Protein 6TE6 (pdb70)

Radius of gyration: 27.74 Å; Cα contacts (8 Å, |Δi|>4): 1024; chains: 2; bounding box: 77×82×45 Å

Solvent-accessible surface area: 30162 Å² total; per-residue (Å²): 102,80,4,118,0,86,2,4,86,60,37,148,44,10,69,5,84,60,115,22,58,108,47,76,72,14,47,20,0,3,32,12,0,6,30,0,0,50,7,7,5,46,70,32,88,60,0,105,149,53,7,45,68,133,4,25,32,96,39,75,29,162,33,62,72,29,0,89,90,1,4,73,28,0,20,164,4,0,52,58,5,49,109,106,111,156,64,133,118,90,82,14,49,63,5,4,8,47,16,0,6,76,2,0,17,24,49,5,6,110,74,41,137,44,23,114,43,148,82,51,89,4,18,50,27,19,33,94,11,10,2,47,20,7,23,70,4,22,98,75,7,151,15,72,87,112,16,46,0,4,4,1,32,10,17,1,0,12,17,0,0,2,0,0,0,47,11,76,4,120,35,0,52,0,0,23,130,51,78,74,18,10,74,36,8,99,41,0,36,150,28,0,84,92,3,1,132,7,12,18,41,48,44,11,120,7,50,28,50,146,23,50,26,41,39,127,110,2,65,119,65,0,10,66,7,33,0,0,32,1,65,2,89,72,62,36,120,111,48,23,103,40,0,61,77,6,0,42,82,2,125,103,42,4,48,0,3,5,31,56,20,4,6,76,74,132,49,70,45,47,76,197,26,66,115,67,18,2,5,17,5,125,24,73,74,34,33,16,41,117,153,37,42,22,51,9,22,22,15,11,23,0,40,2,28,73,70,28,51,100,77,29,87,40,67,106,156,114,165,168,102,52,2,116,0,83,2,2,66,59,38,148,45,10,71,6,78,44,108,22,57,111,53,74,71,22,46,38,0,4,39,12,0,5,27,0,0,48,7,6,4,50,59,10,98,56,0,94,156,45,7,92,65,110,0,22,48,83,33,74,32,138,29,38,126,15,0,86,83,1,4,57,42,0,20,151,4,0,60,61,2,53,109,87,87,159,73,130,94,122,75,57,14,51,61,4,3,8,48,17,0,6,76,2,0,18,23,51,5,5,107,80,43,96,44,22,84,49,144,46,61,87,4,17,46,27,18,31,93,10,10,2,47,21,7,22,36,4,27,96,83,3,150,22,74,89,129,16,56,0,4,4,1,33,11,17,1,0,12,17,0,0,1,0,0,1,45,12,75,3,78,35,0,52,0,0,23,103,52,102,75,17,9,74,33,8,100,42,0,35,149,28,0,93,99,3,1,106,6,5,9,28,111,42,10,119,6,50,28,51,107,23,65,27,41,38,129,111,2,64,122,63,0,16,88,6,31,0,0,32,1,66,8,70,99,69,35,119,112,48,34,103,40,0,62,80,6,0,44,86,2,83,97,42,5,46,0,3,5,31,42,27,5,6,76,82,131,49,71,45,70,85,100,25,59,114,69,15,3,5,18,5,128,18,75,84,36,33,3,37,65,72,119,58,110,32,44,23,50,11,23,23,15,10,24,0,19,3,21,76,67,48,53,110,101,32,111,62,73,117,89,162

Secondary structure (DSSP, 8-state):
-EEEE--TTS-PPEEEESSPPEEETTEEHHHHHHHHHHHHHHH-HHHHHHS-GGGGTS--TT-HHHHHHHHHHHHHHHHHHHHHHH---BPPPHHHHHHHHHHHHHHH-S-GGGG---SSS-GGGIIIIIHHHHHHHHHHH---TT-EEEEET-TTSHHHHHHHHH---SEEEEEE-SHHHHHHHHHHHHHHHHHHHHHTB----EEEEE--TTSHHHHHHHHT-SEEEE--TT--HHHHHHHHHHHTTSPTT-EEEESS-SS-TT----TT-TTSGGGSEEEEEE-TT----S----EEEEEE-THHHHHHHHHHH--/--EEEE--TTSPPPEEEESSPPEEETTEEHHHHHHHHHHHHHHH-HHHHHHS-GGGGTS--TT-HHHHHHHHHHHHHHHHHHHHHHHH---SPPPHHHHHHHHHHHHHHH-S-GGGG---SSSSGGGIIIIIHHHHHHHHHHS---TT-EEEEET-TTSHHHHHHHHH---SEEEEEE-SHHHHHHHHHHHHHHHHHHHHHT-----EEEEE--TTSHHHHHHHHT-SEEEE--TT--HHHHHHHHHHHTTSPTT-EEEESS-SS-TT----TTSTTSGGGSEEEEEE-TTSSS----S----EEEEEE-THHHHHHHHHHH-

CATH classification: 1.10.260.60 (+1 more: 3.40.50.150)

Sequence (642 aa):
LELRLKSPVGAEPAVYPWPLPVYDKHHDAAHEIIETIRWVCEEIPDLKLAMENYVLIDYDTKSFESMQRLCDKYNRAIDSIHQLWKGTNTRPSTGLLRHILQQVYNHSVTDPEKLNNYEPFSPEVYGETSFDLVAQMIDEIKMTDDDLFVDLGSGVGQVVLQVAAATNCKHHYGVEKADIPAKYAETMDREFRKWMKWYGKKHAEYTLERGDFLSEEWRERIANTSVIFVNNFAFGPEVDHQLKERFANMKEGGRIVSSKPFAPLNFRINSRNLSDIGTIMRVVELSPLKSWTGKPVSYYLHTIDRTILENYFSSLKNPKLELRLKSPVGAEPAVYPWPLPVYDKHHDAAHEIIETIRWVCEEIPDLKLAMENYVLIDYDTKSFESMQRLCDKYNRAIDSIHQLWKGTLNTRPSTGLLRHILQQVYNHSVTDPEKLNNYEPFSPEVYGETSFDLVAQMIDEIKMTDDDLFVDLGSGVGQVVLQVAAATNCKHHYGVEKADIPAKYAETMDREFRKWMKWYGKKHAEYTLERGDFLSEEWRERIANTSVIFVNNFAFGPEVDHQLKERFANMKEGGRIVSSKPFAPLNFRINSRNLSDIGTIMRVVELSPLKGSVSWTGKPVSYYLHTIDRTILENYFSSLKN

Nearest PDB structures (foldseek):
  5mvs-assembly1_A  TM=1.002E+00  e=2.838E-62  Homo sapiens
  5mw3-assembly1_A  TM=1.002E+00  e=2.529E-62  Homo sapiens
  6ten-assembly1_A  TM=1.000E+00  e=1.716E-60  Homo sapiens
  5mvs-assembly1_B  TM=1.001E+00  e=1.373E-59  Homo sapiens
  4er5-assembly1_A  TM=9.441E-01  e=3.851E-53  Homo sapiens

GO terms:
  GO:0005634 nucleus (C, IDA)
  GO:0045944 positive regulation of transcription by RNA polymerase II (P, IDA)
  GO:0031151 histone H3K79 methyltransferase activity (F, IDA)
  GO:0032991 protein-containing complex (C, IDA)
  GO:0031151 histone H3K79 methyltransferase activity (F, IMP)
  GO:0005654 nucleoplasm (C, TAS)
  GO:0140938 histone H3 methyltransferase activity (F, TAS)
  GO:0005515 protein binding (F, IPI)
  GO:0032200 telomere organization (P, TAS)
  GO:0005654 nucleoplasm (C, IDA)
  GO:0003676 nucleic acid binding (F, EXP)
  GO:0042054 histone methyltransferase activity (F, IDA)
  GO:0046425 regulation of receptor signaling pathway via JAK-STAT (P, IDA)
  GO:0045944 positive regulation of transcription by RNA polymerase II (P, IMP)
  GO:2000677 regulation of transcription regulatory region DNA binding (P, IMP)
  GO:0003677 DNA binding (F, IDA)
  GO:0140956 histone H3K79 trimethyltransferase activity (F, IDA)
  GO:0003713 transcription coactivator activity (F, IMP)
  GO:0061629 RNA polymerase II-specific DNA-binding transcription factor binding (F, IPI)

Foldseek 3Di:
DWAWAAFLVRADIDIADPVWAAQDPPGTVLVLVLVVLVVLCVVDVQLVVQQPVCLSVDADNPDPVSSNVSRVSSRVSSVVVVVVVVVPAAFDDLVVLLSLLVVLCVVQCVPVVVLVDPDPCASVCCSACVSVVLVVVCVVPVDACCAEEEEQACQLPSSQLSNQSPYNHVEYEYEHADDVSLVSNVSSVVSSVSVSVSNNYDGYHYYYHYDHCLDPVNLVVLQDHQEYEYACVPPDPVVLVSVLVSNVSHDAFRKYKYQDDSADQPDDDDPPCLVGSVQFKHKDKDFPVCVDPHDRGIMMMIGGHNVSNVVVVVVVVVD/DQWAWAAFLVRADIDIAGPVWAAQDPPGTVLVLVLVVLVVLCVPPVQLVVQAPCVLNVVADNPDSVSSNVSRVSSRVSSVVVVVVVVVPALEQDDLVVLLSLLVVLCSVQCVPVVVLVDPDPCASVCCSACVSVVLVVVPVVPDAACCAEEEEQACQLNSSQLSNQSRYNHVEYEYEHADDVSLVSNVSSVVSSVSVCVSNNYDGYHYYYHYDHCLDPVNLVVLQDGQEYEYACVPPDPVVLVSVLVSNVSHDAFRKYKYQDDSDDQPDDDDPVCLVGSVQFKHKDKAWQVDDPHPDPHDRGIMMMIGGHNVSVVVVVVVVVD

InterPro domains:
  IPR021169 Histone H3-K79 methyltransferase, metazoa [PIRSF037123] (1-1536)
  IPR025789 Histone-lysine N-methyltransferase DOT1 domain [PF08123] (115-317)
  IPR025789 Histone-lysine N-methyltransferase DOT1 domain [PS51569] (16-330)
  IPR029063 S-adenosyl-L-methionine-dependent methyltransferase superfamily [G3DSA:3.40.50.150] (125-344)
  IPR029063 S-adenosyl-L-methionine-dependent methyltransferase superfamily [SSF53335] (6-329)
  IPR030445 Histone H3-K79 methyltransferase [PTHR21451] (4-590)

Organism: Homo sapiens (NCBI:txid9606)

B-factor: mean 51.79, std 20.57, range [23.04, 224.08]

Structure (mmCIF, N/CA/C/O backbone):
data_6TE6
#
_entry.id   6TE6
#
_cell.length_a   158.540
_cell.length_b   158.540
_cell.length_c   74.230
_cell.angle_alpha   90.000
_cell.angle_beta   90.000
_cell.angle_gamma   120.000
#
_symmetry.space_group_name_H-M   'P 63'
#
loop_
_entity.id
_entity.type
_entity.pdbx_description
1 polymer 'Histone-lysine N-methyltransferase, H3 lysine-79 specific'
2 non-polymer ~{N}1-[(~{S})-(3-chlorophenyl)-pyridin-2-yl-methyl]-4-methylsulfonyl-~{N}2-pyrimidin-2-yl-benzene-1,2-diamine
3 water water
#
loop_
_atom_site.group_PDB
_atom_site.id
_atom_site.type_symbol
_atom_site.label_atom_id
_atom_site.label_alt_id
_atom_site.label_comp_id
_atom_site.label_asym_id
_atom_site.label_entity_id
_atom_site.label_seq_id
_atom_site.pdbx_PDB_ins_code
_atom_site.Cartn_x
_atom_site.Cartn_y
_atom_site.Cartn_z
_atom_site.occupancy
_atom_site.B_iso_or_equiv
_atom_site.auth_seq_id
_atom_site.auth_comp_id
_atom_site.auth_asym_id
_atom_site.auth_atom_id
_atom_site.pdbx_PDB_model_num
ATOM 1 N N . LEU A 1 6 ? 70.239 -20.899 26.605 1.00 92.18 5 LEU A N 1
ATOM 2 C CA . LEU A 1 6 ? 69.511 -21.856 25.768 1.00 89.29 5 LEU A CA 1
ATOM 3 C C . LEU A 1 6 ? 68.506 -21.159 24.832 1.00 87.83 5 LEU A C 1
ATOM 4 O O . LEU A 1 6 ? 67.504 -20.596 25.291 1.00 86.79 5 LEU A O 1
ATOM 6 N N . GLU A 1 7 ? 68.803 -21.172 23.517 1.00 80.63 6 GLU A N 1
ATOM 7 C 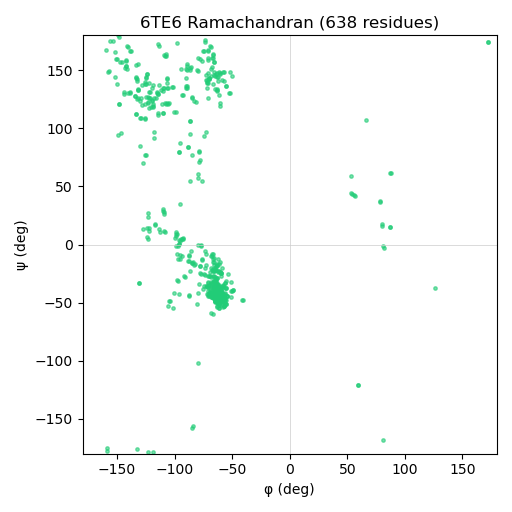CA . GLU A 1 7 ? 67.984 -20.525 22.489 1.00 77.00 6 GLU A CA 1
ATOM 8 C C . GLU A 1 7 ? 68.087 -21.195 21.108 1.00 78.30 6 GLU A C 1
ATOM 9 O O . GLU A 1 7 ? 68.982 -22.014 20.882 1.00 78.71 6 GLU A O 1
ATOM 15 N N . LEU A 1 8 ? 67.149 -20.841 20.198 1.00 72.50 7 LEU A N 1
ATOM 16 C CA . LEU A 1 8 ? 67.064 -21.338 18.819 1.00 70.12 7 LEU A CA 1
ATOM 17 C C . LEU A 1 8 ? 67.060 -20.159 17.843 1.00 71.81 7 LEU A C 1
ATOM 18 O O . LEU A 1 8 ? 66.405 -19.148 18.104 1.00 71.24 7 LEU A O 1
ATOM 23 N N . ARG A 1 9 ? 67.791 -20.276 16.722 1.00 67.34 8 ARG A N 1
ATOM 24 C CA . ARG A 1 9 ? 67.863 -19.186 15.745 1.00 65.83 8 ARG A CA 1
ATOM 25 C C . ARG A 1 9 ? 67.539 -19.634 14.327 1.00 66.69 8 ARG A C 1
ATOM 26 O O . ARG A 1 9 ? 67.994 -20.695 13.895 1.00 67.10 8 ARG A O 1
ATOM 34 N N . LEU A 1 10 ? 66.752 -18.814 13.607 1.00 60.29 9 LEU A N 1
ATOM 35 C CA . LEU A 1 10 ? 66.402 -19.021 12.203 1.00 57.32 9 LEU A CA 1
ATOM 36 C C . LEU A 1 10 ? 66.932 -17.835 11.402 1.00 60.03 9 LEU A C 1
ATOM 37 O O . LEU A 1 10 ? 66.525 -16.692 11.639 1.00 58.56 9 LEU A O 1
ATOM 42 N N . LYS A 1 11 ? 67.837 -18.106 10.454 1.00 56.36 10 LYS A N 1
ATOM 43 C CA . LYS A 1 11 ? 68.380 -17.064 9.585 1.00 55.04 10 LYS A CA 1
ATOM 44 C C . LYS A 1 11 ? 67.317 -16.620 8.591 1.00 55.91 10 LYS A C 1
ATOM 45 O O . LYS A 1 11 ? 66.530 -17.434 8.090 1.00 53.76 10 LYS A O 1
ATOM 51 N N . SER A 1 12 ? 67.293 -15.326 8.317 1.00 52.24 11 SER A N 1
ATOM 52 C CA . SER A 1 12 ? 66.343 -14.765 7.370 1.00 51.29 11 SER A CA 1
ATOM 53 C C . SER A 1 12 ? 66.742 -15.168 5.935 1.00 56.34 11 SER A C 1
ATOM 54 O O . SER A 1 12 ? 67.924 -15.070 5.599 1.00 55.88 11 SER A O 1
ATOM 57 N N . PRO A 1 13 ? 65.771 -15.522 5.056 1.00 52.66 12 PRO A N 1
ATOM 58 C CA . PRO A 1 13 ? 66.118 -15.819 3.653 1.00 52.76 12 PRO A CA 1
ATOM 59 C C . PRO A 1 13 ? 66.630 -14.610 2.852 1.00 58.10 12 PRO A C 1
ATOM 60 O O . PRO A 1 13 ? 67.194 -14.795 1.772 1.00 59.29 12 PRO A O 1
ATOM 64 N N . VAL A 1 14 ? 66.435 -13.383 3.369 1.00 54.92 13 VAL A N 1
ATOM 65 C CA . VAL A 1 14 ? 66.895 -12.158 2.696 1.00 55.54 13 VAL A CA 1
ATOM 66 C C . VAL A 1 14 ? 68.030 -11.445 3.459 1.00 61.10 13 VAL A C 1
ATOM 67 O O . VAL A 1 14 ? 68.392 -10.321 3.110 1.00 61.31 13 VAL A O 1
ATOM 71 N N . GLY A 1 15 ? 68.589 -12.094 4.468 1.00 59.63 14 GLY A N 1
ATOM 72 C CA . GLY A 1 15 ? 69.710 -11.515 5.213 1.00 62.74 14 GLY A CA 1
ATOM 73 C C . GLY A 1 15 ? 69.330 -10.491 6.266 1.00 67.45 14 GLY A C 1
ATOM 74 O O . GLY A 1 15 ? 70.189 -9.741 6.723 1.00 69.06 14 GLY A O 1
ATOM 75 N N . ALA A 1 16 ? 68.047 -10.453 6.689 1.00 61.70 15 ALA A N 1
ATOM 76 C CA . ALA A 1 16 ? 67.622 -9.586 7.792 1.00 60.85 15 ALA A CA 1
ATOM 77 C C . ALA A 1 16 ? 68.169 -10.236 9.094 1.00 67.08 15 ALA A C 1
ATOM 78 O O . ALA A 1 16 ? 68.780 -11.322 9.034 1.00 66.32 15 ALA A O 1
ATOM 80 N N . GLU A 1 17 ? 67.980 -9.571 10.258 1.00 65.35 16 GLU A N 1
ATOM 81 C CA . GLU A 1 17 ? 68.410 -10.097 11.561 1.00 67.29 16 GLU A CA 1
ATOM 82 C C . GLU A 1 17 ? 67.760 -11.472 11.814 1.00 70.69 16 GLU A C 1
ATOM 83 O O . GLU A 1 17 ? 66.609 -11.649 11.436 1.00 68.81 16 GLU A O 1
ATOM 89 N N . PRO A 1 18 ? 68.455 -12.468 12.395 1.00 68.91 17 PRO A N 1
ATOM 90 C CA . PRO A 1 18 ? 67.798 -13.774 12.593 1.00 66.92 17 PRO A CA 1
ATOM 91 C C . PRO A 1 18 ? 66.633 -13.735 13.579 1.00 68.05 17 PRO A C 1
ATOM 92 O O . PRO A 1 18 ? 66.540 -12.824 14.406 1.00 67.92 17 PRO A O 1
ATOM 96 N N . ALA A 1 19 ? 65.722 -14.706 13.460 1.00 61.41 18 ALA A N 1
ATOM 97 C CA . ALA A 1 19 ? 64.603 -14.841 14.389 1.00 60.03 18 ALA A CA 1
ATOM 98 C C . ALA A 1 19 ? 65.162 -15.642 15.557 1.00 66.75 18 ALA A C 1
ATOM 99 O O . ALA A 1 19 ? 65.779 -16.685 15.340 1.00 67.66 18 ALA A O 1
ATOM 101 N N . VAL A 1 20 ? 65.029 -15.123 16.781 1.00 64.84 19 VAL A N 1
ATOM 102 C CA . VAL A 1 20 ? 65.605 -15.768 17.973 1.00 66.07 19 VAL A CA 1
ATOM 103 C C . VAL A 1 20 ? 64.494 -16.206 18.928 1.00 69.50 19 VAL A C 1
ATOM 104 O O . VAL A 1 20 ? 63.642 -15.396 19.283 1.00 69.50 19 VAL A O 1
ATOM 108 N N . TYR A 1 21 ? 64.484 -17.482 19.307 1.00 66.01 20 TYR A N 1
ATOM 109 C CA . TYR A 1 21 ? 63.476 -18.032 20.213 1.00 66.09 20 TYR A CA 1
ATOM 110 C C . TYR A 1 21 ? 64.147 -18.554 21.480 1.00 76.59 20 TYR A C 1
ATOM 111 O O . TYR A 1 21 ? 65.144 -19.269 21.369 1.00 77.91 20 TYR A O 1
ATOM 120 N N . PRO A 1 22 ? 63.593 -18.307 22.685 1.00 75.52 21 PRO A N 1
ATOM 121 C CA . PRO A 1 22 ? 64.211 -18.890 23.886 1.00 78.29 21 PRO A CA 1
ATOM 122 C C . PRO A 1 22 ? 63.712 -20.313 24.141 1.00 82.82 21 PRO A C 1
ATOM 123 O O . PRO A 1 22 ? 62.594 -20.669 23.741 1.00 80.24 21 PRO A O 1
ATOM 127 N N . TRP A 1 23 ? 64.548 -21.128 24.791 1.00 81.60 22 TRP A N 1
ATOM 128 C CA . TRP A 1 23 ? 64.196 -22.483 25.197 1.00 82.32 22 TRP A CA 1
ATOM 129 C C . TRP A 1 23 ? 64.075 -22.489 26.737 1.00 88.57 22 TRP A C 1
ATOM 130 O O . TRP A 1 23 ? 64.952 -21.932 27.404 1.00 89.30 22 TRP A O 1
ATOM 141 N N . PRO A 1 24 ? 63.001 -23.063 27.336 1.00 85.49 23 PRO A N 1
ATOM 142 C CA . PRO A 1 24 ? 61.860 -23.771 26.709 1.00 82.79 23 PRO A CA 1
ATOM 143 C C . PRO A 1 24 ? 61.045 -22.875 25.783 1.00 82.60 23 PRO A C 1
ATOM 144 O O . PRO A 1 24 ? 60.888 -21.684 26.076 1.00 82.71 23 PRO A O 1
ATOM 148 N N . LEU A 1 25 ? 60.584 -23.428 24.635 1.00 74.87 24 LEU A N 1
ATOM 149 C CA . LEU A 1 25 ? 59.794 -22.674 23.650 1.00 71.10 24 LEU A CA 1
ATOM 150 C C . LEU A 1 25 ? 58.421 -22.267 24.191 1.00 74.58 24 LEU A C 1
ATOM 151 O O . LEU A 1 25 ? 57.757 -23.092 24.822 1.00 74.17 24 LEU A O 1
ATOM 156 N N . PRO A 1 26 ? 57.962 -21.019 23.923 1.00 71.64 25 PRO A N 1
ATOM 157 C CA . PRO A 1 26 ? 56.615 -20.611 24.378 1.00 70.73 25 PRO A CA 1
ATOM 158 C C . PRO A 1 26 ? 55.482 -21.493 23.842 1.00 72.79 25 PRO A C 1
ATOM 159 O O . PRO A 1 26 ? 55.567 -22.034 22.735 1.00 70.28 25 PRO A O 1
ATOM 163 N N . VAL A 1 27 ? 54.422 -21.633 24.645 1.00 70.10 26 VAL A N 1
ATOM 164 C CA . VAL A 1 27 ? 53.212 -22.377 24.304 1.00 69.04 26 VAL A CA 1
ATOM 165 C C . VAL A 1 27 ? 52.131 -21.329 24.095 1.00 72.19 26 VAL A C 1
ATOM 166 O O . VAL A 1 27 ? 52.042 -20.379 24.882 1.00 73.16 26 VAL A O 1
ATOM 170 N N . TYR A 1 28 ? 51.345 -21.476 23.018 1.00 66.45 27 TYR A N 1
ATOM 171 C CA . TYR A 1 28 ? 50.295 -20.529 22.659 1.00 64.51 27 TYR A CA 1
ATOM 172 C C . TYR A 1 28 ? 48.912 -20.957 23.160 1.00 69.89 27 TYR A C 1
ATOM 173 O O . TYR A 1 28 ? 48.154 -20.111 23.635 1.00 69.73 27 TYR A O 1
ATOM 182 N N . ASP A 1 29 ? 48.586 -22.258 23.025 1.00 66.84 28 ASP A N 1
ATOM 183 C CA . ASP A 1 29 ? 47.353 -22.903 23.492 1.00 67.76 28 ASP A CA 1
ATOM 184 C C . ASP A 1 29 ? 47.561 -24.419 23.641 1.00 74.14 28 ASP A C 1
ATOM 185 O O . ASP A 1 29 ? 48.687 -24.895 23.464 1.00 74.06 28 ASP A O 1
ATOM 190 N N . LYS A 1 30 ? 46.484 -25.171 23.969 1.00 72.17 29 LYS A N 1
ATOM 191 C CA . LYS A 1 30 ? 46.505 -26.629 24.196 1.00 73.19 29 LYS A CA 1
ATOM 192 C C . LYS A 1 30 ? 47.087 -27.461 23.028 1.00 74.57 29 LYS A C 1
ATOM 193 O O . LYS A 1 30 ? 47.675 -28.517 23.277 1.00 75.36 29 LYS A O 1
ATOM 199 N N . HIS A 1 31 ? 46.916 -26.993 21.764 1.00 68.22 30 HIS A N 1
ATOM 200 C CA . HIS A 1 31 ? 47.365 -27.732 20.574 1.00 66.41 30 HIS A CA 1
ATOM 201 C C . HIS A 1 31 ? 48.347 -26.960 19.662 1.00 69.51 30 HIS A C 1
ATOM 202 O O . HIS A 1 31 ? 48.730 -27.481 18.608 1.00 69.24 30 HIS A O 1
ATOM 209 N N . HIS A 1 32 ? 48.770 -25.742 20.078 1.00 64.35 31 HIS A N 1
ATOM 210 C CA . HIS A 1 32 ? 49.669 -24.865 19.318 1.00 62.00 31 HIS A CA 1
ATOM 211 C C . HIS A 1 32 ? 50.814 -24.298 20.168 1.00 64.67 31 HIS A C 1
ATOM 212 O O . HIS A 1 32 ? 50.586 -23.897 21.311 1.00 64.44 31 HIS A O 1
ATOM 219 N N . ASP A 1 33 ? 52.032 -24.214 19.584 1.00 60.61 32 ASP A N 1
ATOM 220 C CA . ASP A 1 33 ? 53.220 -23.676 20.251 1.00 60.32 32 ASP A CA 1
ATOM 221 C C . ASP A 1 33 ? 54.289 -23.087 19.272 1.00 60.96 32 ASP A C 1
ATOM 222 O O . ASP A 1 33 ? 54.139 -23.194 18.050 1.00 57.43 32 ASP A O 1
ATOM 227 N N . ALA A 1 34 ? 55.368 -22.475 19.821 1.00 58.30 33 ALA A N 1
ATOM 228 C CA . ALA A 1 34 ? 56.453 -21.892 19.019 1.00 57.41 33 ALA A CA 1
ATOM 229 C C . ALA A 1 34 ? 57.254 -22.946 18.233 1.00 59.18 33 ALA A C 1
ATOM 230 O O . ALA A 1 34 ? 57.861 -22.606 17.219 1.00 57.62 33 ALA A O 1
ATOM 232 N N . ALA A 1 35 ? 57.244 -24.219 18.677 1.00 55.75 34 ALA A N 1
ATOM 233 C CA . ALA A 1 35 ? 57.943 -25.291 17.964 1.00 55.80 34 ALA A CA 1
ATOM 234 C C . ALA A 1 35 ? 57.261 -25.523 16.603 1.00 56.66 34 ALA A C 1
ATOM 235 O O . ALA A 1 35 ? 57.942 -25.582 15.580 1.00 54.61 34 ALA A O 1
ATOM 237 N N . HIS A 1 36 ? 55.910 -25.597 16.582 1.00 54.37 35 HIS A N 1
ATOM 238 C CA . HIS A 1 36 ? 55.141 -25.753 15.345 1.00 52.86 35 HIS A CA 1
ATOM 239 C C . HIS A 1 36 ? 55.338 -24.536 14.459 1.00 51.57 35 HIS A C 1
ATOM 240 O O . HIS A 1 36 ? 55.512 -24.695 13.257 1.00 49.15 35 HIS A O 1
ATOM 247 N N . GLU A 1 37 ? 55.384 -23.334 15.055 1.00 49.43 36 GLU A N 1
ATOM 248 C CA . GLU A 1 37 ? 55.620 -22.084 14.318 1.00 47.90 36 GLU A CA 1
ATOM 249 C C . GLU A 1 37 ? 56.984 -22.138 13.589 1.00 50.72 36 GLU A C 1
ATOM 250 O O . GLU A 1 37 ? 57.057 -21.736 12.428 1.00 48.92 36 GLU A O 1
ATOM 256 N N . ILE A 1 38 ? 58.040 -22.645 14.259 1.00 49.38 37 ILE A N 1
ATOM 257 C CA . ILE A 1 38 ? 59.385 -22.779 13.674 1.00 49.73 37 ILE A CA 1
ATOM 258 C C . ILE A 1 38 ? 59.335 -23.720 12.464 1.00 51.68 37 ILE A C 1
ATOM 259 O O . ILE A 1 38 ? 59.831 -23.369 11.398 1.00 50.12 37 ILE A O 1
ATOM 264 N N . ILE A 1 39 ? 58.742 -24.902 12.633 1.00 48.90 38 ILE A N 1
ATOM 265 C CA . ILE A 1 39 ? 58.635 -25.900 11.568 1.00 49.42 38 ILE A CA 1
ATOM 266 C C . ILE A 1 39 ? 57.850 -25.320 10.381 1.00 49.19 38 ILE A C 1
ATOM 267 O O . ILE A 1 39 ? 58.277 -25.466 9.234 1.00 46.91 38 ILE A O 1
ATOM 272 N N . GLU A 1 40 ? 56.712 -24.660 10.658 1.00 44.31 39 GLU A N 1
ATOM 273 C CA . GLU A 1 40 ? 55.889 -24.077 9.598 1.00 41.18 39 GLU A CA 1
ATOM 274 C C . GLU A 1 40 ? 56.614 -22.924 8.876 1.00 44.28 39 GLU A C 1
ATOM 275 O O . GLU A 1 40 ? 56.491 -22.795 7.659 1.00 43.77 39 GLU A O 1
ATOM 281 N N . THR A 1 41 ? 57.403 -22.125 9.614 1.00 42.51 40 THR A N 1
ATOM 282 C CA . THR A 1 41 ? 58.210 -21.032 9.037 1.00 41.61 40 THR A CA 1
ATOM 283 C C . THR A 1 41 ? 59.228 -21.618 8.046 1.00 46.09 40 THR A C 1
ATOM 284 O O . THR A 1 41 ? 59.295 -21.166 6.905 1.00 44.96 40 THR A O 1
ATOM 288 N N . ILE A 1 42 ? 59.979 -22.646 8.473 1.00 43.91 41 ILE A N 1
ATOM 289 C CA . ILE A 1 42 ? 60.966 -23.343 7.636 1.00 45.61 41 ILE A CA 1
ATOM 290 C C . ILE A 1 42 ? 60.270 -23.877 6.374 1.00 47.76 41 ILE A C 1
ATOM 291 O O . ILE A 1 42 ? 60.758 -23.664 5.264 1.00 46.82 41 ILE A O 1
ATOM 296 N N . ARG A 1 43 ? 59.115 -24.540 6.543 1.00 43.79 42 ARG A N 1
ATOM 297 C CA . ARG A 1 43 ? 58.371 -25.085 5.408 1.00 43.49 42 ARG A CA 1
ATOM 298 C C . ARG A 1 43 ? 57.922 -23.996 4.434 1.00 46.52 42 ARG A C 1
ATOM 299 O O . ARG A 1 43 ? 58.059 -24.169 3.226 1.00 46.66 42 ARG A O 1
ATOM 307 N N . TRP A 1 44 ? 57.427 -22.862 4.950 1.00 42.98 43 TRP A N 1
ATOM 308 C CA . TRP A 1 44 ? 56.996 -21.752 4.093 1.00 42.20 43 TRP A CA 1
ATOM 309 C C . TRP A 1 44 ? 58.174 -21.156 3.312 1.00 45.74 43 TRP A C 1
ATOM 310 O O . TRP A 1 44 ? 58.066 -20.941 2.108 1.00 45.53 43 TRP A O 1
ATOM 321 N N . VAL A 1 45 ? 59.318 -20.954 3.973 1.00 43.05 44 VAL A N 1
ATOM 322 C CA . VAL A 1 45 ? 60.523 -20.434 3.297 1.00 44.37 44 VAL A CA 1
ATOM 323 C C . VAL A 1 45 ? 60.992 -21.408 2.170 1.00 50.03 44 VAL A C 1
ATOM 324 O O . VAL A 1 45 ? 61.311 -20.957 1.064 1.00 49.04 44 VAL A O 1
ATOM 328 N N . CYS A 1 46 ? 60.937 -22.734 2.428 1.00 48.82 45 CYS A N 1
ATOM 329 C CA . CYS A 1 46 ? 61.315 -23.757 1.447 1.00 51.20 45 CYS A CA 1
ATOM 330 C C . CYS A 1 46 ? 60.402 -23.757 0.247 1.00 54.33 45 CYS A C 1
ATOM 331 O O . CYS A 1 46 ? 60.849 -24.015 -0.861 1.00 52.56 45 CYS A O 1
ATOM 334 N N . GLU A 1 47 ? 59.114 -23.471 0.476 1.00 52.51 46 GLU A N 1
ATOM 335 C CA . GLU A 1 47 ? 58.106 -23.448 -0.566 1.00 53.14 46 GLU A CA 1
ATOM 336 C C . GLU A 1 47 ? 58.314 -22.352 -1.595 1.00 58.39 46 GLU A C 1
ATOM 337 O O . GLU A 1 47 ? 58.129 -22.583 -2.796 1.00 59.14 46 GLU A O 1
ATOM 343 N N . GLU A 1 48 ? 58.646 -21.164 -1.139 1.00 55.26 47 GLU A N 1
ATOM 344 C CA . GLU A 1 48 ? 58.715 -20.074 -2.083 1.00 57.58 47 GLU A CA 1
ATOM 345 C C . GLU A 1 48 ? 60.137 -19.751 -2.542 1.00 66.00 47 GLU A C 1
ATOM 346 O O . GLU A 1 48 ? 60.318 -18.832 -3.342 1.00 68.68 47 GLU A O 1
ATOM 352 N N . ILE A 1 49 ? 61.129 -20.573 -2.115 1.00 62.31 48 ILE A N 1
ATOM 353 C CA . ILE A 1 49 ? 62.524 -20.511 -2.546 1.00 63.39 48 ILE A CA 1
ATOM 354 C C . ILE A 1 49 ? 62.890 -21.959 -2.955 1.00 64.58 48 ILE A C 1
ATOM 355 O O . ILE A 1 49 ? 63.375 -22.726 -2.119 1.00 62.22 48 ILE A O 1
ATOM 360 N N . PRO A 1 50 ? 62.580 -22.370 -4.212 1.00 62.70 49 PRO A N 1
ATOM 361 C CA . PRO A 1 50 ? 62.859 -23.754 -4.637 1.00 64.45 49 PRO A CA 1
ATOM 362 C C . PRO A 1 50 ? 64.311 -24.214 -4.470 1.00 69.48 49 PRO A C 1
ATOM 363 O O . PRO A 1 50 ? 64.515 -25.352 -4.057 1.00 69.40 49 PRO A O 1
ATOM 367 N N . ASP A 1 51 ? 65.308 -23.334 -4.721 1.00 68.01 50 ASP A N 1
ATOM 368 C CA . ASP A 1 51 ? 66.740 -23.689 -4.521 1.00 70.86 50 ASP A CA 1
ATOM 369 C C . ASP A 1 51 ? 66.986 -24.159 -3.084 1.00 74.49 50 ASP A C 1
ATOM 370 O O . ASP A 1 51 ? 67.751 -25.094 -2.854 1.00 75.87 50 ASP A O 1
ATOM 375 N N . LEU A 1 52 ? 66.299 -23.519 -2.125 1.00 70.02 51 LEU A N 1
ATOM 376 C CA . LEU A 1 52 ? 66.384 -23.865 -0.712 1.00 69.25 51 LEU A CA 1
ATOM 377 C C . LEU A 1 52 ? 65.852 -25.260 -0.452 1.00 74.54 51 LEU A C 1
ATOM 378 O O . LEU A 1 52 ? 66.501 -26.025 0.252 1.00 74.19 51 LEU A O 1
ATOM 383 N N . LYS A 1 53 ? 64.690 -25.596 -1.064 1.00 73.97 52 LYS A N 1
ATOM 384 C CA . LYS A 1 53 ? 64.025 -26.897 -0.968 1.00 75.11 52 LYS A CA 1
ATOM 385 C C . LYS A 1 53 ? 64.975 -27.968 -1.478 1.00 83.46 52 LYS A C 1
ATOM 386 O O . LYS A 1 53 ? 65.111 -29.010 -0.838 1.00 84.54 52 LYS A O 1
ATOM 392 N N . LEU A 1 54 ? 65.694 -27.668 -2.578 1.00 82.95 53 LEU A N 1
ATOM 393 C CA . LEU A 1 54 ? 66.706 -28.533 -3.192 1.00 85.72 53 LEU A CA 1
ATOM 394 C C . LEU A 1 54 ? 67.923 -28.751 -2.280 1.00 91.67 53 LEU A C 1
ATOM 395 O O . LEU A 1 54 ? 68.333 -29.897 -2.107 1.00 92.05 53 LEU A O 1
ATOM 400 N N . ALA A 1 55 ? 68.505 -27.671 -1.713 1.00 89.56 54 ALA A N 1
ATOM 401 C CA . ALA A 1 55 ? 69.691 -27.754 -0.843 1.00 91.56 54 ALA A CA 1
ATOM 402 C C . ALA A 1 55 ? 69.398 -28.358 0.529 1.00 97.04 54 ALA A C 1
ATOM 403 O O . ALA A 1 55 ? 70.247 -29.056 1.078 1.00 97.73 54 ALA A O 1
ATOM 405 N N . MET A 1 56 ? 68.200 -28.074 1.079 1.00 94.51 55 MET A N 1
ATOM 406 C CA . MET A 1 56 ? 67.729 -28.547 2.383 1.00 94.57 55 MET A CA 1
ATOM 407 C C . MET A 1 56 ? 67.652 -30.069 2.417 1.00 102.17 55 MET A C 1
ATOM 408 O O . MET A 1 56 ? 67.048 -30.675 1.524 1.00 101.77 55 MET A O 1
ATOM 413 N N . GLU A 1 57 ? 68.261 -30.681 3.452 1.00 101.91 56 GLU A N 1
ATOM 414 C CA . GLU A 1 57 ? 68.209 -32.131 3.655 1.00 103.71 56 GLU A CA 1
ATOM 415 C C . GLU A 1 57 ? 66.776 -32.403 4.123 1.00 108.58 56 GLU A C 1
ATOM 416 O O . GLU A 1 57 ? 66.456 -32.129 5.277 1.00 108.15 56 GLU A O 1
ATOM 418 N N . ASN A 1 58 ? 65.896 -32.804 3.177 1.00 105.51 57 ASN A N 1
ATOM 419 C CA . ASN A 1 58 ? 64.445 -33.009 3.337 1.00 104.21 57 ASN A CA 1
ATOM 420 C C . ASN A 1 58 ? 63.993 -33.954 4.475 1.00 107.83 57 ASN A C 1
ATOM 421 O O . ASN A 1 58 ? 62.867 -33.783 4.954 1.00 105.80 57 ASN A O 1
ATOM 423 N N . TYR A 1 59 ? 64.841 -34.924 4.907 1.00 105.53 58 TYR A N 1
ATOM 424 C CA . TYR A 1 59 ? 64.506 -35.881 5.976 1.00 105.47 58 TYR A CA 1
ATOM 425 C C . TYR A 1 59 ? 64.270 -35.215 7.348 1.00 107.44 58 TYR A C 1
ATOM 426 O O . TYR A 1 59 ? 63.518 -35.739 8.170 1.00 107.14 58 TYR A O 1
ATOM 435 N N . VAL A 1 60 ? 64.947 -34.066 7.571 1.00 102.41 59 VAL A N 1
ATOM 436 C CA . VAL A 1 60 ? 64.954 -33.239 8.786 1.00 101.18 59 VAL A CA 1
ATOM 437 C C . VAL A 1 60 ? 63.554 -32.672 9.112 1.00 100.56 59 VAL A C 1
ATOM 438 O O . VAL A 1 60 ? 63.264 -32.380 10.276 1.00 99.42 59 VAL A O 1
ATOM 442 N N . LEU A 1 61 ? 62.683 -32.565 8.095 1.00 94.70 60 LEU A N 1
ATOM 443 C CA . LEU A 1 61 ? 61.306 -32.105 8.267 1.00 92.27 60 LEU A CA 1
ATOM 444 C C . LEU A 1 61 ? 60.341 -33.258 8.651 1.00 95.75 60 LEU A C 1
ATOM 445 O O . LEU A 1 61 ? 59.180 -32.996 8.963 1.00 94.43 60 LEU A O 1
ATOM 450 N N . ILE A 1 62 ? 60.844 -34.518 8.671 1.00 93.93 61 ILE A N 1
ATOM 451 C CA . ILE A 1 62 ? 60.118 -35.738 9.058 1.00 94.09 61 ILE A CA 1
ATOM 452 C C . ILE A 1 62 ? 60.624 -36.161 10.457 1.00 98.27 61 ILE A C 1
ATOM 453 O O . ILE A 1 62 ? 59.826 -36.335 11.381 1.00 98.68 61 ILE A O 1
ATOM 458 N N . ASP A 1 63 ? 61.945 -36.288 10.613 1.00 93.71 62 ASP A N 1
ATOM 459 C CA . ASP A 1 63 ? 62.530 -36.735 11.867 1.00 93.81 62 ASP A CA 1
ATOM 460 C C . ASP A 1 63 ? 62.964 -35.579 12.786 1.00 91.84 62 ASP A C 1
ATOM 461 O O . ASP A 1 63 ? 64.119 -35.144 12.755 1.00 92.98 62 ASP A O 1
ATOM 466 N N . TYR A 1 64 ? 62.013 -35.101 13.613 1.00 81.51 63 TYR A N 1
ATOM 467 C CA . TYR A 1 64 ? 62.204 -34.064 14.642 1.00 78.79 63 TYR A CA 1
ATOM 468 C C . TYR A 1 64 ? 61.383 -34.385 15.904 1.00 80.92 63 TYR A C 1
ATOM 469 O O . TYR A 1 64 ? 60.364 -35.069 15.818 1.00 79.22 63 TYR A O 1
ATOM 478 N N . ASP A 1 65 ? 61.835 -33.887 17.066 1.00 77.20 64 ASP A N 1
ATOM 479 C CA . ASP A 1 65 ? 61.161 -34.048 18.347 1.00 77.19 64 ASP A CA 1
ATOM 480 C C . ASP A 1 65 ? 61.055 -32.658 18.956 1.00 78.93 64 ASP A C 1
ATOM 481 O O . ASP A 1 65 ? 62.066 -32.086 19.369 1.00 79.13 64 ASP A O 1
ATOM 486 N N . THR A 1 66 ? 59.830 -32.112 18.999 1.00 72.90 65 THR A N 1
ATOM 487 C CA . THR A 1 66 ? 59.553 -30.769 19.525 1.00 72.12 65 THR A CA 1
ATOM 488 C C . THR A 1 66 ? 59.869 -30.615 21.011 1.00 79.57 65 THR A C 1
ATOM 489 O O . THR A 1 66 ? 60.004 -29.485 21.483 1.00 78.72 65 THR A O 1
ATOM 493 N N . LYS A 1 67 ? 59.999 -31.736 21.739 1.00 78.85 66 LYS A N 1
ATOM 494 C CA . LYS A 1 67 ? 60.299 -31.722 23.165 1.00 81.38 66 LYS A CA 1
ATOM 495 C C . LYS A 1 67 ? 61.780 -31.943 23.414 1.00 87.91 66 LYS A C 1
ATOM 496 O O . LYS A 1 67 ? 62.186 -32.111 24.559 1.00 91.05 66 LYS A O 1
ATOM 502 N N . SER A 1 68 ? 62.598 -31.921 22.357 1.00 83.16 67 SER A N 1
ATOM 503 C CA . SER A 1 68 ? 64.032 -32.129 22.503 1.00 84.02 67 SER A CA 1
ATOM 504 C C . SER A 1 68 ? 64.792 -30.927 21.993 1.00 85.96 67 SER A C 1
ATOM 505 O O . SER A 1 68 ? 64.694 -30.604 20.807 1.00 84.23 67 SER A O 1
ATOM 508 N N . PHE A 1 69 ? 65.564 -30.268 22.882 1.00 82.69 68 PHE A N 1
ATOM 509 C CA . PHE A 1 69 ? 66.359 -29.095 22.505 1.00 80.98 68 PHE A CA 1
ATOM 510 C C . PHE A 1 69 ? 67.336 -29.432 21.387 1.00 82.36 68 PHE A C 1
ATOM 511 O O . PHE A 1 69 ? 67.426 -28.680 20.422 1.00 79.14 68 PHE A O 1
ATOM 519 N N . GLU A 1 70 ? 68.046 -30.572 21.512 1.00 80.53 69 GLU A N 1
ATOM 520 C CA . GLU A 1 70 ? 69.024 -31.051 20.530 1.00 80.35 69 GLU A CA 1
ATOM 521 C C . GLU A 1 70 ? 68.376 -31.322 19.167 1.00 80.22 69 GLU A C 1
ATOM 522 O O . GLU A 1 70 ? 68.945 -30.948 18.145 1.00 79.09 69 GLU A O 1
ATOM 524 N N . SER A 1 71 ? 67.193 -31.950 19.150 1.00 74.45 70 SER A N 1
ATOM 525 C CA . SER A 1 71 ? 66.491 -32.248 17.901 1.00 72.01 70 SER A CA 1
ATOM 526 C C . SER A 1 71 ? 66.009 -30.962 17.190 1.00 72.59 70 SER A C 1
ATOM 527 O O . SER A 1 71 ? 66.179 -30.829 15.976 1.00 71.77 70 SER A O 1
ATOM 530 N N . MET A 1 72 ? 65.462 -30.006 17.959 1.00 66.75 71 MET A N 1
ATOM 531 C CA . MET A 1 72 ? 65.015 -28.724 17.428 1.00 64.32 71 MET A CA 1
ATOM 532 C C . MET A 1 72 ? 66.200 -27.873 16.961 1.00 68.27 71 MET A C 1
ATOM 533 O O . MET A 1 72 ? 66.100 -27.184 15.944 1.00 65.90 71 MET A O 1
ATOM 538 N N . GLN A 1 73 ? 67.331 -27.961 17.666 1.00 67.12 72 GLN A N 1
ATOM 539 C CA . GLN A 1 73 ? 68.558 -27.258 17.296 1.00 68.38 72 GLN A CA 1
ATOM 540 C C . GLN A 1 73 ? 69.102 -27.809 15.968 1.00 75.68 72 GLN A C 1
ATOM 541 O O . GLN A 1 73 ? 69.562 -27.026 15.146 1.00 76.23 72 GLN A O 1
ATOM 547 N N . ARG A 1 74 ? 69.046 -29.142 15.765 1.00 74.57 73 ARG A N 1
ATOM 548 C CA . ARG A 1 74 ? 69.501 -29.809 14.539 1.00 74.69 73 ARG A CA 1
ATOM 549 C C . ARG A 1 74 ? 68.630 -29.357 13.370 1.00 73.46 73 ARG A C 1
ATOM 550 O O . ARG A 1 74 ? 69.160 -29.056 12.302 1.00 71.38 73 ARG A O 1
ATOM 554 N N . LEU A 1 75 ? 67.300 -29.289 13.583 1.00 68.00 74 LEU A N 1
ATOM 555 C CA . LEU A 1 75 ? 66.356 -28.837 12.571 1.00 64.85 74 LEU A CA 1
ATOM 556 C C . LEU A 1 75 ? 66.687 -27.412 12.113 1.00 67.15 74 LEU A C 1
ATOM 557 O O . LEU A 1 75 ? 66.775 -27.177 10.904 1.00 66.59 74 LEU A O 1
ATOM 562 N N . CYS A 1 76 ? 66.896 -26.481 13.074 1.00 62.54 75 CYS A N 1
ATOM 563 C CA . CYS A 1 76 ? 67.227 -25.084 12.786 1.00 61.59 75 CYS A CA 1
ATOM 564 C C . CYS A 1 76 ? 68.569 -24.973 12.090 1.00 65.70 75 CYS A C 1
ATOM 565 O O . CYS A 1 76 ? 68.699 -24.196 11.146 1.00 64.16 75 CYS A O 1
ATOM 568 N N . ASP A 1 77 ? 69.545 -25.782 12.525 1.00 64.66 76 ASP A N 1
ATOM 569 C CA . ASP A 1 77 ? 70.888 -25.822 11.947 1.00 65.97 76 ASP A CA 1
ATOM 570 C C . ASP A 1 77 ? 70.870 -26.268 10.478 1.00 69.25 76 ASP A C 1
ATOM 571 O O . ASP A 1 77 ? 71.534 -25.633 9.665 1.00 68.81 76 ASP A O 1
ATOM 576 N N . LYS A 1 78 ? 70.087 -27.317 10.134 1.00 65.46 77 LYS A N 1
ATOM 577 C CA . LYS A 1 78 ? 69.950 -27.806 8.753 1.00 64.81 77 LYS A CA 1
ATOM 578 C C . LYS A 1 78 ? 69.352 -26.722 7.862 1.00 65.88 77 LYS A C 1
ATOM 579 O O . LYS A 1 78 ? 69.829 -26.511 6.746 1.00 66.16 77 LYS A O 1
ATOM 582 N N . TYR A 1 79 ? 68.329 -26.015 8.366 1.00 60.04 78 TYR A N 1
ATOM 583 C CA . TYR A 1 79 ? 67.711 -24.912 7.640 1.00 57.15 78 TYR A CA 1
ATOM 584 C C . TYR A 1 79 ? 68.732 -23.778 7.463 1.00 60.68 78 TYR A C 1
ATOM 585 O O . TYR A 1 79 ? 68.872 -23.267 6.354 1.00 60.11 78 TYR A O 1
ATOM 594 N N . ASN A 1 80 ? 69.440 -23.388 8.544 1.00 58.08 79 ASN A N 1
ATOM 595 C CA . ASN A 1 80 ? 70.425 -22.306 8.501 1.00 59.40 79 ASN A CA 1
ATOM 596 C C . ASN A 1 80 ? 71.585 -22.591 7.548 1.00 63.92 79 ASN A C 1
ATOM 597 O O . ASN A 1 80 ? 72.025 -21.670 6.862 1.00 63.10 79 ASN A O 1
ATOM 602 N N . ARG A 1 81 ? 72.035 -23.863 7.459 1.00 62.39 80 ARG A N 1
ATOM 603 C CA . ARG A 1 81 ? 73.128 -24.265 6.554 1.00 65.11 80 ARG A CA 1
ATOM 604 C C . ARG A 1 81 ? 72.652 -24.174 5.103 1.00 66.41 80 ARG A C 1
ATOM 605 O O . ARG A 1 81 ? 73.397 -23.703 4.239 1.00 66.74 80 ARG A O 1
ATOM 613 N N . ALA A 1 82 ? 71.399 -24.596 4.850 1.00 60.60 81 ALA A N 1
ATOM 614 C CA . ALA A 1 82 ? 70.770 -24.535 3.536 1.00 59.41 81 ALA A CA 1
ATOM 615 C C . ALA A 1 82 ? 70.626 -23.053 3.099 1.00 62.89 81 ALA A C 1
ATOM 616 O O . ALA A 1 82 ? 70.947 -22.746 1.948 1.00 64.18 81 ALA A O 1
ATOM 618 N N . ILE A 1 83 ? 70.217 -22.136 4.030 1.00 56.80 82 ILE A N 1
ATOM 619 C CA . ILE A 1 83 ? 70.139 -20.678 3.789 1.00 56.56 82 ILE A CA 1
ATOM 620 C C . ILE A 1 83 ? 71.533 -20.164 3.382 1.00 59.98 82 ILE A C 1
ATOM 621 O O . ILE A 1 83 ? 71.659 -19.419 2.405 1.00 58.23 82 ILE A O 1
ATOM 626 N N . ASP A 1 84 ? 72.570 -20.573 4.133 1.00 59.45 83 ASP A N 1
ATOM 627 C CA . ASP A 1 84 ? 73.946 -20.189 3.841 1.00 62.69 83 ASP A CA 1
ATOM 628 C C . ASP A 1 84 ? 74.359 -20.655 2.448 1.00 69.55 83 ASP A C 1
ATOM 629 O O . ASP A 1 84 ? 74.976 -19.870 1.735 1.00 70.51 83 ASP A O 1
ATOM 634 N N . SER A 1 85 ? 74.018 -21.915 2.049 1.00 65.20 84 SER A N 1
ATOM 635 C CA . SER A 1 85 ? 74.401 -22.431 0.724 1.00 66.06 84 SER A CA 1
ATOM 636 C C . SER A 1 85 ? 73.736 -21.618 -0.395 1.00 67.79 84 SER A C 1
ATOM 637 O O . SER A 1 85 ? 74.374 -21.290 -1.396 1.00 68.21 84 SER A O 1
ATOM 640 N N . ILE A 1 86 ? 72.476 -21.266 -0.195 1.00 63.11 85 ILE A N 1
ATOM 641 C CA . ILE A 1 86 ? 71.698 -20.487 -1.145 1.00 61.91 85 ILE A CA 1
ATOM 642 C C . ILE A 1 86 ? 72.262 -19.080 -1.288 1.00 66.64 85 ILE A C 1
ATOM 643 O O . ILE A 1 86 ? 72.369 -18.583 -2.405 1.00 67.05 85 ILE A O 1
ATOM 648 N N . HIS A 1 87 ? 72.649 -18.462 -0.171 1.00 64.74 86 HIS A N 1
ATOM 649 C CA . HIS A 1 87 ? 73.275 -17.141 -0.172 1.00 66.93 86 HIS A CA 1
ATOM 650 C C . HIS A 1 87 ? 74.624 -17.168 -0.899 1.00 71.32 86 HIS A C 1
ATOM 651 O O . HIS A 1 87 ? 74.957 -16.192 -1.565 1.00 71.92 86 HIS A O 1
ATOM 658 N N . GLN A 1 88 ? 75.350 -18.304 -0.856 1.00 68.82 87 GLN A N 1
ATOM 659 C CA . GLN A 1 88 ? 76.630 -18.450 -1.576 1.00 71.23 87 GLN A CA 1
ATOM 660 C C . GLN A 1 88 ? 76.369 -18.542 -3.093 1.00 76.77 87 GLN A C 1
ATOM 661 O O . GLN A 1 88 ? 77.092 -17.927 -3.877 1.00 75.57 87 GLN A O 1
ATOM 667 N N . LEU A 1 89 ? 75.297 -19.273 -3.496 1.00 74.46 88 LEU A N 1
ATOM 668 C CA . LEU A 1 89 ? 74.859 -19.433 -4.892 1.00 75.83 88 LEU A CA 1
ATOM 669 C C . LEU A 1 89 ? 74.474 -18.069 -5.496 1.00 81.67 88 LEU A C 1
ATOM 670 O O . LEU A 1 89 ? 74.846 -17.762 -6.631 1.00 83.00 88 LEU A O 1
ATOM 675 N N . TRP A 1 90 ? 73.738 -17.262 -4.718 1.00 78.41 89 TRP A N 1
ATOM 676 C CA . TRP A 1 90 ? 73.252 -15.930 -5.078 1.00 78.56 89 TRP A CA 1
ATOM 677 C C . TRP A 1 90 ? 74.384 -14.894 -5.138 1.00 87.86 89 TRP A C 1
ATOM 678 O O . TRP A 1 90 ? 74.251 -13.890 -5.841 1.00 88.12 89 TRP A O 1
ATOM 689 N N . LYS A 1 91 ? 75.471 -15.124 -4.369 1.00 87.83 90 LYS A N 1
ATOM 690 C CA . LYS A 1 91 ? 76.690 -14.302 -4.325 1.00 91.87 90 LYS A CA 1
ATOM 691 C C . LYS A 1 91 ? 77.411 -14.498 -5.669 1.00 103.34 90 LYS A C 1
ATOM 692 O O . LYS A 1 91 ? 77.900 -13.528 -6.249 1.00 105.79 90 LYS A O 1
ATOM 698 N N . GLY A 1 92 ? 77.431 -15.742 -6.158 1.00 102.41 91 GLY A N 1
ATOM 699 C CA . GLY A 1 92 ? 77.959 -16.091 -7.475 1.00 105.21 91 GLY A CA 1
ATOM 700 C C . GLY A 1 92 ? 76.947 -15.775 -8.575 1.00 110.92 91 GLY A C 1
ATOM 701 O O . GLY A 1 92 ? 76.463 -16.683 -9.260 1.00 111.13 91 GLY A O 1
ATOM 702 N N . THR A 1 93 ? 76.574 -14.468 -8.701 1.00 107.33 92 THR A N 1
ATOM 703 C CA . THR A 1 93 ? 75.607 -13.873 -9.644 1.00 132.75 92 THR A CA 1
ATOM 704 C C . THR A 1 93 ? 74.175 -14.337 -9.381 1.00 153.54 92 THR A C 1
ATOM 705 O O . THR A 1 93 ? 73.270 -13.507 -9.271 1.00 109.73 92 THR A O 1
ATOM 707 N N . ASN A 1 100 ? 61.414 -7.177 -3.203 1.00 73.43 99 ASN A N 1
ATOM 708 C CA . ASN A 1 100 ? 60.335 -7.166 -2.220 1.00 70.88 99 ASN A CA 1
ATOM 709 C C . ASN A 1 100 ? 58.944 -7.215 -2.875 1.00 70.77 99 ASN A C 1
ATOM 710 O O . ASN A 1 100 ? 58.392 -6.197 -3.313 1.00 71.52 99 ASN A O 1
ATOM 712 N N . THR A 1 101 ? 58.394 -8.426 -2.952 1.00 62.28 100 THR A N 1
ATOM 713 C CA . THR A 1 101 ? 57.073 -8.676 -3.516 1.00 58.54 100 THR A CA 1
ATOM 714 C C . THR A 1 101 ? 56.037 -8.784 -2.374 1.00 52.59 100 THR A C 1
ATOM 715 O O . THR A 1 101 ? 56.411 -8.761 -1.201 1.00 50.51 100 THR A O 1
ATOM 719 N N . ARG A 1 102 ? 54.751 -8.873 -2.709 1.00 44.93 101 ARG A N 1
ATOM 720 C CA . ARG A 1 102 ? 53.715 -9.014 -1.691 1.00 41.66 101 ARG A CA 1
ATOM 721 C C . ARG A 1 102 ? 53.676 -10.480 -1.247 1.00 42.84 101 ARG A C 1
ATOM 722 O O . ARG A 1 102 ? 53.943 -11.365 -2.059 1.00 42.14 101 ARG A O 1
ATOM 730 N N . PRO A 1 103 ? 53.322 -10.784 0.012 1.00 39.01 102 PRO A N 1
ATOM 731 C CA . PRO A 1 103 ? 53.254 -12.200 0.399 1.00 37.69 102 PRO A CA 1
ATOM 732 C C . PRO A 1 103 ? 52.100 -12.926 -0.290 1.00 40.51 102 PRO A C 1
ATOM 733 O O . PRO A 1 103 ? 51.055 -12.312 -0.582 1.00 38.64 102 PRO A O 1
ATOM 737 N N . SER A 1 104 ? 52.262 -14.237 -0.521 1.00 36.31 103 SER A N 1
ATOM 738 C CA . SER A 1 104 ? 51.153 -15.035 -1.044 1.00 35.20 103 SER A CA 1
ATOM 739 C C . SER A 1 104 ? 50.063 -15.074 0.051 1.00 35.50 103 SER A C 1
ATOM 740 O O . SER A 1 104 ? 50.350 -14.788 1.212 1.00 33.91 103 SER A O 1
ATOM 743 N N . THR A 1 105 ? 48.831 -15.437 -0.302 1.00 33.45 104 THR A N 1
ATOM 744 C CA . THR A 1 105 ? 47.754 -15.550 0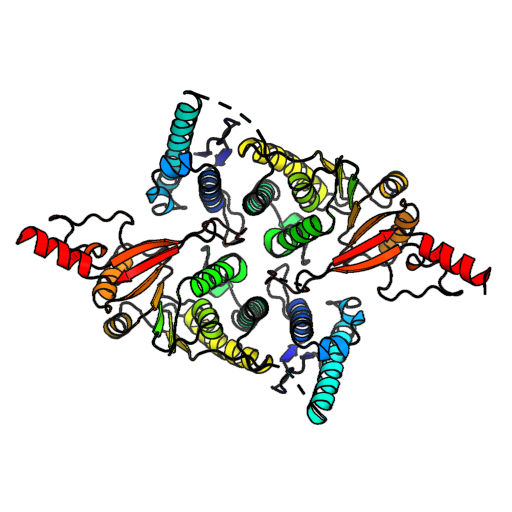.684 1.00 32.42 104 THR A CA 1
ATOM 745 C C . THR A 1 105 ? 48.123 -16.546 1.806 1.00 33.18 104 THR A C 1
ATOM 746 O O . THR A 1 105 ? 47.955 -16.217 2.980 1.00 31.07 104 THR A O 1
ATOM 750 N N . GLY A 1 106 ? 48.661 -17.706 1.439 1.00 32.33 105 GLY A N 1
ATOM 751 C CA . GLY A 1 106 ? 49.102 -18.714 2.403 1.00 32.77 105 GLY A CA 1
ATOM 752 C C . GLY A 1 106 ? 50.184 -18.204 3.344 1.00 36.04 105 GLY A C 1
ATOM 753 O O . GLY A 1 106 ? 50.093 -18.387 4.559 1.00 34.58 105 GLY A O 1
ATOM 754 N N . LEU A 1 107 ? 51.218 -17.544 2.801 1.00 33.14 106 LEU A N 1
ATOM 755 C CA . LEU A 1 107 ? 52.274 -16.996 3.657 1.00 33.69 106 LEU A CA 1
ATOM 756 C C . LEU A 1 107 ? 51.720 -15.908 4.575 1.00 35.84 106 LEU A C 1
ATOM 757 O O . LEU A 1 107 ? 52.070 -15.860 5.759 1.00 34.46 106 LEU A O 1
ATOM 762 N N . LEU A 1 108 ? 50.854 -15.030 4.034 1.00 31.47 107 LEU A N 1
ATOM 763 C CA . LEU A 1 108 ? 50.253 -13.964 4.831 1.00 30.99 107 LEU A CA 1
ATOM 764 C C . LEU A 1 108 ? 49.440 -14.531 6.018 1.00 33.92 107 LEU A C 1
ATOM 765 O O . LEU A 1 108 ? 49.545 -14.003 7.127 1.00 34.81 107 LEU A O 1
ATOM 770 N N . ARG A 1 109 ? 48.657 -15.599 5.807 1.00 31.22 108 ARG A N 1
ATOM 771 C CA . ARG A 1 109 ? 47.905 -16.218 6.924 1.00 30.38 108 ARG A CA 1
ATOM 772 C C . ARG A 1 109 ? 48.899 -16.646 8.034 1.00 34.49 108 ARG A C 1
ATOM 773 O O . ARG A 1 109 ? 48.689 -16.362 9.212 1.00 34.37 108 ARG A O 1
ATOM 781 N N . HIS A 1 110 ? 50.019 -17.260 7.627 1.00 33.11 109 HIS A N 1
ATOM 782 C CA . HIS A 1 110 ? 51.084 -17.699 8.540 1.00 34.27 109 HIS A CA 1
ATOM 783 C C . HIS A 1 110 ? 51.696 -16.487 9.264 1.00 39.16 109 HIS A C 1
ATOM 784 O O . HIS A 1 110 ? 51.823 -16.508 10.490 1.00 38.73 109 HIS A O 1
ATOM 791 N N . ILE A 1 111 ? 52.051 -15.423 8.510 1.00 35.81 110 ILE A N 1
ATOM 792 C CA . ILE A 1 111 ? 52.668 -14.217 9.092 1.00 36.22 110 ILE A CA 1
ATOM 793 C C . ILE A 1 111 ? 51.747 -13.566 10.135 1.00 37.64 110 ILE A C 1
ATOM 794 O O . ILE A 1 111 ? 52.202 -13.199 11.222 1.00 36.48 110 ILE A O 1
ATOM 799 N N . LEU A 1 112 ? 50.468 -13.402 9.801 1.00 33.34 111 LEU A N 1
ATOM 800 C CA . LEU A 1 112 ? 49.536 -12.756 10.744 1.00 33.89 111 LEU A CA 1
ATOM 801 C C . LEU A 1 112 ? 49.368 -13.566 12.032 1.00 37.98 111 LEU A C 1
ATOM 802 O O . LEU A 1 112 ? 49.322 -12.989 13.117 1.00 39.14 111 LEU A O 1
ATOM 807 N N . GLN A 1 113 ? 49.299 -14.897 11.913 1.00 35.40 112 GLN A N 1
ATOM 808 C CA . GLN A 1 113 ? 49.206 -15.787 13.088 1.00 36.64 112 GLN A CA 1
ATOM 809 C C . GLN A 1 113 ? 50.461 -15.643 13.957 1.00 41.87 112 GLN A C 1
ATOM 810 O O . GLN A 1 113 ? 50.370 -15.536 15.180 1.00 42.29 112 GLN A O 1
ATOM 816 N N . GLN A 1 114 ? 51.620 -15.638 13.310 1.00 39.81 113 GLN A N 1
ATOM 817 C CA . GLN A 1 114 ? 52.940 -15.502 13.928 1.00 42.07 113 GLN A CA 1
ATOM 818 C C . GLN A 1 114 ? 53.068 -14.144 14.643 1.00 47.04 113 GLN A C 1
ATOM 819 O O . GLN A 1 114 ? 53.480 -14.098 15.805 1.00 47.96 113 GLN A O 1
ATOM 825 N N . VAL A 1 115 ? 52.650 -13.054 13.980 1.00 42.61 114 VAL A N 1
ATOM 826 C CA . VAL A 1 115 ? 52.672 -11.697 14.558 1.00 42.33 114 VAL A CA 1
ATOM 827 C C . VAL A 1 115 ? 51.784 -11.666 15.810 1.00 46.99 114 VAL A C 1
ATOM 828 O O . VAL A 1 115 ? 52.194 -11.139 16.838 1.00 48.68 114 VAL A O 1
ATOM 832 N N . TYR A 1 116 ? 50.593 -12.281 15.729 1.00 42.68 115 TYR A N 1
ATOM 833 C CA . TYR A 1 116 ? 49.667 -12.374 16.855 1.00 42.52 115 TYR A CA 1
ATOM 834 C C . TYR A 1 116 ? 50.290 -13.167 18.027 1.00 47.60 115 TYR A C 1
ATOM 835 O O . TYR A 1 116 ? 50.248 -12.704 19.164 1.00 48.12 115 TYR A O 1
ATOM 844 N N . ASN A 1 117 ? 50.841 -14.358 17.759 1.00 45.01 116 ASN A N 1
ATOM 845 C CA . ASN A 1 117 ? 51.412 -15.185 18.826 1.00 47.39 116 ASN A CA 1
ATOM 846 C C . ASN A 1 117 ? 52.609 -14.550 19.525 1.00 54.53 116 ASN A C 1
ATOM 847 O O . ASN A 1 117 ? 52.784 -14.767 20.725 1.00 55.85 116 ASN A O 1
ATOM 852 N N . HIS A 1 118 ? 53.375 -13.698 18.820 1.00 51.43 117 HIS A N 1
ATOM 853 C CA . HIS A 1 118 ? 54.509 -12.979 19.415 1.00 52.18 117 HIS A CA 1
ATOM 854 C C . HIS A 1 118 ? 54.052 -11.692 20.109 1.00 55.83 117 HIS A C 1
ATOM 855 O O . HIS A 1 118 ? 54.819 -11.122 20.882 1.00 57.69 117 HIS A O 1
ATOM 862 N N . SER A 1 119 ? 52.821 -11.220 19.828 1.00 49.98 118 SER A N 1
ATOM 863 C CA . SER A 1 119 ? 52.318 -9.961 20.374 1.00 50.03 118 SER A CA 1
ATOM 864 C C . SER A 1 119 ? 51.315 -10.119 21.502 1.00 57.35 118 SER A C 1
ATOM 865 O O . SER A 1 119 ? 51.422 -9.430 22.508 1.00 58.36 118 SER A O 1
ATOM 868 N N . VAL A 1 120 ? 50.304 -10.969 21.308 1.00 56.07 119 VAL A N 1
ATOM 869 C CA . VAL A 1 120 ? 49.233 -11.175 22.279 1.00 57.59 119 VAL A CA 1
ATOM 870 C C . VAL A 1 120 ? 49.578 -12.400 23.131 1.00 66.30 119 VAL A C 1
ATOM 871 O O . VAL A 1 120 ? 49.108 -13.518 22.896 1.00 65.18 119 VAL A O 1
ATOM 875 N N . THR A 1 121 ? 50.459 -12.165 24.098 1.00 68.13 120 THR A N 1
ATOM 876 C CA . THR A 1 121 ? 51.013 -13.176 25.002 1.00 71.30 120 THR A CA 1
ATOM 877 C C . THR A 1 121 ? 50.039 -13.576 26.113 1.00 79.02 120 THR A C 1
ATOM 878 O O . THR A 1 121 ? 50.128 -14.694 26.628 1.00 79.96 120 THR A O 1
ATOM 882 N N . ASP A 1 122 ? 49.107 -12.675 26.463 1.00 76.56 121 ASP A N 1
ATOM 883 C CA . ASP A 1 122 ? 48.079 -12.926 27.468 1.00 78.17 121 ASP A CA 1
ATOM 884 C C . ASP A 1 122 ? 46.703 -12.656 26.809 1.00 80.23 121 ASP A C 1
ATOM 885 O O . ASP A 1 122 ? 46.120 -11.589 27.031 1.00 79.13 121 ASP A O 1
ATOM 890 N N . PRO A 1 123 ? 46.190 -13.595 25.959 1.00 76.39 122 PRO A N 1
ATOM 891 C CA . PRO A 1 123 ? 44.910 -13.342 25.257 1.00 74.78 122 PRO A CA 1
ATOM 892 C C . PRO A 1 123 ? 43.670 -13.180 26.141 1.00 80.46 122 PRO A C 1
ATOM 893 O O . PRO A 1 123 ? 42.676 -12.624 25.667 1.00 79.02 122 PRO A O 1
ATOM 897 N N . GLU A 1 124 ? 43.732 -13.638 27.415 1.00 79.99 123 GLU A N 1
ATOM 898 C CA . GLU A 1 124 ? 42.655 -13.510 28.409 1.00 81.30 123 GLU A CA 1
ATOM 899 C C . GLU A 1 124 ? 42.354 -12.033 28.709 1.00 84.57 123 GLU A C 1
ATOM 900 O O . GLU A 1 124 ? 41.195 -11.684 28.931 1.00 83.55 123 GLU A O 1
ATOM 906 N N . LYS A 1 125 ? 43.403 -11.173 28.692 1.00 81.55 124 LYS A N 1
ATOM 907 C CA . LYS A 1 125 ? 43.339 -9.729 28.950 1.00 82.15 124 LYS A CA 1
ATOM 908 C C . LYS A 1 125 ? 42.440 -8.961 27.968 1.00 84.75 124 LYS A C 1
ATOM 909 O O . LYS A 1 125 ? 41.942 -7.885 28.314 1.00 85.18 124 LYS A O 1
ATOM 911 N N . LEU A 1 126 ? 42.213 -9.520 26.760 1.00 79.13 125 LEU A N 1
ATOM 912 C CA . LEU A 1 126 ? 41.341 -8.925 25.737 1.00 76.88 125 LEU A CA 1
ATOM 913 C C . LEU A 1 126 ? 39.876 -8.890 26.178 1.00 83.66 125 LEU A C 1
ATOM 914 O O . LEU A 1 126 ? 39.146 -7.981 25.773 1.00 82.34 125 LEU A O 1
ATOM 919 N N . ASN A 1 127 ? 39.457 -9.882 27.011 1.00 83.33 126 ASN A N 1
ATOM 920 C CA . ASN A 1 127 ? 38.102 -10.064 27.550 1.00 84.42 126 ASN A CA 1
ATOM 921 C C . ASN A 1 127 ? 37.045 -10.093 26.425 1.00 86.23 126 ASN A C 1
ATOM 922 O O . ASN A 1 127 ? 35.985 -9.468 26.528 1.00 86.07 126 ASN A O 1
ATOM 927 N N . ASN A 1 128 ? 37.378 -10.823 25.333 1.00 80.46 127 ASN A N 1
ATOM 928 C CA . ASN A 1 128 ? 36.569 -10.973 24.125 1.00 78.00 127 ASN A CA 1
ATOM 929 C C . ASN A 1 128 ? 36.095 -12.425 23.946 1.00 81.47 127 ASN A C 1
ATOM 930 O O . ASN A 1 128 ? 36.904 -13.326 23.698 1.00 80.38 127 ASN A O 1
ATOM 935 N N . TYR A 1 129 ? 34.775 -12.641 24.097 1.00 78.26 128 TYR A N 1
ATOM 936 C CA . TYR A 1 129 ? 34.109 -13.950 24.010 1.00 77.90 128 TYR A CA 1
ATOM 937 C C . TYR A 1 129 ? 33.254 -14.070 22.727 1.00 77.17 128 TYR A C 1
ATOM 938 O O . TYR A 1 129 ? 32.469 -15.012 22.586 1.00 77.87 128 TYR A O 1
ATOM 947 N N . GLU A 1 130 ? 33.426 -13.127 21.798 1.00 68.52 129 GLU A N 1
ATOM 948 C CA . GLU A 1 130 ? 32.654 -13.037 20.564 1.00 65.54 129 GLU A CA 1
ATOM 949 C C . GLU A 1 130 ? 33.246 -13.812 19.376 1.00 63.57 129 GLU A C 1
ATOM 950 O O . GLU A 1 130 ? 34.474 -13.923 19.267 1.00 61.93 129 GLU A O 1
ATOM 956 N N . PRO A 1 131 ? 32.397 -14.219 18.390 1.00 56.26 130 PRO A N 1
ATOM 957 C CA . PRO A 1 131 ? 32.950 -14.750 17.131 1.00 53.07 130 PRO A CA 1
ATOM 958 C C . PRO A 1 131 ? 33.654 -13.571 16.447 1.00 50.37 130 PRO A C 1
ATOM 959 O O . PRO A 1 131 ? 33.370 -12.416 16.795 1.00 50.96 130 PRO A O 1
ATOM 963 N N . PHE A 1 132 ? 34.568 -13.831 15.497 1.00 42.44 131 PHE A N 1
ATOM 964 C CA . PHE A 1 132 ? 35.297 -12.764 14.769 1.00 40.36 131 PHE A CA 1
ATOM 965 C C . PHE A 1 132 ? 36.054 -11.819 15.731 1.00 49.01 131 PHE A C 1
ATOM 966 O O . PHE A 1 132 ? 36.009 -10.588 15.585 1.00 51.89 131 PHE A O 1
ATOM 974 N N . SER A 1 133 ? 36.685 -12.408 16.741 1.00 45.21 132 SER A N 1
ATOM 975 C CA . SER A 1 133 ? 37.488 -11.697 17.731 1.00 44.62 132 SER A CA 1
ATOM 976 C C . SER A 1 133 ? 38.972 -12.019 17.452 1.00 47.06 132 SER A C 1
ATOM 977 O O . SER A 1 133 ? 39.241 -13.007 16.754 1.00 43.54 132 SER A O 1
ATOM 980 N N . PRO A 1 134 ? 39.945 -11.217 17.979 1.00 44.95 133 PRO A N 1
ATOM 981 C CA . PRO A 1 134 ? 41.361 -11.463 17.656 1.00 43.74 133 PRO A CA 1
ATOM 982 C C . PRO A 1 134 ? 41.865 -12.900 17.808 1.00 44.82 133 PRO A C 1
ATOM 983 O O . PRO A 1 134 ? 42.654 -13.349 16.976 1.00 41.11 133 PRO A O 1
ATOM 987 N N . GLU A 1 135 ? 41.423 -13.608 18.860 1.00 44.06 134 GLU A N 1
ATOM 988 C CA . GLU A 1 135 ? 41.862 -14.975 19.177 1.00 46.01 134 GLU A CA 1
ATOM 989 C C . GLU A 1 135 ? 41.482 -16.020 18.119 1.00 49.12 134 GLU A C 1
ATOM 990 O O . GLU A 1 135 ? 42.115 -17.073 18.056 1.00 50.54 134 GLU A O 1
ATOM 996 N N . VAL A 1 136 ? 40.453 -15.732 17.298 1.00 42.60 135 VAL A N 1
ATOM 997 C CA . VAL A 1 136 ? 39.976 -16.658 16.264 1.00 40.12 135 VAL A CA 1
ATOM 998 C C . VAL A 1 136 ? 40.148 -16.081 14.852 1.00 42.71 135 VAL A C 1
ATOM 999 O O . VAL A 1 136 ? 39.504 -16.572 13.927 1.00 42.08 135 VAL A O 1
ATOM 1003 N N . TYR A 1 137 ? 40.987 -15.020 14.679 1.00 37.91 136 TYR A N 1
ATOM 1004 C CA . TYR A 1 137 ? 41.163 -14.345 13.381 1.00 35.13 136 TYR A CA 1
ATOM 1005 C C . TYR A 1 137 ? 41.446 -15.326 12.224 1.00 38.19 136 TYR A C 1
ATOM 1006 O O . TYR A 1 137 ? 40.905 -15.172 11.131 1.00 35.50 136 TYR A O 1
ATOM 1015 N N . GLY A 1 138 ? 42.253 -16.342 12.490 1.00 36.58 137 GLY A N 1
ATOM 1016 C CA . GLY A 1 138 ? 42.581 -17.337 11.481 1.00 38.03 137 GLY A CA 1
ATOM 1017 C C . GLY A 1 138 ? 41.428 -18.220 11.025 1.00 43.60 137 GLY A C 1
ATOM 1018 O O . GLY A 1 138 ? 41.505 -18.779 9.943 1.00 43.84 137 GLY A O 1
ATOM 1019 N N . GLU A 1 139 ? 40.360 -18.379 11.824 1.00 42.75 138 GLU A N 1
ATOM 1020 C CA . GLU A 1 139 ? 39.266 -19.309 11.493 1.00 43.22 138 GLU A CA 1
ATOM 1021 C C . GLU A 1 139 ? 38.402 -18.897 10.263 1.00 45.60 138 GLU A C 1
ATOM 1022 O O . GLU A 1 139 ? 38.277 -19.686 9.318 1.00 48.02 138 GLU A O 1
ATOM 1028 N N . THR A 1 140 ? 37.770 -17.724 10.307 1.00 35.34 139 THR A N 1
ATOM 1029 C CA . THR A 1 140 ? 36.889 -17.242 9.237 1.00 32.13 139 THR A CA 1
ATOM 1030 C C . THR A 1 140 ? 37.255 -15.806 8.840 1.00 33.31 139 THR A C 1
ATOM 1031 O O . THR A 1 140 ? 37.109 -15.446 7.665 1.00 32.28 139 THR A O 1
ATOM 1035 N N . SER A 1 141 ? 37.718 -14.985 9.808 1.00 29.09 140 SER A N 1
ATOM 1036 C CA . SER A 1 141 ? 38.025 -13.567 9.536 1.00 28.88 140 SER A CA 1
ATOM 1037 C C . SER A 1 141 ? 39.010 -13.405 8.394 1.00 29.83 140 SER A C 1
ATOM 1038 O O . SER A 1 141 ? 38.753 -12.632 7.488 1.00 27.26 140 SER A O 1
ATOM 1041 N N . PHE A 1 142 ? 40.139 -14.120 8.444 1.00 27.03 141 PHE A N 1
ATOM 1042 C CA . PHE A 1 142 ? 41.176 -14.004 7.421 1.00 26.96 141 PHE A CA 1
ATOM 1043 C C . PHE A 1 142 ? 40.570 -14.313 6.048 1.00 29.85 141 PHE A C 1
ATOM 1044 O O . PHE A 1 142 ? 40.786 -13.559 5.107 1.00 29.19 141 PHE A O 1
ATOM 1052 N N . ASP A 1 143 ? 39.842 -15.438 5.933 1.00 27.14 142 ASP A N 1
ATOM 1053 C CA . ASP A 1 143 ? 39.253 -15.837 4.646 1.00 26.46 142 ASP A CA 1
ATOM 1054 C C . ASP A 1 143 ? 38.226 -14.841 4.160 1.00 27.97 142 ASP A C 1
ATOM 1055 O O . ASP A 1 143 ? 38.191 -14.541 2.971 1.00 27.62 142 ASP A O 1
ATOM 1060 N N . LEU A 1 144 ? 37.389 -14.332 5.062 1.00 26.39 143 LEU A N 1
ATOM 1061 C CA . LEU A 1 144 ? 36.347 -13.360 4.672 1.00 25.90 143 LEU A CA 1
ATOM 1062 C C . LEU A 1 144 ? 36.965 -12.025 4.264 1.00 27.59 143 LEU A C 1
ATOM 1063 O O . LEU A 1 144 ? 36.551 -11.439 3.259 1.00 26.77 143 LEU A O 1
ATOM 1068 N N . VAL A 1 145 ? 37.974 -11.563 5.009 1.00 24.41 144 VAL A N 1
ATOM 1069 C CA . VAL A 1 145 ? 38.709 -10.333 4.661 1.00 23.89 144 VAL A CA 1
ATOM 1070 C C . VAL A 1 145 ? 39.394 -10.504 3.285 1.00 27.13 144 VAL A C 1
ATOM 1071 O O . VAL A 1 145 ? 39.360 -9.577 2.493 1.00 27.73 144 VAL A O 1
ATOM 1075 N N . ALA A 1 146 ? 39.979 -11.695 2.995 1.00 26.42 145 ALA A N 1
ATOM 1076 C CA . ALA A 1 146 ? 40.629 -11.983 1.695 1.00 26.49 145 ALA A CA 1
ATOM 1077 C C . ALA A 1 146 ? 39.601 -11.869 0.548 1.00 29.98 145 ALA A C 1
ATOM 1078 O O . ALA A 1 146 ? 39.889 -11.270 -0.491 1.00 28.31 145 ALA A O 1
ATOM 1080 N N . GLN A 1 147 ? 38.368 -12.394 0.771 1.00 27.81 146 GLN A N 1
ATOM 1081 C CA . GLN A 1 147 ? 37.263 -12.329 -0.202 1.00 28.30 146 GLN A CA 1
ATOM 1082 C C . GLN A 1 147 ? 36.868 -10.858 -0.427 1.00 30.84 146 GLN A C 1
ATOM 1083 O O . GLN A 1 147 ? 36.705 -10.417 -1.572 1.00 29.44 146 GLN A O 1
ATOM 1089 N N . MET A 1 148 ? 36.741 -10.086 0.674 1.00 26.65 147 MET A N 1
ATOM 1090 C CA . MET A 1 148 ? 36.413 -8.660 0.639 1.00 26.36 147 MET A CA 1
ATOM 1091 C C . MET A 1 148 ? 37.474 -7.901 -0.196 1.00 28.54 147 MET A C 1
ATOM 1092 O O . MET A 1 148 ? 37.115 -7.106 -1.064 1.00 27.59 147 MET A O 1
ATOM 1097 N N . ILE A 1 149 ? 38.770 -8.192 0.011 1.00 28.19 148 ILE A N 1
ATOM 1098 C CA . ILE A 1 149 ? 39.855 -7.535 -0.742 1.00 28.74 148 ILE A CA 1
ATOM 1099 C C . ILE A 1 149 ? 39.684 -7.756 -2.256 1.00 33.64 148 ILE A C 1
ATOM 1100 O O . ILE A 1 149 ? 39.766 -6.795 -3.032 1.00 35.11 148 ILE A O 1
ATOM 1105 N N . ASP A 1 150 ? 39.416 -9.008 -2.646 1.00 31.96 149 ASP A N 1
ATOM 1106 C CA . ASP A 1 150 ? 39.203 -9.413 -4.048 1.00 33.85 149 ASP A CA 1
ATOM 1107 C C . ASP A 1 150 ? 37.977 -8.758 -4.666 1.00 36.92 149 ASP A C 1
ATOM 1108 O O . ASP A 1 150 ? 37.993 -8.446 -5.845 1.00 37.67 149 ASP A O 1
ATOM 1113 N N . GLU A 1 151 ? 36.936 -8.517 -3.864 1.00 32.38 150 GLU A N 1
ATOM 1114 C CA . GLU A 1 151 ? 35.692 -7.882 -4.320 1.00 32.32 150 GLU A CA 1
ATOM 1115 C C . GLU A 1 151 ? 35.776 -6.349 -4.453 1.00 34.84 150 GLU A C 1
ATOM 1116 O O . GLU A 1 151 ? 35.298 -5.806 -5.439 1.00 33.08 150 GLU A O 1
ATOM 1122 N N . ILE A 1 152 ? 36.414 -5.652 -3.507 1.00 33.97 151 ILE A N 1
ATOM 1123 C CA . ILE A 1 152 ? 36.474 -4.174 -3.496 1.00 36.40 151 ILE A CA 1
ATOM 1124 C C . ILE A 1 152 ? 37.530 -3.597 -4.488 1.00 40.84 151 ILE A C 1
ATOM 1125 O O . ILE A 1 152 ? 37.298 -2.527 -5.066 1.00 41.64 151 ILE A O 1
ATOM 1130 N N . LYS A 1 153 ? 38.649 -4.279 -4.700 1.00 37.45 152 LYS A N 1
ATOM 1131 C CA . LYS A 1 153 ? 39.676 -3.864 -5.697 1.00 38.57 152 LYS A CA 1
ATOM 1132 C C . LYS A 1 153 ? 40.174 -2.406 -5.530 1.00 41.46 152 LYS A C 1
ATOM 1133 O O . LYS A 1 153 ? 40.106 -1.589 -6.454 1.00 42.04 152 LYS A O 1
ATOM 1139 N N . MET A 1 154 ? 40.723 -2.116 -4.360 1.00 36.49 153 MET A N 1
ATOM 1140 C CA . MET A 1 154 ? 41.281 -0.809 -4.014 1.00 36.07 153 MET A CA 1
ATOM 1141 C C . MET A 1 154 ? 42.509 -0.451 -4.852 1.00 39.93 153 MET A C 1
ATOM 1142 O O . MET A 1 154 ? 43.260 -1.341 -5.236 1.00 38.78 153 MET A O 1
ATOM 1147 N N . THR A 1 155 ? 42.709 0.845 -5.128 1.00 35.79 154 THR A N 1
ATOM 1148 C CA . THR A 1 155 ? 43.849 1.360 -5.897 1.00 37.96 154 THR A CA 1
ATOM 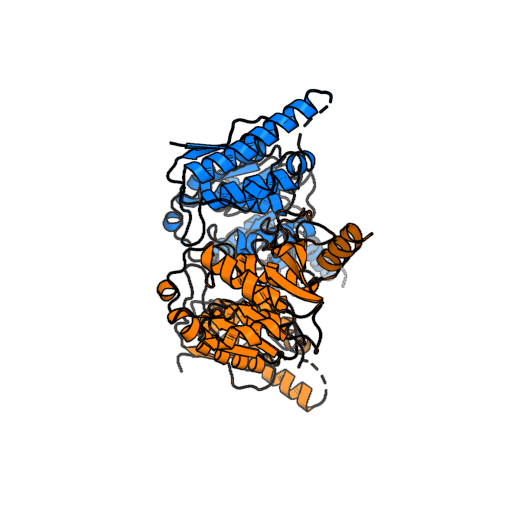1149 C C . THR A 1 155 ? 44.682 2.324 -5.020 1.00 41.66 154 THR A C 1
ATOM 1150 O O . THR A 1 155 ? 44.330 2.562 -3.856 1.00 37.10 154 THR A O 1
ATOM 1154 N N . ASP A 1 156 ? 45.760 2.918 -5.600 1.00 41.36 155 ASP A N 1
ATOM 1155 C CA . ASP A 1 156 ? 46.638 3.853 -4.881 1.00 43.00 155 ASP A CA 1
ATOM 1156 C C . ASP A 1 156 ? 45.953 5.178 -4.528 1.00 47.17 155 ASP A C 1
ATOM 1157 O O . ASP A 1 156 ? 46.495 5.950 -3.737 1.00 49.32 155 ASP A O 1
ATOM 1162 N N . ASP A 1 157 ? 44.755 5.426 -5.074 1.00 42.70 156 ASP A N 1
ATOM 1163 C CA . ASP A 1 157 ? 43.968 6.622 -4.755 1.00 43.05 156 ASP A CA 1
ATOM 1164 C C . ASP A 1 157 ? 43.075 6.395 -3.533 1.00 44.84 156 ASP A C 1
ATOM 1165 O O . ASP A 1 157 ? 42.473 7.348 -3.046 1.00 45.84 156 ASP A O 1
ATOM 1170 N N . ASP A 1 158 ? 42.968 5.145 -3.046 1.00 38.40 157 ASP A N 1
ATOM 1171 C CA . ASP A 1 158 ? 42.098 4.857 -1.908 1.00 36.02 157 ASP A CA 1
ATOM 1172 C C . ASP A 1 158 ? 42.778 5.062 -0.566 1.00 38.11 157 ASP A C 1
ATOM 1173 O O . ASP A 1 158 ? 43.997 4.895 -0.435 1.00 36.21 157 ASP A O 1
ATOM 1178 N N . LEU A 1 159 ? 41.962 5.389 0.437 1.00 33.65 158 LEU A N 1
ATOM 1179 C CA . LEU A 1 159 ? 42.362 5.510 1.835 1.00 34.31 158 LEU A CA 1
ATOM 1180 C C . LEU A 1 159 ? 41.446 4.555 2.566 1.00 35.60 158 LEU A C 1
ATOM 1181 O O . LEU A 1 159 ? 40.220 4.657 2.445 1.00 33.83 158 LEU A O 1
ATOM 1186 N N . PHE A 1 160 ? 42.040 3.584 3.263 1.00 32.25 159 PHE A N 1
ATOM 1187 C CA . PHE A 1 160 ? 41.294 2.552 3.975 1.00 28.68 159 PHE A CA 1
ATOM 1188 C C . PHE A 1 160 ? 41.338 2.805 5.475 1.00 32.40 159 PHE A C 1
ATOM 1189 O O . PHE A 1 160 ? 42.409 3.080 6.024 1.00 31.19 159 PHE A O 1
ATOM 1197 N N . VAL A 1 161 ? 40.179 2.687 6.146 1.00 28.21 160 VAL A N 1
ATOM 1198 C CA . VAL A 1 161 ? 40.117 2.891 7.602 1.00 28.22 160 VAL A CA 1
ATOM 1199 C C . VAL A 1 161 ? 39.285 1.765 8.228 1.00 32.00 160 VAL A C 1
ATOM 1200 O O . VAL A 1 161 ? 38.146 1.562 7.817 1.00 30.67 160 VAL A O 1
ATOM 1204 N N . ASP A 1 162 ? 39.827 1.092 9.250 1.00 29.36 161 ASP A N 1
ATOM 1205 C CA . ASP A 1 162 ? 39.073 0.122 10.050 1.00 28.81 161 ASP A CA 1
ATOM 1206 C C . ASP A 1 162 ? 38.664 0.859 11.343 1.00 33.22 161 ASP A C 1
ATOM 1207 O O . ASP A 1 162 ? 39.534 1.266 12.111 1.00 31.16 161 ASP A O 1
ATOM 1212 N N . LEU A 1 163 ? 37.348 1.082 11.536 1.00 31.65 162 LEU A N 1
ATOM 1213 C CA . LEU A 1 163 ? 36.784 1.768 12.717 1.00 31.69 162 LEU A CA 1
ATOM 1214 C C . LEU A 1 163 ? 36.564 0.744 13.814 1.00 36.03 162 LEU A C 1
ATOM 1215 O O . LEU A 1 163 ? 35.651 -0.077 13.708 1.00 35.75 162 LEU A O 1
ATOM 1220 N N . GLY A 1 164 ? 37.418 0.767 14.838 1.00 35.38 163 GLY A N 1
ATOM 1221 C CA . GLY A 1 164 ? 37.396 -0.195 15.941 1.00 34.90 163 GLY A CA 1
ATOM 1222 C C . GLY A 1 164 ? 38.253 -1.376 15.541 1.00 38.11 163 GLY A C 1
ATOM 1223 O O . GLY A 1 164 ? 37.763 -2.510 15.428 1.00 35.59 163 GLY A O 1
ATOM 1224 N N . SER A 1 165 ? 39.554 -1.101 15.308 1.00 33.97 164 SER A N 1
ATOM 1225 C CA . SER A 1 165 ? 40.500 -2.048 14.718 1.00 33.68 164 SER A CA 1
ATOM 1226 C C . SER A 1 165 ? 41.044 -3.163 15.630 1.00 39.19 164 SER A C 1
ATOM 1227 O O . SER A 1 165 ? 41.818 -3.992 15.141 1.00 38.04 164 SER A O 1
ATOM 1230 N N . GLY A 1 166 ? 40.645 -3.193 16.906 1.00 36.91 165 GLY A N 1
ATOM 1231 C CA . GLY A 1 166 ? 41.124 -4.208 17.846 1.00 37.57 165 GLY A CA 1
ATOM 1232 C C . GLY A 1 166 ? 42.637 -4.168 17.992 1.00 42.00 165 GLY A C 1
ATOM 1233 O O . GLY A 1 166 ? 43.212 -3.109 18.305 1.00 40.97 165 GLY A O 1
ATOM 1234 N N . VAL A 1 167 ? 43.303 -5.306 17.673 1.00 37.80 166 VAL A N 1
ATOM 1235 C CA . VAL A 1 167 ? 44.773 -5.403 17.735 1.00 37.50 166 VAL A CA 1
ATOM 1236 C C . VAL A 1 167 ? 45.407 -5.069 16.355 1.00 40.36 166 VAL A C 1
ATOM 1237 O O . VAL A 1 167 ? 46.627 -5.141 16.200 1.00 39.45 166 VAL A O 1
ATOM 1241 N N . GLY A 1 168 ? 44.559 -4.668 15.401 1.00 36.28 167 GLY A N 1
ATOM 1242 C CA . GLY A 1 168 ? 44.938 -4.231 14.059 1.00 34.93 167 GLY A CA 1
ATOM 1243 C C . GLY A 1 168 ? 45.079 -5.285 12.980 1.00 36.25 167 GLY A C 1
ATOM 1244 O O . GLY A 1 168 ? 45.635 -4.989 11.918 1.00 35.39 167 GLY A O 1
ATOM 1245 N N . GLN A 1 169 ? 44.560 -6.504 13.207 1.00 32.45 168 GLN A N 1
ATOM 1246 C CA . GLN A 1 169 ? 44.685 -7.622 12.239 1.00 32.26 168 GLN A CA 1
ATOM 1247 C C . GLN A 1 169 ? 44.147 -7.328 10.831 1.00 33.33 168 GLN A C 1
ATOM 1248 O O . GLN A 1 169 ? 44.799 -7.675 9.853 1.00 32.48 168 GLN A O 1
ATOM 1254 N N . VAL A 1 170 ? 42.982 -6.661 10.724 1.00 28.91 169 VAL A N 1
ATOM 1255 C CA . VAL A 1 170 ? 42.387 -6.352 9.423 1.00 26.89 169 VAL A CA 1
ATOM 1256 C C . VAL A 1 170 ? 43.285 -5.366 8.661 1.00 29.92 169 VAL A C 1
ATOM 1257 O O . VAL A 1 170 ? 43.556 -5.561 7.480 1.00 29.08 169 VAL A O 1
ATOM 1261 N N . VAL A 1 171 ? 43.754 -4.319 9.348 1.00 28.86 170 VAL A N 1
ATOM 1262 C CA . VAL A 1 171 ? 44.638 -3.298 8.774 1.00 29.58 170 VAL A CA 1
ATOM 1263 C C . VAL A 1 171 ? 45.907 -3.947 8.205 1.00 33.44 170 VAL A C 1
ATOM 1264 O O . VAL A 1 171 ? 46.291 -3.655 7.060 1.00 31.90 170 VAL A O 1
ATOM 1268 N N . LEU A 1 172 ? 46.549 -4.831 8.999 1.00 30.44 171 LEU A N 1
ATOM 1269 C CA . LEU A 1 172 ? 47.764 -5.535 8.562 1.00 30.67 171 LEU A CA 1
ATOM 1270 C C . LEU A 1 172 ? 47.491 -6.414 7.344 1.00 32.84 171 LEU A C 1
ATOM 1271 O O . LEU A 1 172 ? 48.301 -6.436 6.414 1.00 31.97 171 LEU A O 1
ATOM 1276 N N . GLN A 1 173 ? 46.342 -7.135 7.332 1.00 30.20 172 GLN A N 1
ATOM 1277 C CA . GLN A 1 173 ? 46.021 -8.004 6.194 1.00 29.59 172 GLN A CA 1
ATOM 1278 C C . GLN A 1 173 ? 45.812 -7.164 4.921 1.00 31.23 172 GLN A C 1
ATOM 1279 O O . GLN A 1 173 ? 46.370 -7.476 3.863 1.00 29.97 172 GLN A O 1
ATOM 1285 N N . VAL A 1 174 ? 45.005 -6.111 5.035 1.00 27.65 173 VAL A N 1
ATOM 1286 C CA . VAL A 1 174 ? 44.689 -5.235 3.906 1.00 27.30 173 VAL A CA 1
ATOM 1287 C C . VAL A 1 174 ? 45.953 -4.510 3.413 1.00 29.96 173 VAL A C 1
ATOM 1288 O O . VAL A 1 174 ? 46.189 -4.478 2.205 1.00 29.67 173 VAL A O 1
ATOM 1292 N N . ALA A 1 175 ? 46.797 -4.016 4.327 1.00 29.06 174 ALA A N 1
ATOM 1293 C CA . ALA A 1 175 ? 48.058 -3.339 3.936 1.00 30.50 174 ALA A CA 1
ATOM 1294 C C . ALA A 1 175 ? 49.032 -4.298 3.235 1.00 34.35 174 ALA A C 1
ATOM 1295 O O . ALA A 1 175 ? 49.752 -3.892 2.324 1.00 33.32 174 ALA A O 1
ATOM 1297 N N . ALA A 1 176 ? 49.047 -5.580 3.635 1.00 32.62 175 ALA A N 1
ATOM 1298 C CA . ALA A 1 176 ? 49.951 -6.542 2.977 1.00 34.08 175 ALA A CA 1
ATOM 1299 C C . ALA A 1 176 ? 49.433 -6.910 1.587 1.00 39.34 175 ALA A C 1
ATOM 1300 O O . ALA A 1 176 ? 50.231 -7.235 0.717 1.00 41.18 175 ALA A O 1
ATOM 1302 N N . ALA A 1 177 ? 48.100 -6.799 1.366 1.00 34.38 176 ALA A N 1
ATOM 1303 C CA . ALA A 1 177 ? 47.459 -7.210 0.111 1.00 34.66 176 ALA A CA 1
ATOM 1304 C C . ALA A 1 177 ? 47.207 -6.109 -0.910 1.00 40.84 176 ALA A C 1
ATOM 1305 O O . ALA A 1 177 ? 47.224 -6.413 -2.101 1.00 42.77 176 ALA A O 1
ATOM 1307 N N . THR A 1 178 ? 46.962 -4.854 -0.483 1.00 35.55 177 THR A N 1
ATOM 1308 C CA . THR A 1 178 ? 46.586 -3.792 -1.432 1.00 35.14 177 THR A CA 1
ATOM 1309 C C . THR A 1 178 ? 47.607 -2.673 -1.570 1.00 41.98 177 THR A C 1
ATOM 1310 O O . THR A 1 178 ? 48.562 -2.592 -0.799 1.00 41.17 177 THR A O 1
ATOM 1314 N N . ASN A 1 179 ? 47.369 -1.779 -2.542 1.00 41.84 178 ASN A N 1
ATOM 1315 C CA . ASN A 1 179 ? 48.232 -0.629 -2.764 1.00 44.03 178 ASN A CA 1
ATOM 1316 C C . ASN A 1 179 ? 47.550 0.689 -2.365 1.00 46.48 178 ASN A C 1
ATOM 1317 O O . ASN A 1 179 ? 47.950 1.733 -2.872 1.00 45.96 178 ASN A O 1
ATOM 1322 N N . CYS A 1 180 ? 46.584 0.667 -1.385 1.00 42.53 179 CYS A N 1
ATOM 1323 C CA . CYS A 1 180 ? 45.968 1.927 -0.890 1.00 42.01 179 CYS A CA 1
ATOM 1324 C C . CYS A 1 180 ? 47.069 2.865 -0.513 1.00 44.15 179 CYS A C 1
ATOM 1325 O O . CYS A 1 180 ? 48.090 2.420 0.028 1.00 41.48 179 CYS A O 1
ATOM 1328 N N . LYS A 1 181 ? 46.802 4.169 -0.678 1.00 41.66 180 LYS A N 1
ATOM 1329 C CA . LYS A 1 181 ? 47.722 5.245 -0.306 1.00 43.77 180 LYS A CA 1
ATOM 1330 C C . LYS A 1 181 ? 48.122 5.072 1.182 1.00 47.24 180 LYS A C 1
ATOM 1331 O O . LYS A 1 181 ? 49.297 5.191 1.522 1.00 47.64 180 LYS A O 1
ATOM 1337 N N . HIS A 1 182 ? 47.127 4.785 2.057 1.00 40.43 181 HIS A N 1
ATOM 1338 C CA . HIS A 1 182 ? 47.356 4.596 3.486 1.00 39.40 181 HIS A CA 1
ATOM 1339 C C . HIS A 1 182 ? 46.219 3.788 4.072 1.00 40.07 181 HIS A C 1
ATOM 1340 O O . HIS A 1 182 ? 45.095 3.832 3.561 1.00 38.32 181 HIS A O 1
ATOM 1347 N N . HIS A 1 183 ? 46.536 2.998 5.110 1.00 36.24 182 HIS A N 1
ATOM 1348 C CA . HIS A 1 183 ? 45.587 2.143 5.828 1.00 33.86 182 HIS A CA 1
ATOM 1349 C C . HIS A 1 183 ? 45.627 2.586 7.272 1.00 38.48 182 HIS A C 1
ATOM 1350 O O . HIS A 1 183 ? 46.712 2.784 7.819 1.00 38.98 182 HIS A O 1
ATOM 1357 N N . TYR A 1 184 ? 44.465 2.815 7.875 1.00 34.41 183 TYR A N 1
ATOM 1358 C CA . TYR A 1 184 ? 44.410 3.259 9.263 1.00 34.67 183 TYR A CA 1
ATOM 1359 C C . TYR A 1 184 ? 43.554 2.317 10.065 1.00 37.62 183 TYR A C 1
ATOM 1360 O O . TYR A 1 184 ? 42.516 1.859 9.606 1.00 35.04 183 TYR A O 1
ATOM 1369 N N . GLY A 1 185 ? 43.966 2.120 11.296 1.00 35.63 184 GLY A N 1
ATOM 1370 C CA . GLY A 1 185 ? 43.197 1.384 12.276 1.00 35.17 184 GLY A CA 1
ATOM 1371 C C . GLY A 1 185 ? 43.022 2.296 13.475 1.00 39.44 184 GLY A C 1
ATOM 1372 O O . GLY A 1 185 ? 44.004 2.851 13.960 1.00 41.14 184 GLY A O 1
ATOM 1373 N N . VAL A 1 186 ? 41.778 2.498 13.928 1.00 33.76 185 VAL A N 1
ATOM 1374 C CA . VAL A 1 186 ? 41.499 3.310 15.119 1.00 35.39 185 VAL A CA 1
ATOM 1375 C C . VAL A 1 186 ? 40.796 2.452 16.175 1.00 39.16 185 VAL A C 1
ATOM 1376 O O . VAL A 1 186 ? 39.779 1.824 15.892 1.00 37.46 185 VAL A O 1
ATOM 1380 N N . GLU A 1 187 ? 41.378 2.380 17.365 1.00 39.19 186 GLU A N 1
ATOM 1381 C CA . GLU A 1 187 ? 40.824 1.582 18.454 1.00 40.26 186 GLU A CA 1
ATOM 1382 C C . GLU A 1 187 ? 40.774 2.412 19.756 1.00 46.75 186 GLU A C 1
ATOM 1383 O O . GLU A 1 187 ? 41.751 3.060 20.107 1.00 46.36 186 GLU A O 1
ATOM 1389 N N . LYS A 1 188 ? 39.626 2.374 20.456 1.00 45.95 187 LYS A N 1
ATOM 1390 C CA . LYS A 1 188 ? 39.389 3.115 21.696 1.00 48.59 187 LYS A CA 1
ATOM 1391 C C . LYS A 1 188 ? 39.826 2.358 22.944 1.00 55.47 187 LYS A C 1
ATOM 1392 O O . LYS A 1 188 ? 40.382 2.981 23.855 1.00 57.98 187 LYS A O 1
ATOM 1398 N N . ALA A 1 189 ? 39.530 1.043 23.028 1.00 50.61 188 ALA A N 1
ATOM 1399 C CA . ALA A 1 189 ? 39.865 0.269 24.227 1.00 52.20 188 ALA A CA 1
ATOM 1400 C C . ALA A 1 189 ? 41.372 0.154 24.470 1.00 57.82 188 ALA A C 1
ATOM 1401 O O . ALA A 1 189 ? 42.139 -0.091 23.539 1.00 55.73 188 ALA A O 1
ATOM 1403 N N . ASP A 1 190 ? 41.784 0.377 25.730 1.00 58.37 189 ASP A N 1
ATOM 1404 C CA . ASP A 1 190 ? 43.173 0.388 26.191 1.00 59.73 189 ASP A CA 1
ATOM 1405 C C . ASP A 1 190 ? 43.973 -0.896 25.916 1.00 60.81 189 ASP A C 1
ATOM 1406 O O . ASP A 1 190 ? 45.083 -0.786 25.388 1.00 58.79 189 ASP A O 1
ATOM 1411 N N . ILE A 1 191 ? 43.462 -2.083 26.331 1.00 57.86 190 ILE A N 1
ATOM 1412 C CA . ILE A 1 191 ? 44.177 -3.364 26.160 1.00 57.40 190 ILE A CA 1
ATOM 1413 C C . ILE A 1 191 ? 44.433 -3.685 24.657 1.00 57.37 190 ILE A C 1
ATOM 1414 O O . ILE A 1 191 ? 45.610 -3.875 24.321 1.00 55.77 190 ILE A O 1
ATOM 1419 N N . PRO A 1 192 ? 43.416 -3.724 23.737 1.00 50.48 191 PRO A N 1
ATOM 1420 C CA . PRO A 1 192 ? 43.736 -4.022 22.330 1.00 47.63 191 PRO A CA 1
ATOM 1421 C C . PRO A 1 192 ? 44.605 -2.956 21.667 1.00 49.74 191 PRO A C 1
ATOM 1422 O O . PRO A 1 192 ? 45.490 -3.330 20.907 1.00 47.30 191 PRO A O 1
ATOM 1426 N N . ALA A 1 193 ? 44.417 -1.652 22.001 1.00 48.32 192 ALA A N 1
ATOM 1427 C CA . ALA A 1 193 ? 45.260 -0.570 21.456 1.00 48.80 192 ALA A CA 1
ATOM 1428 C C . ALA A 1 193 ? 46.728 -0.733 21.877 1.00 53.62 192 ALA A C 1
ATOM 1429 O O . ALA A 1 193 ? 47.618 -0.486 21.062 1.00 52.80 192 ALA A O 1
ATOM 1431 N N . LYS A 1 194 ? 46.982 -1.188 23.133 1.00 51.70 193 LYS A N 1
ATOM 1432 C CA . LYS A 1 194 ? 48.337 -1.442 23.624 1.00 52.78 193 LYS A CA 1
ATOM 1433 C C . LYS A 1 194 ? 48.940 -2.633 22.862 1.00 55.80 193 LYS A C 1
ATOM 1434 O O . LYS A 1 194 ? 50.072 -2.540 22.389 1.00 55.39 193 LYS A O 1
ATOM 1437 N N . TYR A 1 195 ? 48.162 -3.726 22.688 1.00 51.21 194 TYR A N 1
ATOM 1438 C CA . TYR A 1 195 ? 48.612 -4.899 21.930 1.00 49.83 194 TYR A CA 1
ATOM 1439 C C . TYR A 1 195 ? 48.887 -4.550 20.451 1.00 49.03 194 TYR A C 1
ATOM 1440 O O . TYR A 1 195 ? 49.846 -5.075 19.874 1.00 47.48 194 TYR A O 1
ATOM 1449 N N . ALA A 1 196 ? 48.083 -3.629 19.867 1.00 43.07 195 ALA A N 1
ATOM 1450 C CA . ALA A 1 196 ? 48.236 -3.141 18.488 1.00 40.87 195 ALA A CA 1
ATOM 1451 C C . ALA A 1 196 ? 49.635 -2.517 18.264 1.00 46.92 195 ALA A C 1
ATOM 1452 O O . ALA A 1 196 ? 50.194 -2.672 17.182 1.00 45.68 195 ALA A O 1
ATOM 1454 N N . GLU A 1 197 ? 50.198 -1.839 19.286 1.00 46.36 196 GLU A N 1
ATOM 1455 C CA . GLU A 1 197 ? 51.550 -1.261 19.230 1.00 48.03 196 GLU A CA 1
ATOM 1456 C C . GLU A 1 197 ? 52.596 -2.371 19.034 1.00 52.32 196 GLU A C 1
ATOM 1457 O O . GLU A 1 197 ? 53.528 -2.193 18.247 1.00 52.92 196 GLU A O 1
ATOM 1463 N N . THR A 1 198 ? 52.437 -3.514 19.738 1.00 48.54 197 THR A N 1
ATOM 1464 C CA . THR A 1 198 ? 53.343 -4.656 19.575 1.00 48.19 197 THR A CA 1
ATOM 1465 C C . THR A 1 198 ? 53.098 -5.325 18.218 1.00 48.04 197 THR A C 1
ATOM 1466 O O . THR A 1 198 ? 54.062 -5.659 17.527 1.00 46.83 197 THR A O 1
ATOM 1470 N N . MET A 1 199 ? 51.806 -5.495 17.817 1.00 42.59 198 MET A N 1
ATOM 1471 C CA . MET A 1 199 ? 51.437 -6.094 16.524 1.00 39.95 198 MET A CA 1
ATOM 1472 C C . MET A 1 199 ? 52.132 -5.340 15.383 1.00 44.58 198 MET A C 1
ATOM 1473 O O . MET A 1 199 ? 52.686 -5.955 14.477 1.00 42.84 198 MET A O 1
ATOM 1478 N N . ASP A 1 200 ? 52.121 -4.004 15.458 1.00 43.70 199 ASP A N 1
ATOM 1479 C CA . ASP A 1 200 ? 52.736 -3.096 14.492 1.00 43.76 199 ASP A CA 1
ATOM 1480 C C . ASP A 1 200 ? 54.248 -3.374 14.343 1.00 48.30 199 ASP A C 1
ATOM 1481 O O . ASP A 1 200 ? 54.704 -3.618 13.218 1.00 46.51 199 ASP A O 1
ATOM 1486 N N . ARG A 1 201 ? 54.998 -3.383 15.477 1.00 46.22 200 ARG A N 1
ATOM 1487 C CA . ARG A 1 201 ? 56.430 -3.678 15.522 1.00 47.43 200 ARG A CA 1
ATOM 1488 C C . ARG A 1 201 ? 56.722 -5.089 14.992 1.00 49.55 200 ARG A C 1
ATOM 1489 O O . ARG A 1 201 ? 57.595 -5.245 14.144 1.00 49.23 200 ARG A O 1
ATOM 1497 N N . GLU A 1 202 ? 55.997 -6.109 15.496 1.00 45.40 201 GLU A N 1
ATOM 1498 C CA . GLU A 1 202 ? 56.170 -7.510 15.099 1.00 44.38 201 GLU A CA 1
ATOM 1499 C C . GLU A 1 202 ? 55.890 -7.741 13.615 1.00 46.98 201 GLU A C 1
ATOM 1500 O O . GLU A 1 202 ? 56.627 -8.495 12.971 1.00 47.39 201 GLU A O 1
ATOM 1506 N N . PHE A 1 203 ? 54.849 -7.082 13.066 1.00 41.83 202 PHE A N 1
ATOM 1507 C CA . PHE A 1 203 ? 54.510 -7.200 11.644 1.00 39.55 202 PHE A CA 1
ATOM 1508 C C . PHE A 1 203 ? 55.628 -6.630 10.765 1.00 43.58 202 PHE A C 1
ATOM 1509 O O . PHE A 1 203 ? 56.062 -7.309 9.847 1.00 43.26 202 PHE A O 1
ATOM 1517 N N . ARG A 1 204 ? 56.111 -5.412 11.066 1.00 42.22 203 ARG A N 1
ATOM 1518 C CA . ARG A 1 204 ? 57.191 -4.783 10.296 1.00 44.33 203 ARG A CA 1
ATOM 1519 C C . ARG A 1 204 ? 58.467 -5.631 10.337 1.00 48.88 203 ARG A C 1
ATOM 1520 O O . ARG A 1 204 ? 59.093 -5.830 9.291 1.00 49.26 203 ARG A O 1
ATOM 1528 N N . LYS A 1 205 ? 58.796 -6.184 11.526 1.00 45.90 204 LYS A N 1
ATOM 1529 C CA . LYS A 1 205 ? 59.961 -7.050 11.750 1.00 47.70 204 LYS A CA 1
ATOM 1530 C C . LYS A 1 205 ? 59.853 -8.361 10.924 1.00 49.06 204 LYS A C 1
ATOM 1531 O O . LYS A 1 205 ? 60.758 -8.679 10.150 1.00 47.34 204 LYS A O 1
ATOM 1537 N N . TRP A 1 206 ? 58.745 -9.092 11.064 1.00 46.34 205 TRP A N 1
ATOM 1538 C CA . TRP A 1 206 ? 58.545 -10.346 10.340 1.00 44.90 205 TRP A CA 1
ATOM 1539 C C . TRP A 1 206 ? 58.462 -10.156 8.838 1.00 45.71 205 TRP A C 1
ATOM 1540 O O . TRP A 1 206 ? 59.047 -10.945 8.102 1.00 44.64 205 TRP A O 1
ATOM 1551 N N . MET A 1 207 ? 57.769 -9.103 8.372 1.00 40.01 206 MET A N 1
ATOM 1552 C CA . MET A 1 207 ? 57.688 -8.835 6.933 1.00 38.33 206 MET A CA 1
ATOM 1553 C C . MET A 1 207 ? 59.091 -8.584 6.365 1.00 43.71 206 MET A C 1
ATOM 1554 O O . MET A 1 207 ? 59.408 -9.082 5.287 1.00 44.50 206 MET A O 1
ATOM 1559 N N . LYS A 1 208 ? 59.935 -7.864 7.111 1.00 43.53 207 LYS A N 1
ATOM 1560 C CA . LYS A 1 208 ? 61.339 -7.646 6.735 1.00 44.96 207 LYS A CA 1
ATOM 1561 C C . LYS A 1 208 ? 62.101 -8.985 6.746 1.00 50.90 207 LYS A C 1
ATOM 1562 O O . LYS A 1 208 ? 62.912 -9.226 5.852 1.00 50.82 207 LYS A O 1
ATOM 1568 N N . TRP A 1 209 ? 61.843 -9.861 7.745 1.00 47.52 208 TRP A N 1
ATOM 1569 C CA . TRP A 1 209 ? 62.526 -11.168 7.839 1.00 48.08 208 TRP A CA 1
ATOM 1570 C C . TRP A 1 209 ? 62.251 -12.032 6.588 1.00 49.61 208 TRP A C 1
ATOM 1571 O O . TRP A 1 209 ? 63.181 -12.608 6.029 1.00 49.92 208 TRP A O 1
ATOM 1582 N N . TYR A 1 210 ? 60.991 -12.080 6.131 1.00 44.25 209 TYR A N 1
ATOM 1583 C CA . TYR A 1 210 ? 60.589 -12.841 4.936 1.00 42.92 209 TYR A CA 1
ATOM 1584 C C . TYR A 1 210 ? 60.946 -12.115 3.644 1.00 47.46 209 TYR A C 1
ATOM 1585 O O . TYR A 1 210 ? 60.958 -12.751 2.591 1.00 48.38 209 TYR A O 1
ATOM 1594 N N . GLY A 1 211 ? 61.195 -10.805 3.731 1.00 44.06 210 GLY A N 1
ATOM 1595 C CA . GLY A 1 211 ? 61.526 -9.958 2.589 1.00 44.30 210 GLY A CA 1
ATOM 1596 C C . GLY A 1 211 ? 60.293 -9.593 1.793 1.00 48.29 210 GLY A C 1
ATOM 1597 O O . GLY A 1 211 ? 60.348 -9.508 0.563 1.00 48.63 210 GLY A O 1
ATOM 1598 N N . LYS A 1 212 ? 59.166 -9.362 2.500 1.00 42.91 211 LYS A N 1
ATOM 1599 C CA . LYS A 1 212 ? 57.877 -9.049 1.883 1.00 41.39 211 LYS A CA 1
ATOM 1600 C C . LYS A 1 212 ? 57.479 -7.607 2.035 1.00 45.80 211 LYS A C 1
ATOM 1601 O O . LYS A 1 212 ? 57.696 -7.016 3.085 1.00 44.75 211 LYS A O 1
ATOM 1607 N N . LYS A 1 213 ? 56.860 -7.062 0.992 1.00 44.04 212 LYS A N 1
ATOM 1608 C CA . LYS A 1 213 ? 56.414 -5.670 0.914 1.00 44.75 212 LYS A CA 1
ATOM 1609 C C . LYS A 1 213 ? 54.983 -5.517 1.450 1.00 44.06 212 LYS A C 1
ATOM 1610 O O . LYS A 1 213 ? 54.172 -6.435 1.349 1.00 41.16 212 LYS A O 1
ATOM 1613 N N . HIS A 1 214 ? 54.680 -4.342 2.012 1.00 39.86 213 HIS A N 1
ATOM 1614 C CA . HIS A 1 214 ? 53.332 -3.994 2.460 1.00 38.16 213 HIS A CA 1
ATOM 1615 C C . HIS A 1 214 ? 53.140 -2.494 2.214 1.00 42.34 213 HIS A C 1
ATOM 1616 O O . HIS A 1 214 ? 54.108 -1.752 2.128 1.00 41.67 213 HIS A O 1
ATOM 1623 N N . ALA A 1 215 ? 51.897 -2.071 2.110 1.00 39.23 214 ALA A N 1
ATOM 1624 C CA . ALA A 1 215 ? 51.538 -0.669 1.941 1.00 38.87 214 ALA A CA 1
ATOM 1625 C C . ALA A 1 215 ? 51.717 0.030 3.291 1.00 42.02 214 ALA A C 1
ATOM 1626 O O . ALA A 1 215 ? 51.865 -0.636 4.321 1.00 40.64 214 ALA A O 1
ATOM 1628 N N . GLU A 1 216 ? 51.711 1.370 3.289 1.00 39.94 215 GLU A N 1
ATOM 1629 C CA . GLU A 1 216 ? 51.848 2.144 4.516 1.00 40.48 215 GLU A CA 1
ATOM 1630 C C . GLU A 1 216 ? 50.595 2.009 5.349 1.00 41.79 215 GLU A C 1
ATOM 1631 O O . GLU A 1 216 ? 49.482 1.932 4.811 1.00 40.56 215 GLU A O 1
ATOM 1637 N N . TYR A 1 217 ? 50.767 1.947 6.666 1.00 37.94 216 TYR A N 1
ATOM 1638 C CA . TYR A 1 217 ? 49.626 1.845 7.565 1.00 36.52 216 TYR A CA 1
ATOM 1639 C C . TYR A 1 217 ? 49.943 2.500 8.908 1.00 41.66 216 TYR A C 1
ATOM 1640 O O . TYR A 1 217 ? 51.105 2.631 9.277 1.00 42.30 216 TYR A O 1
ATOM 1649 N N . THR A 1 218 ? 48.903 2.856 9.653 1.00 39.01 217 THR A N 1
ATOM 1650 C CA . THR A 1 218 ? 49.032 3.428 10.991 1.00 40.01 217 THR A CA 1
ATOM 1651 C C . THR A 1 218 ? 47.958 2.809 11.873 1.00 43.69 217 THR A C 1
ATOM 1652 O O . THR A 1 218 ? 46.775 2.802 11.516 1.00 42.24 217 THR A O 1
ATOM 1656 N N . LEU A 1 219 ? 48.369 2.337 13.040 1.00 40.74 218 LEU A N 1
ATOM 1657 C CA . LEU A 1 219 ? 47.458 1.831 14.062 1.00 39.61 218 LEU A CA 1
ATOM 1658 C C . LEU A 1 219 ? 47.461 2.897 15.143 1.00 45.70 218 LEU A C 1
ATOM 1659 O O . LEU A 1 219 ? 48.523 3.279 15.631 1.00 44.78 218 LEU A O 1
ATOM 1664 N N . GLU A 1 220 ? 46.294 3.464 15.444 1.00 43.89 219 GLU A N 1
ATOM 1665 C CA . GLU A 1 220 ? 46.272 4.508 16.466 1.00 46.65 219 GLU A CA 1
ATOM 1666 C C . GLU A 1 220 ? 45.180 4.299 17.492 1.00 50.01 219 GLU A C 1
ATOM 1667 O O . GLU A 1 220 ? 44.197 3.592 17.232 1.00 46.71 219 GLU A O 1
ATOM 1673 N N . ARG A 1 221 ? 45.394 4.855 18.685 1.00 47.96 220 ARG A N 1
ATOM 1674 C CA . ARG A 1 221 ? 44.413 4.818 19.751 1.00 49.61 220 ARG A CA 1
ATOM 1675 C C . ARG A 1 221 ? 43.563 6.073 19.560 1.00 53.95 220 ARG A C 1
ATOM 1676 O O . ARG A 1 221 ? 44.103 7.141 19.269 1.00 55.12 220 ARG A O 1
ATOM 1684 N N . GLY A 1 222 ? 42.253 5.929 19.693 1.00 49.67 221 GLY A N 1
ATOM 1685 C CA . GLY A 1 222 ? 41.329 7.045 19.532 1.00 49.48 221 GLY A CA 1
ATOM 1686 C C . GLY A 1 222 ? 39.884 6.613 19.544 1.00 52.66 221 GLY A C 1
ATOM 1687 O O . GLY A 1 222 ? 39.591 5.418 19.574 1.00 52.05 221 GLY A O 1
ATOM 1688 N N . ASP A 1 223 ? 38.978 7.592 19.525 1.00 50.35 222 ASP A N 1
ATOM 1689 C CA . ASP A 1 223 ? 37.529 7.401 19.508 1.00 49.44 222 ASP A CA 1
ATOM 1690 C C . ASP A 1 223 ? 37.049 7.831 18.118 1.00 49.52 222 ASP A C 1
ATOM 1691 O O . ASP A 1 223 ? 37.159 9.015 17.783 1.00 49.04 222 ASP A O 1
ATOM 1696 N N . PHE A 1 224 ? 36.544 6.873 17.301 1.00 43.38 223 PHE A N 1
ATOM 1697 C CA . PHE A 1 224 ? 36.097 7.182 15.938 1.00 40.95 223 PHE A CA 1
ATOM 1698 C C . PHE A 1 224 ? 34.837 8.083 15.898 1.00 44.63 223 PHE A C 1
ATOM 1699 O O . PHE A 1 224 ? 34.455 8.552 14.819 1.00 41.47 223 PHE A O 1
ATOM 1707 N N . LEU A 1 225 ? 34.208 8.335 17.071 1.00 44.85 224 LEU A N 1
ATOM 1708 C CA . LEU A 1 225 ? 33.050 9.229 17.191 1.00 45.61 224 LEU A CA 1
ATOM 1709 C C . LEU A 1 225 ? 33.434 10.666 17.613 1.00 49.78 224 LEU A C 1
ATOM 1710 O O . LEU A 1 225 ? 32.561 11.535 17.690 1.00 49.68 224 LEU A O 1
ATOM 1715 N N . SER A 1 226 ? 34.733 10.932 17.811 1.00 46.90 225 SER A N 1
ATOM 1716 C CA . SER A 1 226 ? 35.245 12.256 18.194 1.00 48.78 225 SER A CA 1
ATOM 1717 C C . SER A 1 226 ? 35.143 13.261 17.037 1.00 51.24 225 SER A C 1
ATOM 1718 O O . SER A 1 226 ? 34.927 12.872 15.890 1.00 48.31 225 SER A O 1
ATOM 1721 N N . GLU A 1 227 ? 35.308 14.548 17.350 1.00 49.03 226 GLU A N 1
ATOM 1722 C CA . GLU A 1 227 ? 35.264 15.666 16.400 1.00 48.97 226 GLU A CA 1
ATOM 1723 C C . GLU A 1 227 ? 36.336 15.567 15.326 1.00 51.61 226 GLU A C 1
ATOM 1724 O O . GLU A 1 227 ? 36.047 15.806 14.156 1.00 49.97 226 GLU A O 1
ATOM 1730 N N . GLU A 1 228 ? 37.563 15.205 15.733 1.00 49.38 227 GLU A N 1
ATOM 1731 C CA . GLU A 1 228 ? 38.728 15.024 14.873 1.00 50.35 227 GLU A CA 1
ATOM 1732 C C . GLU A 1 228 ? 38.432 13.925 13.826 1.00 51.29 227 GLU A C 1
ATOM 1733 O O . GLU A 1 228 ? 38.764 14.102 12.652 1.00 51.27 227 GLU A O 1
ATOM 1739 N N . TRP A 1 229 ? 37.753 12.839 14.243 1.00 44.13 228 TRP A N 1
ATOM 1740 C CA . TRP A 1 229 ? 37.421 11.726 13.358 1.00 41.95 228 TRP A CA 1
ATOM 1741 C C . TRP A 1 229 ? 36.250 12.004 12.394 1.00 43.98 228 TRP A C 1
ATOM 1742 O O . TRP A 1 229 ? 36.125 11.276 11.422 1.00 39.78 228 TRP A O 1
ATOM 1753 N N . ARG A 1 230 ? 35.459 13.091 12.602 1.00 43.15 229 ARG A N 1
ATOM 1754 C CA . ARG A 1 230 ? 34.365 13.465 11.700 1.00 41.34 229 ARG A CA 1
ATOM 1755 C C . ARG A 1 230 ? 34.885 13.763 10.288 1.00 44.36 229 ARG A C 1
ATOM 1756 O O . ARG A 1 230 ? 34.389 13.184 9.324 1.00 42.92 229 ARG A O 1
ATOM 1764 N N . GLU A 1 231 ? 35.888 14.637 10.171 1.00 41.48 230 GLU A N 1
ATOM 1765 C CA . GLU A 1 231 ? 36.474 14.998 8.882 1.00 41.42 230 GLU A CA 1
ATOM 1766 C C . GLU A 1 231 ? 37.291 13.848 8.303 1.00 42.05 230 GLU A C 1
ATOM 1767 O O . GLU A 1 231 ? 37.351 13.698 7.083 1.00 41.28 230 GLU A O 1
ATOM 1773 N N . ARG A 1 232 ? 37.932 13.056 9.165 1.00 39.13 231 ARG A N 1
ATOM 1774 C CA . ARG A 1 232 ? 38.731 11.895 8.747 1.00 37.60 231 ARG A CA 1
ATOM 1775 C C . ARG A 1 232 ? 37.853 10.824 8.105 1.00 37.60 231 ARG A C 1
ATOM 1776 O O . ARG A 1 232 ? 38.233 10.298 7.057 1.00 37.10 231 ARG A O 1
ATOM 1784 N N . ILE A 1 233 ? 36.659 10.553 8.674 1.00 32.45 232 ILE A N 1
ATOM 1785 C CA . ILE A 1 233 ? 35.698 9.613 8.062 1.00 31.42 232 ILE A CA 1
ATOM 1786 C C . ILE A 1 233 ? 35.206 10.206 6.721 1.00 34.72 232 ILE A C 1
ATOM 1787 O O . ILE A 1 233 ? 35.166 9.495 5.730 1.00 34.03 232 ILE A O 1
ATOM 1792 N N . ALA A 1 234 ? 34.882 11.524 6.689 1.00 33.75 233 ALA A N 1
ATOM 1793 C CA . ALA A 1 234 ? 34.407 12.218 5.482 1.00 33.78 233 ALA A CA 1
ATOM 1794 C C . ALA A 1 234 ? 35.397 12.090 4.313 1.00 38.07 233 ALA A C 1
ATOM 1795 O O . ALA A 1 234 ? 34.969 12.008 3.165 1.00 37.94 233 ALA A O 1
ATOM 1797 N N . ASN A 1 235 ? 36.716 12.044 4.611 1.00 34.06 234 ASN A N 1
ATOM 1798 C CA . ASN A 1 235 ? 37.766 11.936 3.612 1.00 34.27 234 ASN A CA 1
ATOM 1799 C C . ASN A 1 235 ? 38.234 10.504 3.318 1.00 36.49 234 ASN A C 1
ATOM 1800 O O . ASN A 1 235 ? 39.161 10.339 2.539 1.00 37.33 234 ASN A O 1
ATOM 1805 N N . THR A 1 236 ? 37.594 9.495 3.906 1.00 32.06 235 THR A N 1
ATOM 1806 C CA . THR A 1 236 ? 37.973 8.073 3.723 1.00 30.60 235 THR A CA 1
ATOM 1807 C C . THR A 1 236 ? 37.207 7.491 2.526 1.00 32.74 235 THR A C 1
ATOM 1808 O O . THR A 1 236 ? 36.006 7.722 2.414 1.00 31.08 235 THR A O 1
ATOM 1812 N N . SER A 1 237 ? 37.890 6.743 1.644 1.00 29.22 236 SER A N 1
ATOM 1813 C CA . SER A 1 237 ? 37.194 6.154 0.488 1.00 29.08 236 SER A CA 1
ATOM 1814 C C . SER A 1 237 ? 36.648 4.746 0.771 1.00 31.45 236 SER A C 1
ATOM 1815 O O . SER A 1 237 ? 35.675 4.322 0.138 1.00 28.86 236 SER A O 1
ATOM 1818 N N . VAL A 1 238 ? 37.298 4.001 1.701 1.00 28.46 237 VAL A N 1
ATOM 1819 C CA . VAL A 1 238 ? 36.869 2.660 2.110 1.00 26.22 237 VAL A CA 1
ATOM 1820 C C . VAL A 1 238 ? 36.876 2.553 3.627 1.00 29.73 237 VAL A C 1
ATOM 1821 O O . VAL A 1 238 ? 37.941 2.601 4.247 1.00 28.55 237 VAL A O 1
ATOM 1825 N N . ILE A 1 239 ? 35.687 2.425 4.219 1.00 26.33 238 ILE A N 1
ATOM 1826 C CA . ILE A 1 239 ? 35.551 2.216 5.655 1.00 26.40 238 ILE A CA 1
ATOM 1827 C C . ILE A 1 239 ? 35.275 0.714 5.856 1.00 29.64 238 ILE A C 1
ATOM 1828 O O . ILE A 1 239 ? 34.420 0.144 5.174 1.00 27.26 238 ILE A O 1
ATOM 1833 N N . PHE A 1 240 ? 35.952 0.103 6.830 1.00 27.24 239 PHE A N 1
ATOM 1834 C CA . PHE A 1 240 ? 35.675 -1.273 7.246 1.00 25.50 239 PHE A CA 1
ATOM 1835 C C . PHE A 1 240 ? 35.174 -1.134 8.667 1.00 27.31 239 PHE A C 1
ATOM 1836 O O . PHE A 1 240 ? 35.798 -0.439 9.467 1.00 28.09 239 PHE A O 1
ATOM 1844 N N . VAL A 1 241 ? 34.052 -1.770 8.998 1.00 25.84 240 VAL A N 1
ATOM 1845 C CA . VAL A 1 241 ? 33.558 -1.664 10.363 1.00 27.05 240 VAL A CA 1
ATOM 1846 C C . VAL A 1 241 ? 32.828 -2.933 10.775 1.00 30.72 240 VAL A C 1
ATOM 1847 O O . VAL A 1 241 ? 31.846 -3.311 10.149 1.00 27.62 240 VAL A O 1
ATOM 1851 N N . ASN A 1 242 ? 33.305 -3.581 11.830 1.00 30.13 241 ASN A N 1
ATOM 1852 C CA . ASN A 1 242 ? 32.624 -4.757 12.350 1.00 31.06 241 ASN A CA 1
ATOM 1853 C C . ASN A 1 242 ? 31.587 -4.217 13.365 1.00 35.01 241 ASN A C 1
ATOM 1854 O O . ASN A 1 242 ? 31.865 -4.136 14.554 1.00 34.88 241 ASN A O 1
ATOM 1859 N N . ASN A 1 243 ? 30.417 -3.807 12.871 1.00 32.22 242 ASN A N 1
ATOM 1860 C CA . ASN A 1 243 ? 29.379 -3.145 13.682 1.00 33.15 242 ASN A CA 1
ATOM 1861 C C . ASN A 1 243 ? 28.294 -4.105 14.201 1.00 38.20 242 ASN A C 1
ATOM 1862 O O . ASN A 1 243 ? 27.330 -3.646 14.807 1.00 38.91 242 ASN A O 1
ATOM 1867 N N . PHE A 1 244 ? 28.434 -5.400 13.939 1.00 33.45 243 PHE A N 1
ATOM 1868 C CA . PHE A 1 244 ? 27.484 -6.433 14.338 1.00 34.97 243 PHE A CA 1
ATOM 1869 C C . PHE A 1 244 ? 26.897 -6.251 15.755 1.00 41.76 243 PHE A C 1
ATOM 1870 O O . PHE A 1 244 ? 25.682 -6.334 15.908 1.00 41.05 243 PHE A O 1
ATOM 1878 N N . ALA A 1 245 ? 27.758 -5.991 16.777 1.00 40.83 244 ALA A N 1
ATOM 1879 C CA . ALA A 1 245 ? 27.344 -5.848 18.181 1.00 42.94 244 ALA A CA 1
ATOM 1880 C C . ALA A 1 245 ? 27.187 -4.396 18.667 1.00 49.65 244 ALA A C 1
ATOM 1881 O O . ALA A 1 245 ? 27.013 -4.183 19.858 1.00 52.06 244 ALA A O 1
ATOM 1883 N N . PHE A 1 246 ? 27.248 -3.402 17.763 1.00 45.34 245 PHE A N 1
ATOM 1884 C CA . PHE A 1 246 ? 27.125 -1.996 18.156 1.00 46.04 245 PHE A CA 1
ATOM 1885 C C . PHE A 1 246 ? 25.702 -1.637 18.607 1.00 53.74 245 PHE A C 1
ATOM 1886 O O . PHE A 1 246 ? 24.716 -2.121 18.033 1.00 52.69 245 PHE A O 1
ATOM 1894 N N . GLY A 1 247 ? 25.618 -0.776 19.618 1.00 53.47 246 GLY A N 1
ATOM 1895 C CA . GLY A 1 247 ? 24.356 -0.253 20.135 1.00 55.60 246 GLY A CA 1
ATOM 1896 C C . GLY A 1 247 ? 23.657 0.679 19.148 1.00 61.63 246 GLY A C 1
ATOM 1897 O O . GLY A 1 247 ? 24.245 1.048 18.123 1.00 59.81 246 GLY A O 1
ATOM 1898 N N . PRO A 1 248 ? 22.381 1.075 19.407 1.00 60.19 247 PRO A N 1
ATOM 1899 C CA . PRO A 1 248 ? 21.691 1.966 18.456 1.00 58.44 247 PRO A CA 1
ATOM 1900 C C . PRO A 1 248 ? 22.256 3.381 18.421 1.00 59.68 247 PRO A C 1
ATOM 1901 O O . PRO A 1 248 ? 22.145 4.034 17.391 1.00 58.62 247 PRO A O 1
ATOM 1905 N N . GLU A 1 249 ? 22.850 3.852 19.527 1.00 55.80 248 GLU A N 1
ATOM 1906 C CA . GLU A 1 249 ? 23.436 5.191 19.606 1.00 55.39 248 GLU A CA 1
ATOM 1907 C C . GLU A 1 249 ? 24.703 5.302 18.755 1.00 54.52 248 GLU A C 1
ATOM 1908 O O . GLU A 1 249 ? 24.869 6.295 18.047 1.00 53.38 248 GLU A O 1
ATOM 1914 N N . VAL A 1 250 ? 25.577 4.286 18.817 1.00 48.52 249 VAL A N 1
ATOM 1915 C CA . VAL A 1 250 ? 26.809 4.229 18.023 1.00 45.12 249 VAL A CA 1
ATOM 1916 C C . VAL A 1 250 ? 26.431 4.114 16.537 1.00 45.09 249 VAL A C 1
ATOM 1917 O O . VAL A 1 250 ? 26.965 4.851 15.720 1.00 43.15 249 VAL A O 1
ATOM 1921 N N . ASP A 1 251 ? 25.472 3.240 16.213 1.00 42.85 250 ASP A N 1
ATOM 1922 C CA . ASP A 1 251 ? 24.962 3.036 14.861 1.00 42.79 250 ASP A CA 1
ATOM 1923 C C . ASP A 1 251 ? 24.408 4.352 14.278 1.00 46.54 250 ASP A C 1
ATOM 1924 O O . ASP A 1 251 ? 24.727 4.697 13.129 1.00 43.17 250 ASP A O 1
ATOM 1929 N N . HIS A 1 252 ? 23.596 5.079 15.087 1.00 43.10 251 HIS A N 1
ATOM 1930 C CA . HIS A 1 252 ? 23.013 6.370 14.747 1.00 43.55 251 HIS A CA 1
ATOM 1931 C C . HIS A 1 252 ? 24.130 7.395 14.494 1.00 44.58 251 HIS A C 1
ATOM 1932 O O . HIS A 1 252 ? 24.087 8.090 13.484 1.00 41.94 251 HIS A O 1
ATOM 1939 N N . GLN A 1 253 ? 25.122 7.483 15.417 1.00 40.27 252 GLN A N 1
ATOM 1940 C CA . GLN A 1 253 ? 26.242 8.409 15.289 1.00 39.77 252 GLN A CA 1
ATOM 1941 C C . GLN A 1 253 ? 27.085 8.100 14.048 1.00 40.49 252 GLN A C 1
ATOM 1942 O O . GLN A 1 253 ? 27.493 9.034 13.357 1.00 40.97 252 GLN A O 1
ATOM 1948 N N . LEU A 1 254 ? 27.278 6.811 13.727 1.00 36.08 253 LEU A N 1
ATOM 1949 C CA . LEU A 1 254 ? 28.038 6.389 12.542 1.00 35.11 253 LEU A CA 1
ATOM 1950 C C . LEU A 1 254 ? 27.352 6.796 11.247 1.00 36.23 253 LEU A C 1
ATOM 1951 O O . LEU A 1 254 ? 28.022 7.282 10.342 1.00 35.27 253 LEU A O 1
ATOM 1956 N N . LYS A 1 255 ? 26.018 6.632 11.154 1.00 34.14 254 LYS A N 1
ATOM 1957 C CA . LYS A 1 255 ? 25.264 7.053 9.950 1.00 32.52 254 LYS A CA 1
ATOM 1958 C C . LYS A 1 255 ? 25.439 8.567 9.707 1.00 35.27 254 LYS A C 1
ATOM 1959 O O . LYS A 1 255 ? 25.581 8.987 8.563 1.00 33.19 254 LYS A O 1
ATOM 1965 N N . GLU A 1 256 ? 25.497 9.371 10.790 1.00 34.38 255 GLU A N 1
ATOM 1966 C CA . GLU A 1 256 ? 25.713 10.818 10.721 1.00 35.65 255 GLU A CA 1
ATOM 1967 C C . GLU A 1 256 ? 27.114 11.122 10.160 1.00 37.64 255 GLU A C 1
ATOM 1968 O O . GLU A 1 256 ? 27.264 12.020 9.332 1.00 36.95 255 GLU A O 1
ATOM 1974 N N . ARG A 1 257 ? 28.123 10.342 10.571 1.00 34.74 256 ARG A N 1
ATOM 1975 C CA . ARG A 1 257 ? 29.498 10.453 10.052 1.00 33.29 256 ARG A CA 1
ATOM 1976 C C . ARG A 1 257 ? 29.548 10.070 8.578 1.00 32.33 256 ARG A C 1
ATOM 1977 O O . ARG A 1 257 ? 30.212 10.749 7.789 1.00 31.12 256 ARG A O 1
ATOM 1985 N N . PHE A 1 258 ? 28.866 8.965 8.205 1.00 29.69 257 PHE A N 1
ATOM 1986 C CA . PHE A 1 258 ? 28.856 8.472 6.824 1.00 27.67 257 PHE A CA 1
ATOM 1987 C C . PHE A 1 258 ? 28.181 9.448 5.863 1.00 31.00 257 PHE A C 1
ATOM 1988 O O . PHE A 1 258 ? 28.569 9.523 4.705 1.00 29.14 257 PHE A O 1
ATOM 1996 N N . ALA A 1 259 ? 27.179 10.197 6.351 1.00 29.74 258 ALA A N 1
ATOM 1997 C CA . ALA A 1 259 ? 26.421 11.185 5.568 1.00 30.84 258 ALA A CA 1
ATOM 1998 C C . ALA A 1 259 ? 27.307 12.349 5.044 1.00 34.93 258 ALA A C 1
ATOM 1999 O O . ALA A 1 259 ? 26.879 13.083 4.157 1.00 35.82 258 ALA A O 1
ATOM 2001 N N . ASN A 1 260 ? 28.550 12.476 5.545 1.00 30.90 259 ASN A N 1
ATOM 2002 C CA . ASN A 1 260 ? 29.529 13.473 5.074 1.00 31.09 259 ASN A CA 1
ATOM 2003 C C . ASN A 1 260 ? 30.538 12.875 4.075 1.00 32.59 259 ASN A C 1
ATOM 2004 O O . ASN A 1 260 ? 31.392 13.600 3.575 1.00 32.92 259 ASN A O 1
ATOM 2009 N N . MET A 1 261 ? 30.445 11.573 3.776 1.00 29.31 260 MET A N 1
ATOM 2010 C CA . MET A 1 261 ? 31.384 10.955 2.827 1.00 27.76 260 MET A CA 1
ATOM 2011 C C . MET A 1 261 ? 31.133 11.412 1.370 1.00 32.05 260 MET A C 1
ATOM 2012 O O . MET A 1 261 ? 30.061 11.942 1.043 1.00 30.40 260 MET A O 1
ATOM 2017 N N . LYS A 1 262 ? 32.159 11.238 0.520 1.00 29.45 261 LYS A N 1
ATOM 2018 C CA . LYS A 1 262 ? 32.120 11.662 -0.878 1.00 30.34 261 LYS A CA 1
ATOM 2019 C C . LYS A 1 262 ? 31.360 10.642 -1.719 1.00 31.84 261 LYS A C 1
ATOM 2020 O O . LYS A 1 262 ? 31.260 9.483 -1.316 1.00 29.29 261 LYS A O 1
ATOM 2026 N N . GLU A 1 263 ? 30.884 11.047 -2.921 1.00 29.03 262 GLU A N 1
ATOM 2027 C CA . GLU A 1 263 ? 30.227 10.118 -3.874 1.00 27.82 262 GLU A CA 1
ATOM 2028 C C . GLU A 1 263 ? 31.176 8.968 -4.159 1.00 31.29 262 GLU A C 1
ATOM 2029 O O . GLU A 1 263 ? 32.373 9.191 -4.381 1.00 29.92 262 GLU A O 1
ATOM 2035 N N . GLY A 1 264 ? 30.640 7.752 -4.168 1.00 28.68 263 GLY A N 1
ATOM 2036 C CA . GLY A 1 264 ? 31.436 6.565 -4.449 1.00 27.88 263 GLY A CA 1
ATOM 2037 C C . GLY A 1 264 ? 32.233 6.044 -3.271 1.00 31.00 263 GLY A C 1
ATOM 2038 O O . GLY A 1 264 ? 32.898 5.019 -3.408 1.00 29.10 263 GLY A O 1
ATOM 2039 N N . GLY A 1 265 ? 32.158 6.728 -2.114 1.00 27.39 264 GLY A N 1
ATOM 2040 C CA . GLY A 1 265 ? 32.776 6.271 -0.871 1.00 27.07 264 GLY A CA 1
ATOM 2041 C C . GLY A 1 265 ? 32.129 4.950 -0.477 1.00 28.52 264 GLY A C 1
ATOM 2042 O O . GLY A 1 265 ? 30.953 4.742 -0.776 1.00 26.96 264 GLY A O 1
ATOM 2043 N N . ARG A 1 266 ? 32.902 4.010 0.093 1.00 23.64 265 ARG A N 1
ATOM 2044 C CA . ARG A 1 266 ? 32.382 2.669 0.390 1.00 23.14 265 ARG A CA 1
ATOM 2045 C C . ARG A 1 266 ? 32.540 2.284 1.846 1.00 27.46 265 ARG A C 1
ATOM 2046 O O . ARG A 1 266 ? 33.502 2.684 2.505 1.00 25.82 265 ARG A O 1
ATOM 2054 N N . ILE A 1 267 ? 31.580 1.516 2.341 1.00 23.78 266 ILE A N 1
ATOM 2055 C CA . ILE A 1 267 ? 31.573 0.997 3.705 1.00 24.28 266 ILE A CA 1
ATOM 2056 C C . ILE A 1 267 ? 31.309 -0.497 3.624 1.00 28.07 266 ILE A C 1
ATOM 2057 O O . ILE A 1 267 ? 30.289 -0.913 3.066 1.00 26.40 266 ILE A O 1
ATOM 2062 N N . VAL A 1 268 ? 32.219 -1.293 4.195 1.00 25.28 267 VAL A N 1
ATOM 2063 C CA . VAL A 1 268 ? 32.073 -2.748 4.307 1.00 24.97 267 VAL A CA 1
ATOM 2064 C C . VAL A 1 268 ? 31.816 -3.081 5.760 1.00 26.93 267 VAL A C 1
ATOM 2065 O O . VAL A 1 268 ? 32.595 -2.692 6.637 1.00 27.05 267 VAL A O 1
ATOM 2069 N N . SER A 1 269 ? 30.683 -3.738 6.033 1.00 24.38 268 SER A N 1
ATOM 2070 C CA . SER A 1 269 ? 30.295 -3.988 7.416 1.00 25.32 268 SER A CA 1
ATOM 2071 C C . SER A 1 269 ? 29.663 -5.363 7.630 1.00 27.43 268 SER A C 1
ATOM 2072 O O . SER A 1 269 ? 29.365 -6.071 6.668 1.00 25.87 268 SER A O 1
ATOM 2075 N N . SER A 1 270 ? 29.462 -5.725 8.905 1.00 25.26 269 SER A N 1
ATOM 2076 C CA . SER A 1 270 ? 28.860 -7.017 9.297 1.00 26.02 269 SER A CA 1
ATOM 2077 C C . SER A 1 270 ? 27.354 -6.931 9.543 1.00 32.00 269 SER A C 1
ATOM 2078 O O . SER A 1 270 ? 26.683 -7.963 9.662 1.00 32.06 269 SER A O 1
ATOM 2081 N N . LYS A 1 271 ? 26.808 -5.702 9.558 1.00 28.12 270 LYS A N 1
ATOM 2082 C CA . LYS A 1 271 ? 25.368 -5.472 9.691 1.00 28.77 270 LYS A CA 1
ATOM 2083 C C . LYS A 1 271 ? 25.038 -4.251 8.812 1.00 32.61 270 LYS A C 1
ATOM 2084 O O . LYS A 1 271 ? 25.774 -3.262 8.891 1.00 31.47 270 LYS A O 1
ATOM 2090 N N . PRO A 1 272 ? 24.011 -4.313 7.918 1.00 30.65 271 PRO A N 1
ATOM 2091 C CA . PRO A 1 272 ? 23.754 -3.169 7.020 1.00 30.00 271 PRO A CA 1
ATOM 2092 C C . PRO A 1 272 ? 23.324 -1.903 7.759 1.00 33.32 271 PRO A C 1
ATOM 2093 O O . PRO A 1 272 ? 22.692 -1.988 8.809 1.00 33.39 271 PRO A O 1
ATOM 2097 N N . PHE A 1 273 ? 23.740 -0.743 7.244 1.00 29.34 272 PHE A N 1
ATOM 2098 C CA . PHE A 1 273 ? 23.398 0.567 7.811 1.00 29.65 272 PHE A CA 1
ATOM 2099 C C . PHE A 1 273 ? 22.078 1.090 7.255 1.00 34.86 272 PHE A C 1
ATOM 2100 O O . PHE A 1 273 ? 21.503 2.016 7.815 1.00 36.21 272 PHE A O 1
ATOM 2108 N N . ALA A 1 274 ? 21.590 0.483 6.180 1.00 31.41 273 ALA A N 1
ATOM 2109 C CA . ALA A 1 274 ? 20.310 0.847 5.565 1.00 33.05 273 ALA A CA 1
ATOM 2110 C C . ALA A 1 274 ? 19.639 -0.443 5.103 1.00 37.42 273 ALA A C 1
ATOM 2111 O O . ALA A 1 274 ? 20.357 -1.402 4.829 1.00 35.80 273 ALA A O 1
ATOM 2113 N N . PRO A 1 275 ? 18.288 -0.507 4.990 1.00 35.55 274 PRO A N 1
ATOM 2114 C CA . PRO A 1 275 ? 17.666 -1.767 4.527 1.00 36.14 274 PRO A CA 1
ATOM 2115 C C . PRO A 1 275 ? 18.084 -2.097 3.108 1.00 38.58 274 PRO A C 1
ATOM 2116 O O . PRO A 1 275 ? 18.318 -1.189 2.298 1.00 37.37 274 PRO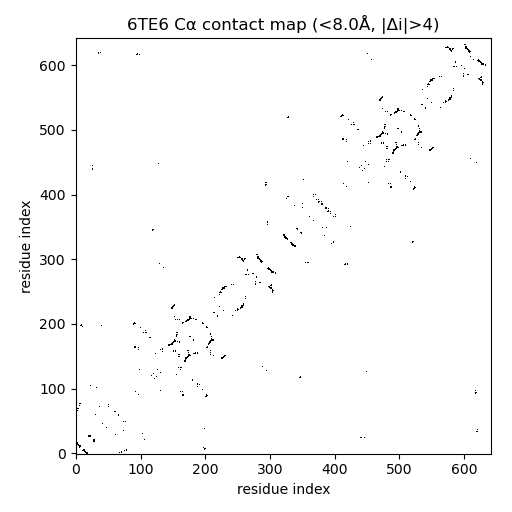 A O 1
ATOM 2120 N N . LEU A 1 276 ? 18.194 -3.390 2.815 1.00 35.80 275 LEU A N 1
ATOM 2121 C CA . LEU A 1 276 ? 18.577 -3.885 1.495 1.00 36.63 275 LEU A CA 1
ATOM 2122 C C . LEU A 1 276 ? 17.538 -3.560 0.412 1.00 42.88 275 LEU A C 1
ATOM 2123 O O . LEU A 1 276 ? 17.887 -3.448 -0.756 1.00 43.52 275 LEU A O 1
ATOM 2128 N N . ASN A 1 277 ? 16.277 -3.408 0.810 1.00 40.07 276 ASN A N 1
ATOM 2129 C CA . ASN A 1 277 ? 15.161 -3.120 -0.076 1.00 41.46 276 ASN A CA 1
ATOM 2130 C C . ASN A 1 277 ? 14.636 -1.688 0.136 1.00 43.24 276 ASN A C 1
ATOM 2131 O O . ASN A 1 277 ? 13.452 -1.447 -0.101 1.00 43.82 276 ASN A O 1
ATOM 2136 N N . PHE A 1 278 ? 15.507 -0.738 0.574 1.00 37.15 277 PHE A N 1
ATOM 2137 C CA . PHE A 1 278 ? 15.094 0.660 0.805 1.00 35.46 277 PHE A CA 1
ATOM 2138 C C . PHE A 1 278 ? 14.378 1.260 -0.390 1.00 39.09 277 PHE A C 1
ATOM 2139 O O . PHE A 1 278 ? 14.869 1.180 -1.516 1.00 39.44 277 PHE A O 1
ATOM 2147 N N . ARG A 1 279 ? 13.229 1.864 -0.132 1.00 39.10 278 ARG A N 1
ATOM 2148 C CA . ARG A 1 279 ? 12.377 2.519 -1.122 1.00 39.73 278 ARG A CA 1
ATOM 2149 C C . ARG A 1 279 ? 12.120 3.944 -0.651 1.00 39.01 278 ARG A C 1
ATOM 2150 O O . ARG A 1 279 ? 11.422 4.157 0.349 1.00 38.12 278 ARG A O 1
ATOM 2152 N N . ILE A 1 280 ? 12.743 4.914 -1.330 1.00 34.09 279 ILE A N 1
ATOM 2153 C CA . ILE A 1 280 ? 12.597 6.333 -0.987 1.00 35.65 279 ILE A CA 1
ATOM 2154 C C . ILE A 1 280 ? 11.151 6.806 -1.165 1.00 38.64 279 ILE A C 1
ATOM 2155 O O . ILE A 1 280 ? 10.516 6.502 -2.176 1.00 39.11 279 ILE A O 1
ATOM 2160 N N . ASN A 1 281 ? 10.626 7.522 -0.159 1.00 35.77 280 ASN A N 1
ATOM 2161 C CA . ASN A 1 281 ? 9.286 8.112 -0.194 1.00 37.76 280 ASN A CA 1
ATOM 2162 C C . ASN A 1 281 ? 9.290 9.411 0.643 1.00 41.28 280 ASN A C 1
ATOM 2163 O O . ASN A 1 281 ? 10.335 9.790 1.199 1.00 39.40 280 ASN A O 1
ATOM 2168 N N . SER A 1 282 ? 8.139 10.096 0.725 1.00 38.45 281 SER A N 1
ATOM 2169 C CA . SER A 1 282 ? 8.030 11.350 1.467 1.00 38.37 281 SER A CA 1
ATOM 2170 C C . SER A 1 282 ? 8.224 11.220 3.003 1.00 42.20 281 SER A C 1
ATOM 2171 O O . SER A 1 282 ? 8.454 12.227 3.676 1.00 42.79 281 SER A O 1
ATOM 2174 N N . ARG A 1 283 ? 8.107 10.007 3.544 1.00 39.46 282 ARG A N 1
ATOM 2175 C CA . ARG A 1 283 ? 8.197 9.755 4.992 1.00 41.37 282 ARG A CA 1
ATOM 2176 C C . ARG A 1 283 ? 9.566 9.296 5.499 1.00 44.35 282 ARG A C 1
ATOM 2177 O O . ARG A 1 283 ? 9.782 9.272 6.718 1.00 43.69 282 ARG A O 1
ATOM 2185 N N . ASN A 1 284 ? 10.484 8.915 4.586 1.00 40.08 283 ASN A N 1
ATOM 2186 C CA . ASN A 1 284 ? 11.806 8.430 4.999 1.00 38.52 283 ASN A CA 1
ATOM 2187 C C . ASN A 1 284 ? 12.977 9.223 4.402 1.00 41.93 283 ASN A C 1
ATOM 2188 O O . ASN A 1 284 ? 14.079 8.669 4.303 1.00 39.15 283 ASN A O 1
ATOM 2193 N N . LEU A 1 285 ? 12.764 10.534 4.070 1.00 39.16 284 LEU A N 1
ATOM 2194 C CA . LEU A 1 285 ? 13.789 11.390 3.450 1.00 39.88 284 LEU A CA 1
ATOM 2195 C C . LEU A 1 285 ? 15.003 11.679 4.321 1.00 46.99 284 LEU A C 1
ATOM 2196 O O . LEU A 1 285 ? 16.019 12.171 3.823 1.00 48.35 284 LEU A O 1
ATOM 2201 N N . SER A 1 286 ? 14.892 11.344 5.604 1.00 43.54 285 SER A N 1
ATOM 2202 C CA . SER A 1 286 ? 15.912 11.476 6.627 1.00 43.44 285 SER A CA 1
ATOM 2203 C C . SER A 1 286 ? 16.833 10.286 6.690 1.00 43.34 285 SER A C 1
ATOM 2204 O O . SER A 1 286 ? 17.906 10.372 7.288 1.00 44.86 285 SER A O 1
ATOM 2207 N N . ASP A 1 287 ? 16.361 9.148 6.211 1.00 35.47 286 ASP A N 1
ATOM 2208 C CA . ASP A 1 287 ? 17.095 7.918 6.339 1.00 33.32 286 ASP A CA 1
ATOM 2209 C C . ASP A 1 287 ? 18.370 7.903 5.488 1.00 34.23 286 ASP A C 1
ATOM 2210 O O . ASP A 1 287 ? 18.408 8.497 4.417 1.00 32.46 286 ASP A O 1
ATOM 2215 N N . ILE A 1 288 ? 19.414 7.255 6.001 1.00 30.59 287 ILE A N 1
ATOM 2216 C CA . ILE A 1 288 ? 20.699 7.135 5.300 1.00 30.07 287 ILE A CA 1
ATOM 2217 C C . ILE A 1 288 ? 20.551 6.383 3.959 1.00 31.93 287 ILE A C 1
ATOM 2218 O O . ILE A 1 288 ? 21.347 6.615 3.053 1.00 30.15 287 ILE A O 1
ATOM 2223 N N . GLY A 1 289 ? 19.490 5.567 3.825 1.00 28.44 288 GLY A N 1
ATOM 2224 C CA . GLY A 1 289 ? 19.186 4.843 2.592 1.00 27.86 288 GLY A CA 1
ATOM 2225 C C . GLY A 1 289 ? 18.914 5.743 1.395 1.00 29.27 288 GLY A C 1
ATOM 2226 O O . GLY A 1 289 ? 18.975 5.291 0.249 1.00 29.10 288 GLY A O 1
ATOM 2227 N N . THR A 1 290 ? 18.640 7.034 1.641 1.00 27.08 289 THR A N 1
ATOM 2228 C CA . THR A 1 290 ? 18.418 8.005 0.569 1.00 27.54 289 THR A CA 1
ATOM 2229 C C . THR A 1 290 ? 19.727 8.365 -0.155 1.00 29.93 289 THR A C 1
ATOM 2230 O O . THR A 1 290 ? 19.682 8.990 -1.217 1.00 29.87 289 THR A O 1
ATOM 2234 N N . ILE A 1 291 ? 20.885 8.081 0.466 1.00 25.91 290 ILE A N 1
ATOM 2235 C CA . ILE A 1 291 ? 22.178 8.492 -0.110 1.00 25.71 290 ILE A CA 1
ATOM 2236 C C . ILE A 1 291 ? 23.171 7.337 -0.225 1.00 29.05 290 ILE A C 1
ATOM 2237 O O . ILE A 1 291 ? 24.361 7.567 -0.448 1.00 28.07 290 ILE A O 1
ATOM 2242 N N . MET A 1 292 ? 22.710 6.112 -0.076 1.00 26.57 291 MET A N 1
ATOM 2243 C CA . MET A 1 292 ? 23.655 4.998 -0.238 1.00 26.96 291 MET A CA 1
ATOM 2244 C C . MET A 1 292 ? 23.008 3.756 -0.758 1.00 31.54 291 MET A C 1
ATOM 2245 O O . MET A 1 292 ? 21.913 3.391 -0.313 1.00 30.50 291 MET A O 1
ATOM 2250 N N . ARG A 1 293 ? 23.701 3.097 -1.690 1.00 27.23 292 ARG A N 1
ATOM 2251 C CA . ARG A 1 293 ? 23.327 1.779 -2.196 1.00 27.71 292 ARG A CA 1
ATOM 2252 C C . ARG A 1 293 ? 23.845 0.776 -1.139 1.00 31.61 292 ARG A C 1
ATOM 2253 O O . ARG A 1 293 ? 24.828 1.065 -0.431 1.00 28.45 292 ARG A O 1
ATOM 2261 N N . VAL A 1 294 ? 23.162 -0.374 -0.999 1.00 28.46 293 VAL A N 1
ATOM 2262 C CA . VAL A 1 294 ? 23.569 -1.429 -0.046 1.00 27.82 293 VAL A CA 1
ATOM 2263 C C . VAL A 1 294 ? 23.335 -2.770 -0.729 1.00 31.76 293 VAL A C 1
ATOM 2264 O O . VAL A 1 294 ? 22.238 -2.998 -1.255 1.00 29.86 293 VAL A O 1
ATOM 2268 N N . VAL A 1 295 ? 24.336 -3.647 -0.705 1.00 30.47 294 VAL A N 1
ATOM 2269 C CA . VAL A 1 295 ? 24.254 -5.001 -1.271 1.00 31.78 294 VAL A CA 1
ATOM 2270 C C . VAL A 1 295 ? 24.826 -6.000 -0.248 1.00 34.14 294 VAL A C 1
ATOM 2271 O O . VAL A 1 295 ? 25.768 -5.679 0.497 1.00 30.14 294 VAL A O 1
ATOM 2275 N N . GLU A 1 296 ? 24.217 -7.192 -0.173 1.00 31.59 295 GLU A N 1
ATOM 2276 C CA . GLU A 1 296 ? 24.717 -8.247 0.695 1.00 31.03 295 GLU A CA 1
ATOM 2277 C C . GLU A 1 296 ? 25.654 -9.086 -0.160 1.00 32.32 295 GLU A C 1
ATOM 2278 O O . GLU A 1 296 ? 25.288 -9.492 -1.262 1.00 32.43 295 GLU A O 1
ATOM 2284 N N . LEU A 1 297 ? 26.872 -9.321 0.327 1.00 29.35 296 LEU A N 1
ATOM 2285 C CA . LEU A 1 297 ? 27.845 -10.112 -0.394 1.00 30.30 296 LEU A CA 1
ATOM 2286 C C . LEU A 1 297 ? 28.115 -11.388 0.387 1.00 35.61 296 LEU A C 1
ATOM 2287 O O . LEU A 1 297 ? 28.364 -11.341 1.583 1.00 35.28 296 LEU A O 1
ATOM 2292 N N . SER A 1 298 ? 28.036 -12.512 -0.284 1.00 33.43 297 SER A N 1
ATOM 2293 C CA . SER A 1 298 ? 28.270 -13.793 0.372 1.00 36.17 297 SER A CA 1
ATOM 2294 C C . SER A 1 298 ? 29.206 -14.620 -0.469 1.00 41.07 297 SER A C 1
ATOM 2295 O O . SER A 1 298 ? 28.890 -14.916 -1.627 1.00 43.24 297 SER A O 1
ATOM 2298 N N . PRO A 1 299 ? 30.317 -15.081 0.122 1.00 36.26 298 PRO A N 1
ATOM 2299 C CA . PRO A 1 299 ? 31.230 -15.965 -0.631 1.00 35.75 298 PRO A CA 1
ATOM 2300 C C . PRO A 1 299 ? 30.558 -17.263 -1.103 1.00 39.97 298 PRO A C 1
ATOM 2301 O O . PRO A 1 299 ? 30.989 -17.848 -2.082 1.00 41.14 298 PRO A O 1
ATOM 2305 N N . LEU A 1 300 ? 29.496 -17.708 -0.434 1.00 37.54 299 LEU A N 1
ATOM 2306 C CA . LEU A 1 300 ? 28.752 -18.888 -0.876 1.00 41.17 299 LEU A CA 1
ATOM 2307 C C . LEU A 1 300 ? 28.057 -18.681 -2.241 1.00 49.24 299 LEU A C 1
ATOM 2308 O O . LEU A 1 300 ? 27.810 -19.661 -2.944 1.00 51.92 299 LEU A O 1
ATOM 2313 N N . LYS A 1 301 ? 27.808 -17.415 -2.637 1.00 45.59 300 LYS A N 1
ATOM 2314 C CA . LYS A 1 301 ? 27.188 -17.060 -3.919 1.00 75.02 300 LYS A CA 1
ATOM 2315 C C . LYS A 1 301 ? 28.235 -16.733 -4.990 1.00 92.26 300 LYS A C 1
ATOM 2316 O O . LYS A 1 301 ? 29.354 -16.328 -4.678 1.00 65.70 300 LYS A O 1
ATOM 2318 N N . SER A 1 305 ? 34.956 -20.920 -4.738 1.00 53.74 304 SER A N 1
ATOM 2319 C CA . SER A 1 305 ? 34.961 -22.227 -4.084 1.00 54.11 304 SER A CA 1
ATOM 2320 C C . SER A 1 305 ? 35.047 -22.117 -2.532 1.00 54.34 304 SER A C 1
ATOM 2321 O O . SER A 1 305 ? 35.935 -22.710 -1.906 1.00 56.87 304 SER A O 1
ATOM 2323 N N . TRP A 1 306 ? 34.086 -21.405 -1.922 1.00 43.78 305 TRP A N 1
ATOM 2324 C CA . TRP A 1 306 ? 34.001 -21.221 -0.471 1.00 39.71 305 TRP A CA 1
ATOM 2325 C C . TRP A 1 306 ? 33.351 -22.432 0.185 1.00 41.34 305 TRP A C 1
ATOM 2326 O O . TRP A 1 306 ? 32.225 -22.772 -0.153 1.00 41.77 305 TRP A O 1
ATOM 2337 N N . THR A 1 307 ? 34.047 -23.063 1.135 1.00 36.17 306 THR A N 1
ATOM 2338 C CA . THR A 1 307 ? 33.501 -24.198 1.885 1.00 36.72 306 THR A CA 1
ATOM 2339 C C . THR A 1 307 ? 33.507 -23.922 3.406 1.00 37.95 306 THR A C 1
ATOM 2340 O O . THR A 1 307 ? 33.289 -24.841 4.183 1.00 39.01 306 THR A O 1
ATOM 2344 N N . GLY A 1 308 ? 33.751 -22.670 3.806 1.00 33.29 307 GLY A N 1
ATOM 2345 C CA . GLY A 1 308 ? 33.756 -22.302 5.215 1.00 32.29 307 GLY A CA 1
ATOM 2346 C C . GLY A 1 308 ? 32.361 -22.013 5.747 1.00 33.52 307 GLY A C 1
ATOM 2347 O O . GLY A 1 308 ? 31.348 -22.432 5.158 1.00 31.57 307 GLY A O 1
ATOM 2348 N N . LYS A 1 309 ? 32.295 -21.222 6.827 1.00 31.22 308 LYS A N 1
ATOM 2349 C CA . LYS A 1 309 ? 31.009 -20.837 7.458 1.00 31.78 308 LYS A CA 1
ATOM 2350 C C . LYS A 1 309 ? 30.094 -20.054 6.518 1.00 32.62 308 LYS A C 1
ATOM 2351 O O . LYS A 1 309 ? 30.588 -19.300 5.658 1.00 30.85 308 LYS A O 1
ATOM 2357 N N . PRO A 1 310 ? 28.759 -20.207 6.670 1.00 28.72 309 PRO A N 1
ATOM 2358 C CA . PRO A 1 310 ? 27.836 -19.467 5.791 1.00 28.27 309 PRO A CA 1
ATOM 2359 C C . PRO A 1 310 ? 27.715 -18.011 6.274 1.00 36.94 309 PRO A C 1
ATOM 2360 O O . PRO A 1 310 ? 26.764 -17.643 6.956 1.00 39.15 309 PRO A O 1
ATOM 2364 N N . VAL A 1 311 ? 28.692 -17.199 5.936 1.00 31.87 310 VAL A N 1
ATOM 2365 C CA . VAL A 1 311 ? 28.764 -15.814 6.399 1.00 31.13 310 VAL A CA 1
ATOM 2366 C C . VAL A 1 311 ? 28.453 -14.842 5.270 1.00 34.71 310 VAL A C 1
ATOM 2367 O O . VAL A 1 311 ? 28.510 -15.219 4.096 1.00 33.87 310 VAL A O 1
ATOM 2371 N N . SER A 1 312 ? 28.154 -13.591 5.631 1.00 31.37 311 SER A N 1
ATOM 2372 C CA . SER A 1 312 ? 27.850 -12.507 4.701 1.00 30.82 311 SER A CA 1
ATOM 2373 C C . SER A 1 312 ? 28.457 -11.218 5.221 1.00 31.58 311 SER A C 1
ATOM 2374 O O . SER A 1 312 ? 28.676 -11.071 6.421 1.00 27.98 311 SER A O 1
ATOM 2377 N N . TYR A 1 313 ? 28.669 -10.260 4.322 1.00 28.47 312 TYR A N 1
ATOM 2378 C CA . TYR A 1 313 ? 29.061 -8.895 4.675 1.00 26.70 312 TYR A CA 1
ATOM 2379 C C . TYR A 1 313 ? 28.270 -7.948 3.798 1.00 28.39 312 TYR A C 1
ATOM 2380 O O . TYR A 1 313 ? 27.571 -8.396 2.878 1.00 27.95 312 TYR A O 1
ATOM 2389 N N . TYR A 1 314 ? 28.283 -6.655 4.155 1.00 25.67 313 TYR A N 1
ATOM 2390 C CA . TYR A 1 314 ? 27.434 -5.671 3.493 1.00 24.92 313 TYR A CA 1
ATOM 2391 C C . TYR A 1 314 ? 28.262 -4.568 2.912 1.00 27.95 313 TYR A C 1
ATOM 2392 O O . TYR A 1 314 ? 29.095 -3.987 3.614 1.00 26.29 313 TYR A O 1
ATOM 2401 N N . LEU A 1 315 ? 28.066 -4.322 1.619 1.00 25.06 314 LEU A N 1
ATOM 2402 C CA . LEU A 1 315 ? 28.785 -3.260 0.919 1.00 25.00 314 LEU A CA 1
ATOM 2403 C C . LEU A 1 315 ? 27.854 -2.094 0.675 1.00 27.25 314 LEU A C 1
ATOM 2404 O O . LEU A 1 315 ? 26.801 -2.268 0.060 1.00 26.55 314 LEU A O 1
ATOM 2409 N N . HIS A 1 316 ? 28.222 -0.918 1.207 1.00 25.36 315 HIS A N 1
ATOM 2410 C CA . HIS A 1 316 ? 27.487 0.346 1.061 1.00 24.43 315 HIS A CA 1
ATOM 2411 C C . HIS A 1 316 ? 28.287 1.287 0.158 1.00 27.76 315 HIS A C 1
ATOM 2412 O O . HIS A 1 316 ? 29.506 1.413 0.324 1.00 25.21 315 HIS A O 1
ATOM 2419 N N . THR A 1 317 ? 27.614 1.943 -0.796 1.00 23.76 316 THR A N 1
ATOM 2420 C CA . THR A 1 317 ? 28.298 2.868 -1.705 1.00 23.04 316 THR A CA 1
ATOM 2421 C C . THR A 1 317 ? 27.535 4.194 -1.683 1.00 26.38 316 THR A C 1
ATOM 2422 O O . THR A 1 317 ? 26.330 4.237 -2.012 1.00 24.18 316 THR A O 1
ATOM 2426 N N . ILE A 1 318 ? 28.233 5.264 -1.286 1.00 23.63 317 ILE A N 1
ATOM 2427 C CA . ILE A 1 318 ? 27.625 6.612 -1.256 1.00 24.18 317 ILE A CA 1
ATOM 2428 C C . ILE A 1 318 ? 27.182 6.979 -2.657 1.00 26.65 317 ILE A C 1
ATOM 2429 O O . ILE A 1 318 ? 27.986 6.975 -3.599 1.00 26.24 317 ILE A O 1
ATOM 2434 N N . ASP A 1 319 ? 25.892 7.264 -2.784 1.00 23.56 318 ASP A N 1
ATOM 2435 C CA . ASP A 1 319 ? 25.322 7.633 -4.071 1.00 25.19 318 ASP A CA 1
ATOM 2436 C C . ASP A 1 319 ? 24.141 8.592 -3.848 1.00 28.73 318 ASP A C 1
ATOM 2437 O O . ASP A 1 319 ? 23.006 8.139 -3.639 1.00 28.00 318 ASP A O 1
ATOM 2442 N N . ARG A 1 320 ? 24.409 9.911 -3.912 1.00 25.51 319 ARG A N 1
ATOM 2443 C CA . ARG A 1 320 ? 23.376 10.930 -3.698 1.00 25.94 319 ARG A CA 1
ATOM 2444 C C . ARG A 1 320 ? 22.398 11.061 -4.862 1.00 30.01 319 ARG A C 1
ATOM 2445 O O . ARG A 1 320 ? 21.413 11.782 -4.723 1.00 30.08 319 ARG A O 1
ATOM 2453 N N . THR A 1 321 ? 22.628 10.353 -5.988 1.00 27.57 320 THR A N 1
ATOM 2454 C CA . THR A 1 321 ? 21.665 10.404 -7.100 1.00 28.08 320 THR A CA 1
ATOM 2455 C C . THR A 1 321 ? 20.357 9.699 -6.693 1.00 29.88 320 THR A C 1
ATOM 2456 O O . THR A 1 321 ? 19.342 9.954 -7.321 1.00 31.35 320 THR A O 1
ATOM 2460 N N . ILE A 1 322 ? 20.374 8.825 -5.665 1.00 27.17 321 ILE A N 1
ATOM 2461 C CA . ILE A 1 322 ? 19.138 8.186 -5.160 1.00 26.87 321 ILE A CA 1
ATOM 2462 C C . ILE A 1 322 ? 18.181 9.318 -4.726 1.00 31.17 321 ILE A C 1
ATOM 2463 O O . ILE A 1 322 ? 17.022 9.377 -5.155 1.00 29.95 321 ILE A O 1
ATOM 2468 N N . LEU A 1 323 ? 18.711 10.255 -3.920 1.00 28.45 322 LEU A N 1
ATOM 2469 C CA . LEU A 1 323 ? 17.964 11.400 -3.439 1.00 28.50 322 LEU A CA 1
ATOM 2470 C C . LEU A 1 323 ? 17.635 12.358 -4.582 1.00 31.61 322 LEU A C 1
ATOM 2471 O O . LEU A 1 323 ? 16.496 12.811 -4.691 1.00 30.50 322 LEU A O 1
ATOM 2476 N N . GLU A 1 324 ? 18.625 12.656 -5.450 1.00 29.98 323 GLU A N 1
ATOM 2477 C CA . GLU A 1 324 ? 18.390 13.564 -6.584 1.00 31.07 323 GLU A CA 1
ATOM 2478 C C . GLU A 1 324 ? 17.254 13.067 -7.508 1.00 35.42 323 GLU A C 1
ATOM 2479 O O . GLU A 1 324 ? 16.420 13.874 -7.924 1.00 35.35 323 GLU A O 1
ATOM 2485 N N . ASN A 1 325 ? 17.221 11.744 -7.812 1.00 33.57 324 ASN A N 1
ATOM 2486 C CA . ASN A 1 325 ? 16.195 11.127 -8.680 1.00 33.79 324 ASN A CA 1
ATOM 2487 C C . ASN A 1 325 ? 14.810 11.259 -8.062 1.00 37.42 324 ASN A C 1
ATOM 2488 O O . ASN A 1 325 ? 13.851 11.515 -8.778 1.00 37.91 324 ASN A O 1
ATOM 2493 N N . TYR A 1 326 ? 14.702 11.109 -6.727 1.00 33.72 325 TYR A N 1
ATOM 2494 C CA . TYR A 1 326 ? 13.415 11.297 -6.056 1.00 33.93 325 TYR A CA 1
ATOM 2495 C C . TYR A 1 326 ? 12.901 12.721 -6.286 1.00 37.16 325 TYR A C 1
ATOM 2496 O O . TYR A 1 326 ? 11.738 12.889 -6.657 1.00 38.27 325 TYR A O 1
ATOM 2505 N N . PHE A 1 327 ? 13.771 13.748 -6.097 1.00 33.06 326 PHE A N 1
ATOM 2506 C CA . PHE A 1 327 ? 13.387 15.154 -6.290 1.00 33.79 326 PHE A CA 1
ATOM 2507 C C . PHE A 1 327 ? 13.073 15.464 -7.752 1.00 40.65 326 PHE A C 1
ATOM 2508 O O . PHE A 1 327 ? 12.071 16.128 -8.009 1.00 40.85 326 PHE A O 1
ATOM 2516 N N . SER A 1 328 ? 13.882 14.947 -8.715 1.00 38.98 327 SER A N 1
ATOM 2517 C CA . SER A 1 328 ? 13.621 15.186 -10.143 1.00 41.15 327 SER A CA 1
ATOM 2518 C C . SER A 1 328 ? 12.317 14.499 -10.590 1.00 48.33 327 SER A C 1
ATOM 2519 O O . SER A 1 328 ? 11.609 15.067 -11.415 1.00 49.66 327 SER A O 1
ATOM 2522 N N . SER A 1 329 ? 11.966 13.331 -9.987 1.00 46.88 328 SER A N 1
ATOM 2523 C CA . SER A 1 329 ? 10.708 12.627 -10.268 1.00 48.89 328 SER A CA 1
ATOM 2524 C C . SER A 1 329 ? 9.489 13.403 -9.749 1.00 56.45 328 SER A C 1
ATOM 2525 O O . SER A 1 329 ? 8.437 13.352 -10.389 1.00 58.68 328 SER A O 1
ATOM 2528 N N . LEU A 1 330 ? 9.631 14.150 -8.626 1.00 53.02 329 LEU A N 1
ATOM 2529 C CA . LEU A 1 330 ? 8.548 14.994 -8.085 1.00 53.85 329 LEU A CA 1
ATOM 2530 C C . LEU A 1 330 ? 8.311 16.222 -8.975 1.00 61.52 329 LEU A C 1
ATOM 2531 O O . LEU A 1 330 ? 7.176 16.679 -9.110 1.00 61.53 329 LEU A O 1
ATOM 2536 N N . LYS A 1 331 ? 9.402 16.776 -9.537 1.00 59.78 330 LYS A N 1
ATOM 2537 C CA . LYS A 1 331 ? 9.409 17.969 -10.388 1.00 61.48 330 LYS A CA 1
ATOM 2538 C C . LYS A 1 331 ? 9.120 17.656 -11.864 1.00 70.19 330 LYS A C 1
ATOM 2539 O O . LYS A 1 331 ? 8.828 18.568 -12.633 1.00 71.23 330 LYS A O 1
ATOM 2545 N N . ASN A 1 332 ? 9.219 16.373 -12.259 1.00 69.68 331 ASN A N 1
ATOM 2546 C CA . ASN A 1 332 ? 8.944 15.902 -13.619 1.00 71.67 331 ASN A CA 1
ATOM 2547 C C . ASN A 1 332 ? 7.927 14.738 -13.525 1.00 76.51 331 ASN A C 1
ATOM 2548 O O . ASN A 1 332 ? 8.319 13.578 -13.698 1.00 75.57 331 ASN A O 1
ATOM 2553 N N . PRO A 1 333 ? 6.639 14.987 -13.175 1.00 74.32 332 PRO A N 1
ATOM 2554 C CA . PRO A 1 333 ? 5.699 13.860 -13.065 1.00 80.00 332 PRO A CA 1
ATOM 2555 C C . PRO A 1 333 ? 5.185 13.379 -14.423 1.00 126.35 332 PRO A C 1
ATOM 2556 O O . PRO A 1 333 ? 5.831 12.566 -15.085 1.00 90.98 332 PRO A O 1
ATOM 2560 N N . LYS B 1 5 ? 9.085 -26.591 26.761 1.00 51.62 4 LYS B N 1
ATOM 2561 C CA . LYS B 1 5 ? 8.889 -25.148 26.949 1.00 50.96 4 LYS B CA 1
ATOM 2562 C C . LYS B 1 5 ? 10.212 -24.374 26.817 1.00 50.67 4 LYS B C 1
ATOM 2563 O O . LYS B 1 5 ? 10.357 -23.611 25.850 1.00 49.49 4 LYS B O 1
ATOM 2567 N N . LEU B 1 6 ? 11.191 -24.592 27.727 1.00 44.62 5 LEU B N 1
ATOM 2568 C CA . LEU B 1 6 ? 12.493 -23.909 27.608 1.00 42.33 5 LEU B CA 1
ATOM 2569 C C . LEU B 1 6 ? 13.347 -24.572 26.563 1.00 40.86 5 LEU B C 1
ATOM 2570 O O . LEU B 1 6 ? 14.317 -25.281 26.882 1.00 41.30 5 LEU B O 1
ATOM 2575 N N . GLU B 1 7 ? 12.981 -24.372 25.294 1.00 34.96 6 GLU B N 1
ATOM 2576 C CA . GLU B 1 7 ? 13.719 -25.000 24.196 1.00 33.05 6 GLU B CA 1
ATOM 2577 C C . GLU B 1 7 ? 13.495 -24.287 22.865 1.00 33.69 6 GLU B C 1
ATOM 2578 O O . GLU B 1 7 ? 12.556 -23.515 22.705 1.00 34.66 6 GLU B O 1
ATOM 2584 N N . LEU B 1 8 ? 14.313 -24.633 21.890 1.00 30.03 7 LEU B N 1
ATOM 2585 C CA . LEU B 1 8 ? 14.207 -24.130 20.526 1.00 27.84 7 LEU B CA 1
ATOM 2586 C C . LEU B 1 8 ? 14.148 -25.347 19.639 1.00 33.18 7 LEU B C 1
ATOM 2587 O O . LEU B 1 8 ? 14.872 -26.318 19.881 1.00 32.50 7 LEU B O 1
ATOM 2592 N N . ARG B 1 9 ? 13.299 -25.302 18.607 1.00 31.47 8 ARG B N 1
ATOM 2593 C CA . ARG B 1 9 ? 13.156 -26.430 17.671 1.00 31.41 8 ARG B CA 1
ATOM 2594 C C . ARG B 1 9 ? 13.358 -26.000 16.227 1.00 32.22 8 ARG B C 1
ATOM 2595 O O . ARG B 1 9 ? 12.871 -24.934 15.813 1.00 32.24 8 ARG B O 1
ATOM 2603 N N . LEU B 1 10 ? 14.082 -26.833 15.464 1.00 27.76 9 LEU B N 1
ATOM 2604 C CA . LEU B 1 10 ? 14.310 -26.650 14.031 1.00 27.00 9 LEU B CA 1
ATOM 2605 C C . LEU B 1 10 ? 13.722 -27.851 13.299 1.00 30.24 9 LEU B C 1
ATOM 2606 O O . LEU B 1 10 ? 14.165 -28.997 13.510 1.00 28.84 9 LEU B O 1
ATOM 2611 N N . LYS B 1 11 ? 12.746 -27.590 12.431 1.00 27.91 10 LYS B N 1
ATOM 2612 C CA . LYS B 1 11 ? 12.130 -28.659 11.618 1.00 26.99 10 LYS B CA 1
ATOM 2613 C C . LYS B 1 11 ? 13.108 -29.110 10.541 1.00 30.08 10 LYS B C 1
ATOM 2614 O O . LYS B 1 11 ? 13.858 -28.298 9.969 1.00 26.86 10 LYS B O 1
ATOM 2620 N N . SER B 1 12 ? 13.129 -30.407 10.287 1.00 27.76 11 SER B N 1
ATOM 2621 C CA . SER B 1 12 ? 13.998 -30.975 9.266 1.00 27.35 11 SER B CA 1
ATOM 2622 C C . SER B 1 12 ? 13.463 -30.594 7.870 1.00 31.40 11 SER B C 1
ATOM 2623 O O . SER B 1 12 ? 12.253 -30.712 7.640 1.00 31.41 11 SER B O 1
ATOM 2626 N N . PRO B 1 13 ? 14.346 -30.227 6.910 1.00 28.18 12 PRO B N 1
ATOM 2627 C CA . PRO B 1 13 ? 13.870 -29.955 5.534 1.00 28.31 12 PRO B CA 1
ATOM 2628 C C . PRO B 1 13 ? 13.302 -31.184 4.796 1.00 34.02 12 PRO B C 1
ATOM 2629 O O . PRO B 1 13 ? 12.633 -31.019 3.769 1.00 34.28 12 PRO B O 1
ATOM 2633 N N . VAL B 1 14 ? 13.558 -32.397 5.305 1.00 29.25 13 VAL B N 1
ATOM 2634 C CA . VAL B 1 14 ? 13.044 -33.629 4.683 1.00 30.95 13 VAL B CA 1
ATOM 2635 C C . VAL B 1 14 ? 12.017 -34.361 5.561 1.00 33.98 13 VAL B C 1
ATOM 2636 O O . VAL B 1 14 ? 11.669 -35.512 5.279 1.00 33.35 13 VAL B O 1
ATOM 2640 N N . GLY B 1 15 ? 11.523 -33.698 6.594 1.00 31.55 14 GLY B N 1
ATOM 2641 C CA . GLY B 1 15 ? 10.485 -34.311 7.424 1.00 33.76 14 GLY B CA 1
ATOM 2642 C C . GLY B 1 15 ? 10.963 -35.306 8.460 1.00 37.81 14 GLY B C 1
ATOM 2643 O O . GLY B 1 15 ? 10.154 -36.036 9.017 1.00 37.68 14 GLY B O 1
ATOM 2644 N N . ALA B 1 16 ? 12.269 -35.316 8.780 1.00 34.49 15 ALA B N 1
ATOM 2645 C CA . ALA B 1 16 ? 12.789 -36.155 9.864 1.00 34.52 15 ALA B CA 1
ATOM 2646 C C . ALA B 1 16 ? 12.333 -35.474 11.191 1.00 36.56 15 ALA B C 1
ATOM 2647 O O . ALA B 1 16 ? 11.723 -34.389 11.146 1.00 35.23 15 ALA B O 1
ATOM 2649 N N . GLU B 1 17 ? 12.576 -36.114 12.349 1.00 34.22 16 GLU B N 1
ATOM 2650 C CA . GLU B 1 17 ? 12.222 -35.565 13.670 1.00 34.87 16 GLU B CA 1
ATOM 2651 C C . GLU B 1 17 ? 12.931 -34.197 13.858 1.00 35.08 16 GLU B C 1
ATOM 2652 O O . GLU B 1 17 ? 14.046 -34.044 13.378 1.00 32.56 16 GLU B O 1
ATOM 2658 N N . PRO B 1 18 ? 12.291 -33.189 14.476 1.00 32.39 17 PRO B N 1
ATOM 2659 C CA . PRO B 1 18 ? 12.958 -31.886 14.597 1.00 30.35 17 PRO B CA 1
ATOM 2660 C C . PRO B 1 18 ? 14.197 -31.923 15.485 1.00 33.27 17 PRO B C 1
ATOM 2661 O O . PRO B 1 18 ? 14.333 -32.814 16.331 1.00 31.60 17 PRO B O 1
ATOM 2665 N N . ALA B 1 19 ? 15.105 -30.961 15.276 1.00 29.56 18 ALA B N 1
ATOM 2666 C CA . ALA B 1 19 ? 16.295 -30.827 16.115 1.00 28.63 18 ALA B CA 1
ATOM 2667 C C . ALA B 1 19 ? 15.813 -29.995 17.318 1.00 32.55 18 ALA B C 1
ATOM 2668 O O . ALA B 1 19 ? 15.178 -28.952 17.138 1.00 32.34 18 ALA B O 1
ATOM 2670 N N . VAL B 1 20 ? 16.048 -30.486 18.528 1.00 29.19 19 VAL B N 1
ATOM 2671 C CA . VAL B 1 20 ? 15.551 -29.828 19.749 1.00 30.62 19 VAL B CA 1
ATOM 2672 C C . VAL B 1 20 ? 16.736 -29.394 20.618 1.00 33.39 19 VAL B C 1
ATOM 2673 O O . VAL B 1 20 ? 17.610 -30.200 20.912 1.00 33.49 19 VAL B O 1
ATOM 2677 N N . TYR B 1 21 ? 16.774 -28.108 20.987 1.00 28.83 20 TYR B N 1
ATOM 2678 C CA . TYR B 1 21 ? 17.863 -27.576 21.806 1.00 29.68 20 TYR B CA 1
ATOM 2679 C C . TYR B 1 21 ? 17.264 -27.024 23.099 1.00 33.03 20 TYR B C 1
ATOM 2680 O O . TYR B 1 21 ? 16.290 -26.281 23.019 1.00 32.25 20 TYR B O 1
ATOM 2689 N N . PRO B 1 22 ? 17.824 -27.302 24.284 1.00 32.19 21 PRO B N 1
ATOM 2690 C CA . PRO B 1 22 ? 17.281 -26.657 25.493 1.00 33.21 21 PRO B CA 1
ATOM 2691 C C . PRO B 1 22 ? 17.751 -25.192 25.572 1.00 36.29 21 PRO B C 1
ATOM 2692 O O . PRO B 1 22 ? 18.761 -24.824 24.954 1.00 34.76 21 PRO B O 1
ATOM 2696 N N . TRP B 1 23 ? 17.010 -24.365 26.323 1.00 34.28 22 TRP B N 1
ATOM 2697 C CA . TRP B 1 23 ? 17.408 -22.987 26.625 1.00 32.65 22 TRP B CA 1
ATOM 2698 C C . TRP B 1 23 ? 17.675 -22.954 28.143 1.00 33.67 22 TRP B C 1
ATOM 2699 O O . TRP B 1 23 ? 16.849 -23.474 28.889 1.00 33.61 22 TRP B O 1
ATOM 2710 N N . PRO B 1 24 ? 18.750 -22.296 28.645 1.00 31.63 23 PRO B N 1
ATOM 2711 C CA . PRO B 1 24 ? 19.821 -21.599 27.903 1.00 30.76 23 PRO B CA 1
ATOM 2712 C C . PRO B 1 24 ? 20.565 -22.563 26.986 1.00 35.56 23 PRO B C 1
ATOM 2713 O O . PRO B 1 24 ? 20.713 -23.739 27.287 1.00 35.82 23 PRO B O 1
ATOM 2717 N N . LEU B 1 25 ? 21.014 -22.061 25.869 1.00 32.11 24 LEU B N 1
ATOM 2718 C CA . LEU B 1 25 ? 21.715 -22.867 24.885 1.00 31.60 24 LEU B CA 1
ATOM 2719 C C . LEU B 1 25 ? 23.123 -23.303 25.335 1.00 38.10 24 LEU B C 1
ATOM 2720 O O . LEU B 1 25 ? 23.865 -22.497 25.885 1.00 36.03 24 LEU B O 1
ATOM 2725 N N . PRO B 1 26 ? 23.514 -24.573 25.061 1.00 37.48 25 PRO B N 1
ATOM 2726 C CA . PRO B 1 26 ? 24.879 -25.025 25.399 1.00 38.49 25 PRO B CA 1
ATOM 2727 C C . PRO B 1 26 ? 25.997 -24.193 24.758 1.00 41.33 25 PRO B C 1
ATOM 2728 O O . PRO B 1 26 ? 25.850 -23.654 23.654 1.00 37.71 25 PRO B O 1
ATOM 2732 N N . VAL B 1 27 ? 27.118 -24.089 25.467 1.00 40.76 26 VAL B N 1
ATOM 2733 C CA . VAL B 1 27 ? 28.330 -23.403 25.021 1.00 42.10 26 VAL B CA 1
ATOM 2734 C C . VAL B 1 27 ? 29.366 -24.503 24.686 1.00 50.08 26 VAL B C 1
ATOM 2735 O O . VAL B 1 27 ? 29.436 -25.493 25.409 1.00 49.97 26 VAL B O 1
ATOM 2739 N N . TYR B 1 28 ? 30.134 -24.336 23.582 1.00 48.08 27 TYR B N 1
ATOM 2740 C CA . TYR B 1 28 ? 31.151 -25.309 23.133 1.00 48.39 27 TYR B CA 1
ATOM 2741 C C . TYR B 1 28 ? 32.581 -24.905 23.507 1.00 51.04 27 TYR B C 1
ATOM 2742 O O . TYR B 1 28 ? 33.366 -25.769 23.884 1.00 52.10 27 TYR B O 1
ATOM 2751 N N . ASP B 1 29 ? 32.927 -23.605 23.363 1.00 46.33 28 ASP B N 1
ATOM 2752 C CA . ASP B 1 29 ? 34.216 -23.007 23.763 1.00 48.57 28 ASP B CA 1
ATOM 2753 C C . ASP B 1 29 ? 34.021 -21.502 23.941 1.00 56.93 28 ASP B C 1
ATOM 2754 O O . ASP B 1 29 ? 32.900 -21.002 23.737 1.00 55.77 28 ASP B O 1
ATOM 2759 N N . LYS B 1 30 ? 35.112 -20.784 24.264 1.00 56.36 29 LYS B N 1
ATOM 2760 C CA . LYS B 1 30 ? 35.142 -19.337 24.530 1.00 58.00 29 LYS B CA 1
ATOM 2761 C C . LYS B 1 30 ? 34.476 -18.449 23.437 1.00 61.01 29 LYS B C 1
ATOM 2762 O O . LYS B 1 30 ? 33.936 -17.388 23.761 1.00 61.04 29 LYS B O 1
ATOM 2765 N N . HIS B 1 31 ? 34.535 -18.875 22.162 1.00 55.79 30 HIS B N 1
ATOM 2766 C CA . HIS B 1 31 ? 34.014 -18.098 21.023 1.00 55.00 30 HIS B CA 1
ATOM 2767 C C . HIS B 1 31 ? 32.971 -18.843 20.155 1.00 57.54 30 HIS B C 1
ATOM 2768 O O . HIS B 1 31 ? 32.560 -18.315 19.115 1.00 57.09 30 HIS B O 1
ATOM 2775 N N . HIS B 1 32 ? 32.545 -20.055 20.579 1.00 53.20 31 HIS B N 1
ATOM 2776 C CA . HIS B 1 32 ? 31.590 -20.914 19.846 1.00 51.88 31 HIS B CA 1
ATOM 2777 C C . HIS B 1 32 ? 30.475 -21.467 20.749 1.00 54.04 31 HIS B C 1
ATOM 2778 O O . HIS B 1 32 ? 30.762 -21.859 21.883 1.00 52.87 31 HIS B O 1
ATOM 2785 N N . ASP B 1 33 ? 29.215 -21.558 20.221 1.00 48.49 32 ASP B N 1
ATOM 2786 C CA . ASP B 1 33 ? 28.064 -22.071 20.989 1.00 45.90 32 ASP B CA 1
ATOM 2787 C C . ASP B 1 33 ? 26.904 -22.636 20.108 1.00 43.25 32 ASP B C 1
ATOM 2788 O O . ASP B 1 33 ? 26.963 -22.544 18.880 1.00 39.59 32 ASP B O 1
ATOM 2793 N N . ALA B 1 34 ? 25.858 -23.224 20.745 1.00 36.09 33 ALA B N 1
ATOM 2794 C CA . ALA B 1 34 ? 24.699 -23.781 20.042 1.00 32.66 33 ALA B CA 1
ATOM 2795 C C . ALA B 1 34 ? 23.856 -22.714 19.324 1.00 32.00 33 ALA B C 1
ATOM 2796 O O . ALA B 1 34 ? 23.168 -23.053 18.370 1.00 29.80 33 ALA B O 1
ATOM 2798 N N . ALA B 1 35 ? 23.922 -21.425 19.757 1.00 29.17 34 ALA B N 1
ATOM 2799 C CA . ALA B 1 35 ? 23.161 -20.343 19.097 1.00 27.26 34 ALA B CA 1
ATOM 2800 C C . ALA B 1 35 ? 23.720 -20.148 17.694 1.00 30.19 34 ALA B C 1
ATOM 2801 O O . ALA B 1 35 ? 22.964 -20.072 16.736 1.00 27.52 34 ALA B O 1
ATOM 2803 N N . HIS B 1 36 ? 25.045 -20.158 17.564 1.00 29.65 35 HIS B N 1
ATOM 2804 C CA . HIS B 1 36 ? 25.716 -20.016 16.279 1.00 31.36 35 HIS B CA 1
ATOM 2805 C C . HIS B 1 36 ? 25.511 -21.238 15.420 1.00 31.10 35 HIS B C 1
ATOM 2806 O O . HIS B 1 36 ? 25.308 -21.111 14.228 1.00 30.01 35 HIS B O 1
ATOM 2813 N N . GLU B 1 37 ? 25.456 -22.396 16.033 1.00 27.80 36 GLU B N 1
ATOM 2814 C CA . GLU B 1 37 ? 25.166 -23.625 15.306 1.00 27.28 36 GLU B CA 1
ATOM 2815 C C . GLU B 1 37 ? 23.736 -23.564 14.695 1.00 29.02 36 GLU B C 1
ATOM 2816 O O . GLU B 1 37 ? 23.542 -23.969 13.549 1.00 29.20 36 GLU B O 1
ATOM 2822 N N . ILE B 1 38 ? 22.760 -23.029 15.444 1.00 25.00 37 ILE B N 1
ATOM 2823 C CA . ILE B 1 38 ? 21.370 -22.885 14.954 1.00 23.32 37 ILE B CA 1
ATOM 2824 C C . ILE B 1 38 ? 21.340 -21.946 13.746 1.00 25.26 37 ILE B C 1
ATOM 2825 O O . ILE B 1 38 ? 20.776 -22.283 12.729 1.00 25.89 37 ILE B O 1
ATOM 2830 N N . ILE B 1 39 ? 21.949 -20.771 13.869 1.00 25.20 38 ILE B N 1
ATOM 2831 C CA . ILE B 1 39 ? 21.963 -19.769 12.797 1.00 25.03 38 ILE B CA 1
ATOM 2832 C C . ILE B 1 39 ? 22.643 -20.356 11.570 1.00 27.44 38 ILE B C 1
ATOM 2833 O O . ILE B 1 39 ? 22.139 -20.213 10.469 1.00 25.19 38 ILE B O 1
ATOM 2838 N N . GLU B 1 40 ? 23.813 -21.021 11.766 1.00 25.30 39 GLU B N 1
ATOM 2839 C CA . GLU B 1 40 ? 24.555 -21.594 10.637 1.00 23.75 39 GLU B CA 1
ATOM 2840 C C . GLU B 1 40 ? 23.770 -22.746 9.969 1.00 25.38 39 GLU B C 1
ATOM 2841 O O . GLU B 1 40 ? 23.799 -22.869 8.751 1.00 25.32 39 GLU B O 1
ATOM 2847 N N . THR B 1 41 ? 23.050 -23.551 10.755 1.00 24.35 40 THR B N 1
ATOM 2848 C CA . THR B 1 41 ? 22.201 -24.640 10.233 1.00 25.05 40 THR B CA 1
ATOM 2849 C C . THR B 1 41 ? 21.107 -24.049 9.327 1.00 27.30 40 THR B C 1
ATOM 2850 O O . THR B 1 41 ? 20.933 -24.494 8.196 1.00 26.51 40 THR B O 1
ATOM 2854 N N . ILE B 1 42 ? 20.376 -23.040 9.831 1.00 24.92 41 ILE B N 1
ATOM 2855 C CA . ILE B 1 42 ? 19.318 -22.344 9.065 1.00 23.94 41 ILE B CA 1
ATOM 2856 C C . ILE B 1 42 ? 19.915 -21.794 7.765 1.00 27.60 41 ILE B C 1
ATOM 2857 O O . ILE B 1 42 ? 19.339 -21.998 6.692 1.00 27.95 41 ILE B O 1
ATOM 2862 N N . ARG B 1 43 ? 21.074 -21.131 7.860 1.00 24.76 42 ARG B N 1
ATOM 2863 C CA . ARG B 1 43 ? 21.715 -20.556 6.670 1.00 26.18 42 ARG B CA 1
ATOM 2864 C C . ARG B 1 43 ? 22.113 -21.627 5.657 1.00 29.37 42 ARG B C 1
ATOM 2865 O O . ARG B 1 43 ? 21.880 -21.440 4.463 1.00 28.39 42 ARG B O 1
ATOM 2873 N N . TRP B 1 44 ? 22.681 -22.749 6.125 1.00 26.98 43 TRP B N 1
ATOM 2874 C CA . TRP B 1 44 ? 23.055 -23.832 5.215 1.00 27.29 43 TRP B CA 1
ATOM 2875 C C . TRP B 1 44 ? 21.840 -24.427 4.518 1.00 30.28 43 TRP B C 1
ATOM 2876 O O . TRP B 1 44 ? 21.867 -24.635 3.301 1.00 30.39 43 TRP B O 1
ATOM 2887 N N . VAL B 1 45 ? 20.760 -24.682 5.278 1.00 26.43 44 VAL B N 1
ATOM 2888 C CA . VAL B 1 45 ? 19.543 -25.272 4.687 1.00 25.74 44 VAL B CA 1
ATOM 2889 C C . VAL B 1 45 ? 18.953 -24.323 3.632 1.00 30.21 44 VAL B C 1
ATOM 2890 O O . VAL B 1 45 ? 18.578 -24.778 2.542 1.00 29.80 44 VAL B O 1
ATOM 2894 N N . CYS B 1 46 ? 18.933 -23.007 3.923 1.00 28.54 45 CYS B N 1
ATOM 2895 C CA . CYS B 1 46 ? 18.436 -21.987 2.984 1.00 30.65 45 CYS B CA 1
ATOM 2896 C C . CYS B 1 46 ? 19.308 -21.865 1.773 1.00 34.73 45 CYS B C 1
ATOM 2897 O O . CYS B 1 46 ? 18.810 -21.702 0.661 1.00 32.71 45 CYS B O 1
ATOM 2900 N N . GLU B 1 47 ? 20.623 -21.973 1.978 1.00 32.69 46 GLU B N 1
ATOM 2901 C CA . GLU B 1 47 ? 21.567 -21.854 0.875 1.00 33.87 46 GLU B CA 1
ATOM 2902 C C . GLU B 1 47 ? 21.373 -22.952 -0.145 1.00 38.99 46 GLU B C 1
ATOM 2903 O O . GLU B 1 47 ? 21.477 -22.705 -1.345 1.00 42.37 46 GLU B O 1
ATOM 2909 N N . GLU B 1 48 ? 21.080 -24.147 0.321 1.00 31.77 47 GLU B N 1
ATOM 2910 C CA . GLU B 1 48 ? 20.991 -25.272 -0.574 1.00 32.85 47 GLU B CA 1
ATOM 2911 C C . GLU B 1 48 ? 19.586 -25.640 -1.021 1.00 37.63 47 GLU B C 1
ATOM 2912 O O . GLU B 1 48 ? 19.455 -26.460 -1.925 1.00 37.42 47 GLU B O 1
ATOM 2918 N N . ILE B 1 49 ? 18.545 -25.023 -0.431 1.00 32.40 48 ILE B N 1
ATOM 2919 C CA . ILE B 1 49 ? 17.164 -25.228 -0.886 1.00 32.99 48 ILE B CA 1
ATOM 2920 C C . ILE B 1 49 ? 16.670 -23.858 -1.364 1.00 36.28 48 ILE B C 1
ATOM 2921 O O . ILE B 1 49 ? 16.216 -23.068 -0.538 1.00 34.44 48 ILE B O 1
ATOM 2926 N N . PRO B 1 50 ? 16.824 -23.530 -2.678 1.00 37.99 49 PRO B N 1
ATOM 2927 C CA . PRO B 1 50 ? 16.413 -22.192 -3.170 1.00 38.62 49 PRO B CA 1
ATOM 2928 C C . PRO B 1 50 ? 14.963 -21.794 -2.880 1.00 37.84 49 PRO B C 1
ATOM 2929 O O . PRO B 1 50 ? 14.713 -20.631 -2.558 1.00 37.15 49 PRO B O 1
ATOM 2933 N N . ASP B 1 51 ? 14.009 -22.737 -2.950 1.00 35.43 50 ASP B N 1
ATOM 2934 C CA . ASP B 1 51 ? 12.595 -22.402 -2.615 1.00 34.07 50 ASP B CA 1
ATOM 2935 C C . ASP B 1 51 ? 12.493 -21.901 -1.171 1.00 36.15 50 ASP B C 1
ATOM 2936 O O . ASP B 1 51 ? 11.701 -21.007 -0.866 1.00 36.90 50 ASP B O 1
ATOM 2941 N N . LEU B 1 52 ? 13.269 -22.516 -0.273 1.00 33.55 51 LEU B N 1
ATOM 2942 C CA . LEU B 1 52 ? 13.258 -22.146 1.147 1.00 32.91 51 LEU B CA 1
ATOM 2943 C C . LEU B 1 52 ? 13.786 -20.734 1.367 1.00 35.77 51 LEU B C 1
ATOM 2944 O O . LEU B 1 52 ? 13.186 -19.961 2.107 1.00 34.50 51 LEU B O 1
ATOM 2949 N N . LYS B 1 53 ? 14.909 -20.392 0.722 1.00 36.82 52 LYS B N 1
ATOM 2950 C CA . LYS B 1 53 ? 15.469 -19.040 0.794 1.00 37.58 52 LYS B CA 1
ATOM 2951 C C . LYS B 1 53 ? 14.403 -18.028 0.328 1.00 41.41 52 LYS B C 1
ATOM 2952 O O . LYS B 1 53 ? 14.217 -17.007 0.987 1.00 42.07 52 LYS B O 1
ATOM 2958 N N . LEU B 1 54 ? 13.669 -18.348 -0.773 1.00 38.89 53 LEU B N 1
ATOM 2959 C CA . LEU B 1 54 ? 12.572 -17.517 -1.295 1.00 40.56 53 LEU B CA 1
ATOM 2960 C C . LEU B 1 54 ? 11.436 -17.362 -0.282 1.00 42.38 53 LEU B C 1
ATOM 2961 O O . LEU B 1 54 ? 10.911 -16.259 -0.120 1.00 42.95 53 LEU B O 1
ATOM 2966 N N . ALA B 1 55 ? 11.025 -18.477 0.370 1.00 35.79 54 ALA B N 1
ATOM 2967 C CA . ALA B 1 55 ? 9.908 -18.441 1.312 1.00 35.13 54 ALA B CA 1
ATOM 2968 C C . ALA B 1 55 ? 10.253 -17.749 2.634 1.00 39.03 54 ALA B C 1
ATOM 2969 O O . ALA B 1 55 ? 9.396 -17.096 3.229 1.00 37.42 54 ALA B O 1
ATOM 2971 N N . MET B 1 56 ? 11.484 -17.908 3.115 1.00 37.41 55 MET B N 1
ATOM 2972 C CA . MET B 1 56 ? 11.805 -17.312 4.408 1.00 37.74 55 MET B CA 1
ATOM 2973 C C . MET B 1 56 ? 11.920 -15.788 4.395 1.00 42.63 55 MET B C 1
ATOM 2974 O O . MET B 1 56 ? 12.517 -15.241 3.489 1.00 41.76 55 MET B O 1
ATOM 2979 N N . GLU B 1 57 ? 11.314 -15.117 5.395 1.00 41.56 56 GLU B N 1
ATOM 2980 C CA . GLU B 1 57 ? 11.411 -13.670 5.633 1.00 42.97 56 GLU B CA 1
ATOM 2981 C C . GLU B 1 57 ? 12.834 -13.512 6.209 1.00 49.93 56 GLU B C 1
ATOM 2982 O O . GLU B 1 57 ? 13.078 -13.749 7.403 1.00 50.27 56 GLU B O 1
ATOM 2988 N N . ASN B 1 58 ? 13.770 -13.236 5.315 1.00 47.11 57 ASN B N 1
ATOM 2989 C CA . ASN B 1 58 ? 15.209 -13.197 5.560 1.00 49.67 57 ASN B CA 1
ATOM 2990 C C . ASN B 1 58 ? 15.716 -12.070 6.487 1.00 56.24 57 ASN B C 1
ATOM 2991 O O . ASN B 1 58 ? 16.875 -12.152 6.926 1.00 54.97 57 ASN B O 1
ATOM 2996 N N . TYR B 1 59 ? 14.865 -11.058 6.809 1.00 53.23 58 TYR B N 1
ATOM 2997 C CA . TYR B 1 59 ? 15.243 -9.963 7.716 1.00 53.24 58 TYR B CA 1
ATOM 2998 C C . TYR B 1 59 ? 15.632 -10.470 9.116 1.00 55.90 58 TYR B C 1
ATOM 2999 O O . TYR B 1 59 ? 16.433 -9.807 9.784 1.00 55.02 58 TYR B O 1
ATOM 3008 N N . VAL B 1 60 ? 15.089 -11.648 9.557 1.00 50.90 59 VAL B N 1
ATOM 3009 C CA . VAL B 1 60 ? 15.430 -12.215 10.877 1.00 50.13 59 VAL B CA 1
ATOM 3010 C C . VAL B 1 60 ? 16.874 -12.658 10.962 1.00 49.90 59 VAL B C 1
ATOM 3011 O O . VAL B 1 60 ? 17.430 -12.653 12.064 1.00 49.59 59 VAL B O 1
ATOM 3015 N N . LEU B 1 61 ? 17.484 -13.029 9.817 1.00 44.70 60 LEU B N 1
ATOM 3016 C CA . LEU B 1 61 ? 18.894 -13.442 9.806 1.00 44.61 60 LEU B CA 1
ATOM 3017 C C . LEU B 1 61 ? 19.838 -12.246 10.004 1.00 48.62 60 LEU B C 1
ATOM 3018 O O . LEU B 1 61 ? 21.032 -12.413 10.222 1.00 47.07 60 LEU B O 1
ATOM 3023 N N . ILE B 1 62 ? 19.274 -11.044 9.983 1.00 48.21 61 ILE B N 1
ATOM 3024 C CA . ILE B 1 62 ? 19.967 -9.792 10.274 1.00 50.92 61 ILE B CA 1
ATOM 3025 C C . ILE B 1 62 ? 19.575 -9.422 11.724 1.00 57.74 61 ILE B C 1
ATOM 3026 O O . ILE B 1 62 ? 20.452 -9.250 12.569 1.00 59.98 61 ILE B O 1
ATOM 3031 N N . ASP B 1 63 ? 18.251 -9.354 11.993 1.00 54.21 62 ASP B N 1
ATOM 3032 C CA . ASP B 1 63 ? 17.622 -8.986 13.266 1.00 54.74 62 ASP B CA 1
ATOM 3033 C C . ASP B 1 63 ? 17.483 -10.165 14.266 1.00 54.51 62 ASP B C 1
ATOM 3034 O O . ASP B 1 63 ? 16.389 -10.734 14.404 1.00 54.07 62 ASP B O 1
ATOM 3039 N N . TYR B 1 64 ? 18.596 -10.545 14.940 1.00 46.93 63 TYR B N 1
ATOM 3040 C CA . TYR B 1 64 ? 18.569 -11.582 15.977 1.00 44.11 63 TYR B CA 1
ATOM 3041 C C . TYR B 1 64 ? 19.494 -11.225 17.144 1.00 44.44 63 TYR B C 1
ATOM 3042 O O . TYR B 1 64 ? 20.496 -10.532 16.961 1.00 43.39 63 TYR B O 1
ATOM 3051 N N . ASP B 1 65 ? 19.141 -11.697 18.341 1.00 37.35 64 ASP B N 1
ATOM 3052 C CA . ASP B 1 65 ? 19.925 -11.496 19.553 1.00 36.27 64 ASP B CA 1
ATOM 3053 C C . ASP B 1 65 ? 20.072 -12.879 20.189 1.00 35.13 64 ASP B C 1
ATOM 3054 O O . ASP B 1 65 ? 19.086 -13.436 20.676 1.00 33.13 64 ASP B O 1
ATOM 3059 N N . THR B 1 66 ? 21.295 -13.438 20.148 1.00 32.32 65 THR B N 1
ATOM 3060 C CA . THR B 1 66 ? 21.586 -14.775 20.695 1.00 32.35 65 THR B CA 1
ATOM 3061 C C . THR B 1 66 ? 21.374 -14.877 22.201 1.00 36.94 65 THR B C 1
ATOM 3062 O O . THR B 1 66 ? 21.247 -15.986 22.705 1.00 38.31 65 THR B O 1
ATOM 3066 N N . LYS B 1 67 ? 21.295 -13.732 22.905 1.00 33.18 66 LYS B N 1
ATOM 3067 C CA . LYS B 1 67 ? 21.087 -13.684 24.355 1.00 34.47 66 LYS B CA 1
ATOM 3068 C C . LYS B 1 67 ? 19.642 -13.435 24.685 1.00 33.89 66 LYS B C 1
ATOM 3069 O O . LYS B 1 67 ? 19.303 -13.179 25.824 1.00 35.73 66 LYS B O 1
ATOM 3073 N N . SER B 1 68 ? 18.759 -13.519 23.686 1.00 28.98 67 SER B N 1
ATOM 3074 C CA . SER B 1 68 ? 17.344 -13.285 23.932 1.00 28.63 67 SER B CA 1
ATOM 3075 C C . SER B 1 68 ? 16.545 -14.506 23.513 1.00 31.32 67 SER B C 1
ATOM 3076 O O . SER B 1 68 ? 16.549 -14.858 22.330 1.00 29.50 67 SER B O 1
ATOM 3079 N N . PHE B 1 69 ? 15.855 -15.142 24.477 1.00 30.17 68 PHE B N 1
ATOM 3080 C CA . PHE B 1 69 ? 15.039 -16.340 24.175 1.00 30.33 68 PHE B CA 1
ATOM 3081 C C . PHE B 1 69 ? 13.975 -16.020 23.119 1.00 31.71 68 PHE B C 1
ATOM 3082 O O . PHE B 1 69 ? 13.808 -16.785 22.176 1.00 29.11 68 PHE B O 1
ATOM 3090 N N . GLU B 1 70 ? 13.274 -14.878 23.279 1.00 29.94 69 GLU B N 1
ATOM 3091 C CA . GLU B 1 70 ? 12.225 -14.427 22.355 1.00 30.29 69 GLU B CA 1
ATOM 3092 C C . GLU B 1 70 ? 12.771 -14.178 20.947 1.00 32.66 69 GLU B C 1
ATOM 3093 O O . GLU B 1 70 ? 12.136 -14.565 19.978 1.00 32.25 69 GLU B O 1
ATOM 3099 N N . SER B 1 71 ? 13.942 -13.553 20.835 1.00 29.77 70 SER B N 1
ATOM 3100 C CA . SER B 1 71 ? 14.547 -13.271 19.528 1.00 28.28 70 SER B CA 1
ATOM 3101 C C . SER B 1 71 ? 14.979 -14.577 18.809 1.00 31.87 70 SER B C 1
ATOM 3102 O O . SER B 1 71 ? 14.717 -14.743 17.614 1.00 30.56 70 SER B O 1
ATOM 3105 N N . MET B 1 72 ? 15.600 -15.515 19.552 1.00 26.68 71 MET B N 1
ATOM 3106 C CA . MET B 1 72 ? 16.000 -16.813 19.014 1.00 24.56 71 MET B CA 1
ATOM 3107 C C . MET B 1 72 ? 14.776 -17.664 18.641 1.00 29.35 71 MET B C 1
ATOM 3108 O O . MET B 1 72 ? 14.793 -18.356 17.634 1.00 28.91 71 MET B O 1
ATOM 3113 N N . GLN B 1 73 ? 13.706 -17.573 19.439 1.00 27.06 72 GLN B N 1
ATOM 3114 C CA . GLN B 1 73 ? 12.462 -18.279 19.159 1.00 28.33 72 GLN B CA 1
ATOM 3115 C C . GLN B 1 73 ? 11.826 -17.751 17.857 1.00 32.46 72 GLN B C 1
ATOM 3116 O O . GLN B 1 73 ? 11.314 -18.542 17.081 1.00 31.80 72 GLN B O 1
ATOM 3122 N N . ARG B 1 74 ? 11.860 -16.425 17.633 1.00 31.62 73 ARG B N 1
ATOM 3123 C CA . ARG B 1 74 ? 11.310 -15.792 16.430 1.00 32.90 73 ARG B CA 1
ATOM 3124 C C . ARG B 1 74 ? 12.109 -16.254 15.204 1.00 32.57 73 ARG B C 1
ATOM 3125 O O . ARG B 1 74 ? 11.521 -16.575 14.171 1.00 29.94 73 ARG B O 1
ATOM 3133 N N . LEU B 1 75 ? 13.445 -16.312 15.330 1.00 29.51 74 LEU B N 1
ATOM 3134 C CA . LEU B 1 75 ? 14.316 -16.782 14.255 1.00 28.44 74 LEU B CA 1
ATOM 3135 C C . LEU B 1 75 ? 13.952 -18.230 13.845 1.00 31.76 74 LEU B C 1
ATOM 3136 O O . LEU B 1 75 ? 13.773 -18.498 12.651 1.00 30.83 74 LEU B O 1
ATOM 3141 N N . CYS B 1 76 ? 13.808 -19.140 14.839 1.00 27.45 75 CYS B N 1
ATOM 3142 C CA . CYS B 1 76 ? 13.464 -20.542 14.603 1.00 27.04 75 CYS B CA 1
ATOM 3143 C C . CYS B 1 76 ? 12.067 -20.669 14.012 1.00 31.04 75 CYS B C 1
ATOM 3144 O O . CYS B 1 76 ? 11.857 -21.469 13.101 1.00 29.16 75 CYS B O 1
ATOM 3147 N N . ASP B 1 77 ? 11.141 -19.835 14.492 1.00 28.53 76 ASP B N 1
ATOM 3148 C CA . ASP B 1 77 ? 9.755 -19.819 14.026 1.00 28.96 76 ASP B CA 1
ATOM 3149 C C . ASP B 1 77 ? 9.664 -19.406 12.541 1.00 32.45 76 ASP B C 1
ATOM 3150 O O . ASP B 1 77 ? 8.929 -20.041 11.796 1.00 32.83 76 ASP B O 1
ATOM 3155 N N . LYS B 1 78 ? 10.424 -18.375 12.122 1.00 28.61 77 LYS B N 1
ATOM 3156 C CA . LYS B 1 78 ? 10.442 -17.918 10.726 1.00 29.30 77 LYS B CA 1
ATOM 3157 C C . LYS B 1 78 ? 10.963 -19.037 9.819 1.00 30.47 77 LYS B C 1
ATOM 3158 O O . LYS B 1 78 ? 10.407 -19.280 8.751 1.00 28.23 77 LYS B O 1
ATOM 3164 N N . TYR B 1 79 ? 12.028 -19.708 10.252 1.00 25.28 78 TYR B N 1
ATOM 3165 C CA . TYR B 1 79 ? 12.585 -20.834 9.509 1.00 24.89 78 TYR B CA 1
ATOM 3166 C C . TYR B 1 79 ? 11.542 -21.981 9.441 1.00 27.75 78 TYR B C 1
ATOM 3167 O O . TYR B 1 79 ? 11.311 -22.537 8.374 1.00 27.45 78 TYR B O 1
ATOM 3176 N N . ASN B 1 80 ? 10.944 -22.351 10.584 1.00 25.27 79 ASN B N 1
ATOM 3177 C CA . ASN B 1 80 ? 9.964 -23.444 10.640 1.00 26.84 79 ASN B CA 1
ATOM 3178 C C . ASN B 1 80 ? 8.711 -23.188 9.779 1.00 29.53 79 ASN B C 1
ATOM 3179 O O . ASN B 1 80 ? 8.211 -24.109 9.153 1.00 28.39 79 ASN B O 1
ATOM 3184 N N . ARG B 1 81 ? 8.249 -21.936 9.729 1.00 28.03 80 ARG B N 1
ATOM 3185 C CA . ARG B 1 81 ? 7.103 -21.541 8.906 1.00 29.21 80 ARG B CA 1
ATOM 3186 C C . ARG B 1 81 ? 7.475 -21.633 7.419 1.00 30.38 80 ARG B C 1
ATOM 3187 O O . ARG B 1 81 ? 6.642 -22.034 6.608 1.00 30.04 80 ARG B O 1
ATOM 3195 N N . ALA B 1 82 ? 8.709 -21.274 7.072 1.00 26.90 81 ALA B N 1
ATOM 3196 C CA . ALA B 1 82 ? 9.197 -21.376 5.692 1.00 27.36 81 ALA B CA 1
ATOM 3197 C C . ALA B 1 82 ? 9.258 -22.853 5.286 1.00 29.04 81 ALA B C 1
ATOM 3198 O O . ALA B 1 82 ? 8.868 -23.198 4.170 1.00 27.93 81 ALA B O 1
ATOM 3200 N N . ILE B 1 83 ? 9.754 -23.720 6.187 1.00 25.64 82 ILE B N 1
ATOM 3201 C CA . ILE B 1 83 ? 9.804 -25.183 5.961 1.00 25.65 82 ILE B CA 1
ATOM 3202 C C . ILE B 1 83 ? 8.376 -25.719 5.699 1.00 28.71 82 ILE B C 1
ATOM 3203 O O . ILE B 1 83 ? 8.155 -26.497 4.768 1.00 28.68 82 ILE B O 1
ATOM 3208 N N . ASP B 1 84 ? 7.411 -25.296 6.519 1.00 27.88 83 ASP B N 1
ATOM 3209 C CA . ASP B 1 84 ? 6.008 -25.710 6.347 1.00 28.09 83 ASP B CA 1
ATOM 3210 C C . ASP B 1 84 ? 5.466 -25.291 4.976 1.00 31.60 83 ASP B C 1
ATOM 3211 O O . ASP B 1 84 ? 4.786 -26.094 4.322 1.00 29.63 83 ASP B O 1
ATOM 3216 N N . SER B 1 85 ? 5.790 -24.037 4.527 1.00 27.91 84 SER B N 1
ATOM 3217 C CA . SER B 1 85 ? 5.312 -23.544 3.219 1.00 29.57 84 SER B CA 1
ATOM 3218 C C . SER B 1 85 ? 5.917 -24.366 2.077 1.00 30.27 84 SER B C 1
ATOM 3219 O O . SER B 1 85 ? 5.202 -24.693 1.148 1.00 30.95 84 SER B O 1
ATOM 3222 N N . ILE B 1 86 ? 7.228 -24.682 2.132 1.00 27.87 85 ILE B N 1
ATOM 3223 C CA . ILE B 1 86 ? 7.847 -25.476 1.056 1.00 28.57 85 ILE B CA 1
ATOM 3224 C C . ILE B 1 86 ? 7.330 -26.913 1.061 1.00 31.37 85 ILE B C 1
ATOM 3225 O O . ILE B 1 86 ? 7.178 -27.472 -0.019 1.00 31.87 85 ILE B O 1
ATOM 3230 N N . HIS B 1 87 ? 7.024 -27.487 2.248 1.00 28.80 86 HIS B N 1
ATOM 3231 C CA . HIS B 1 87 ? 6.401 -28.819 2.328 1.00 30.72 86 HIS B CA 1
ATOM 3232 C C . HIS B 1 87 ? 5.001 -28.809 1.676 1.00 31.04 86 HIS B C 1
ATOM 3233 O O . HIS B 1 87 ? 4.638 -29.770 0.999 1.00 30.04 86 HIS B O 1
ATOM 3240 N N . GLN B 1 88 ? 4.266 -27.688 1.776 1.00 27.89 87 GLN B N 1
ATOM 3241 C CA . GLN B 1 88 ? 2.973 -27.557 1.091 1.00 29.03 87 GLN B CA 1
ATOM 3242 C C . GLN B 1 88 ? 3.194 -27.423 -0.433 1.00 33.54 87 GLN B C 1
ATOM 3243 O O . GLN B 1 88 ? 2.498 -28.045 -1.216 1.00 32.77 87 GLN B O 1
ATOM 3249 N N . LEU B 1 89 ? 4.168 -26.600 -0.832 1.00 32.46 88 LEU B N 1
ATOM 3250 C CA . LEU B 1 89 ? 4.518 -26.400 -2.239 1.00 33.24 88 LEU B CA 1
ATOM 3251 C C . LEU B 1 89 ? 4.911 -27.749 -2.873 1.00 36.00 88 LEU B C 1
ATOM 3252 O O . LEU B 1 89 ? 4.443 -28.074 -3.958 1.00 35.96 88 LEU B O 1
ATOM 3257 N N . TRP B 1 90 ? 5.738 -28.536 -2.176 1.00 33.59 89 TRP B N 1
ATOM 3258 C CA . TRP B 1 90 ? 6.185 -29.832 -2.693 1.00 35.96 89 TRP B CA 1
ATOM 3259 C C . TRP B 1 90 ? 5.087 -30.884 -2.745 1.00 41.79 89 TRP B C 1
ATOM 3260 O O . TRP B 1 90 ? 5.201 -31.802 -3.544 1.00 43.55 89 TRP B O 1
ATOM 3271 N N . LYS B 1 91 ? 4.064 -30.767 -1.873 1.00 38.65 90 LYS B N 1
ATOM 3272 C CA . LYS B 1 91 ? 2.868 -31.626 -1.805 1.00 41.78 90 LYS B CA 1
ATOM 3273 C C . LYS B 1 91 ? 2.030 -31.367 -3.082 1.00 52.44 90 LYS B C 1
ATOM 3274 O O . LYS B 1 91 ? 1.539 -32.315 -3.687 1.00 53.88 90 LYS B O 1
ATOM 3280 N N . GLY B 1 92 ? 1.902 -30.084 -3.480 1.00 51.32 91 GLY B N 1
ATOM 3281 C CA . GLY B 1 92 ? 1.183 -29.656 -4.673 1.00 53.01 91 GLY B CA 1
ATOM 3282 C C . GLY B 1 92 ? 1.937 -29.919 -5.966 1.00 59.01 91 GLY B C 1
ATOM 3283 O O . GLY B 1 92 ? 1.313 -30.247 -6.967 1.00 60.53 91 GLY B O 1
ATOM 3284 N N . THR B 1 93 ? 3.270 -29.744 -5.987 1.00 55.50 92 THR B N 1
ATOM 3285 C CA . THR B 1 93 ? 4.048 -29.934 -7.224 1.00 80.37 92 THR B CA 1
ATOM 3286 C C . THR B 1 93 ? 4.323 -31.416 -7.519 1.00 113.14 92 THR B C 1
ATOM 3287 O O . THR B 1 93 ? 4.573 -32.206 -6.610 1.00 75.61 92 THR B O 1
ATOM 3291 N N . LEU B 1 99 ? 17.669 -33.652 -3.550 1.00 67.20 98 LEU B N 1
ATOM 3292 C CA . LEU B 1 99 ? 18.001 -33.340 -2.157 1.00 65.52 98 LEU B CA 1
ATOM 3293 C C . LEU B 1 99 ? 18.656 -34.519 -1.445 1.00 67.31 98 LEU B C 1
ATOM 3294 O O . LEU B 1 99 ? 19.582 -34.310 -0.649 1.00 65.82 98 LEU B O 1
ATOM 3299 N N . ASN B 1 100 ? 18.193 -35.764 -1.746 1.00 62.58 99 ASN B N 1
ATOM 3300 C CA . ASN B 1 100 ? 18.746 -36.992 -1.157 1.00 60.85 99 ASN B CA 1
ATOM 3301 C C . ASN B 1 100 ? 20.048 -37.359 -1.869 1.00 60.21 99 ASN B C 1
ATOM 3302 O O . ASN B 1 100 ? 20.106 -38.324 -2.639 1.00 60.78 99 ASN B O 1
ATOM 3307 N N . THR B 1 101 ? 21.096 -36.557 -1.620 1.00 50.75 100 THR B N 1
ATOM 3308 C CA . THR B 1 101 ? 22.381 -36.728 -2.280 1.00 48.50 100 THR B CA 1
ATOM 3309 C C . THR B 1 101 ? 23.539 -36.674 -1.263 1.00 42.95 100 THR B C 1
ATOM 3310 O O . THR B 1 101 ? 23.295 -36.583 -0.063 1.00 39.29 100 THR B O 1
ATOM 3314 N N . ARG B 1 102 ? 24.786 -36.726 -1.737 1.00 36.93 101 ARG B N 1
ATOM 3315 C CA . ARG B 1 102 ? 25.928 -36.599 -0.845 1.00 36.02 101 ARG B CA 1
ATOM 3316 C C . ARG B 1 102 ? 25.976 -35.127 -0.417 1.00 36.66 101 ARG B C 1
ATOM 3317 O O . ARG B 1 102 ? 25.609 -34.264 -1.198 1.00 37.19 101 ARG B O 1
ATOM 3325 N N . PRO B 1 103 ? 26.393 -34.806 0.809 1.00 30.92 102 PRO B N 1
ATOM 3326 C CA . PRO B 1 103 ? 26.474 -33.389 1.187 1.00 28.93 102 PRO B CA 1
ATOM 3327 C C . PRO B 1 103 ? 27.575 -32.664 0.399 1.00 33.58 102 PRO B C 1
ATOM 3328 O O . PRO B 1 103 ? 28.574 -33.279 0.004 1.00 32.77 102 PRO B O 1
ATOM 3332 N N . SER B 1 104 ? 27.417 -31.353 0.201 1.00 29.84 103 SER B N 1
ATOM 3333 C CA . SER B 1 104 ? 28.480 -30.552 -0.404 1.00 29.71 103 SER B CA 1
ATOM 3334 C C . SER B 1 104 ? 29.653 -30.527 0.602 1.00 31.00 103 SER B C 1
ATOM 3335 O O . SER B 1 104 ? 29.449 -30.812 1.790 1.00 29.12 103 SER B O 1
ATOM 3338 N N . THR B 1 105 ? 30.851 -30.142 0.156 1.00 27.22 104 THR B N 1
ATOM 3339 C CA . THR B 1 105 ? 31.999 -30.040 1.074 1.00 28.14 104 THR B CA 1
ATOM 3340 C C . THR B 1 105 ? 31.709 -29.042 2.222 1.00 29.95 104 THR B C 1
ATOM 3341 O O . THR B 1 105 ? 31.988 -29.353 3.375 1.00 28.28 104 THR B O 1
ATOM 3345 N N . GLY B 1 106 ? 31.126 -27.882 1.894 1.00 27.02 105 GLY B N 1
ATOM 3346 C CA . GLY B 1 106 ? 30.767 -26.882 2.899 1.00 25.77 105 GLY B CA 1
ATOM 3347 C C . GLY B 1 106 ? 29.763 -27.404 3.917 1.00 26.95 105 GLY B C 1
ATOM 3348 O O . GLY B 1 106 ? 29.939 -27.231 5.130 1.00 26.03 105 GLY B O 1
ATOM 3349 N N . LEU B 1 107 ? 28.704 -28.056 3.446 1.00 25.24 106 LEU B N 1
ATOM 3350 C CA . LEU B 1 107 ? 27.706 -28.615 4.384 1.00 25.80 106 LEU B CA 1
ATOM 3351 C C . LEU B 1 107 ? 28.334 -29.719 5.251 1.00 28.85 106 LEU B C 1
ATOM 3352 O O . LEU B 1 107 ? 28.098 -29.780 6.460 1.00 27.68 106 LEU B O 1
ATOM 3357 N N . LEU B 1 108 ? 29.153 -30.576 4.638 1.00 26.41 107 LEU B N 1
ATOM 3358 C CA . LEU B 1 108 ? 29.831 -31.645 5.384 1.00 25.13 107 LEU B CA 1
ATOM 3359 C C . LEU B 1 108 ? 30.726 -31.073 6.510 1.00 28.71 107 LEU B C 1
ATOM 3360 O O . LEU B 1 108 ? 30.727 -31.616 7.617 1.00 27.98 107 LEU B O 1
ATOM 3365 N N . ARG B 1 109 ? 31.480 -29.997 6.250 1.00 27.56 108 ARG B N 1
ATOM 3366 C CA . ARG B 1 109 ? 32.313 -29.388 7.313 1.00 27.41 108 ARG B CA 1
ATOM 3367 C C . ARG B 1 109 ? 31.396 -28.984 8.504 1.00 30.83 108 ARG B C 1
ATOM 3368 O O . ARG B 1 109 ? 31.703 -29.259 9.659 1.00 29.77 108 ARG B O 1
ATOM 3376 N N . HIS B 1 110 ? 30.256 -28.361 8.188 1.00 26.39 109 HIS B N 1
ATOM 3377 C CA . HIS B 1 110 ? 29.262 -27.945 9.182 1.00 26.04 109 HIS B CA 1
ATOM 3378 C C . HIS B 1 110 ? 28.715 -29.171 9.942 1.00 29.02 109 HIS B C 1
ATOM 3379 O O . HIS B 1 110 ? 28.696 -29.161 11.171 1.00 27.88 109 HIS B O 1
ATOM 3386 N N . ILE B 1 111 ? 28.300 -30.224 9.210 1.00 26.19 110 ILE B N 1
ATOM 3387 C CA . ILE B 1 111 ? 27.756 -31.453 9.818 1.00 27.20 110 ILE B CA 1
ATOM 3388 C C . ILE B 1 111 ? 28.755 -32.108 10.775 1.00 31.69 110 ILE B C 1
ATOM 3389 O O . ILE B 1 111 ? 28.387 -32.508 11.893 1.00 30.92 110 ILE B O 1
ATOM 3394 N N . LEU B 1 112 ? 30.021 -32.251 10.333 1.00 28.08 111 LEU B N 1
ATOM 3395 C CA . LEU B 1 112 ? 31.008 -32.913 11.196 1.00 29.27 111 LEU B CA 1
ATOM 3396 C C . LEU B 1 112 ? 31.273 -32.121 12.477 1.00 31.84 111 LEU B C 1
ATOM 3397 O O . LEU B 1 112 ? 31.418 -32.720 13.549 1.00 33.27 111 LEU B O 1
ATOM 3402 N N . GLN B 1 113 ? 31.317 -30.788 12.373 1.00 28.63 112 GLN B N 1
ATOM 3403 C CA . GLN B 1 113 ? 31.530 -29.918 13.545 1.00 29.10 112 GLN B CA 1
ATOM 3404 C C . GLN B 1 113 ? 30.345 -30.077 14.519 1.00 32.93 112 GLN B C 1
ATOM 3405 O O . GLN B 1 113 ? 30.532 -30.187 15.725 1.00 33.68 112 GLN B O 1
ATOM 3411 N N . GLN B 1 114 ? 29.138 -30.081 13.970 1.00 30.59 113 GLN B N 1
ATOM 3412 C CA . GLN B 1 114 ? 27.877 -30.218 14.687 1.00 31.70 113 GLN B CA 1
ATOM 3413 C C . GLN B 1 114 ? 27.814 -31.588 15.395 1.00 35.83 113 GLN B C 1
ATOM 3414 O O . GLN B 1 114 ? 27.506 -31.650 16.585 1.00 35.48 113 GLN B O 1
ATOM 3420 N N . VAL B 1 115 ? 28.170 -32.680 14.680 1.00 31.92 114 VAL B N 1
ATOM 3421 C CA . VAL B 1 115 ? 28.214 -34.036 15.240 1.00 31.64 114 VAL B CA 1
ATOM 3422 C C . VAL B 1 115 ? 29.211 -34.078 16.414 1.00 37.26 114 VAL B C 1
ATOM 3423 O O . VAL B 1 115 ? 28.896 -34.631 17.463 1.00 39.55 114 VAL B O 1
ATOM 3427 N N . TYR B 1 116 ? 30.380 -33.464 16.250 1.00 32.78 115 TYR B N 1
ATOM 3428 C CA . TYR B 1 116 ? 31.398 -33.389 17.292 1.00 33.85 115 TYR B CA 1
ATOM 3429 C C . TYR B 1 116 ? 30.870 -32.620 18.530 1.00 39.39 115 TYR B C 1
ATOM 3430 O O . TYR B 1 116 ? 31.006 -33.095 19.651 1.00 38.25 115 TYR B O 1
ATOM 3439 N N . ASN B 1 117 ? 30.292 -31.420 18.322 1.00 36.79 116 ASN B N 1
ATOM 3440 C CA . ASN B 1 117 ? 29.807 -30.605 19.443 1.00 37.27 116 ASN B CA 1
ATOM 3441 C C . ASN B 1 117 ? 28.664 -31.270 20.224 1.00 41.44 116 ASN B C 1
ATOM 3442 O O . ASN B 1 117 ? 28.593 -31.094 21.434 1.00 42.55 116 ASN B O 1
ATOM 3447 N N . HIS B 1 118 ? 27.843 -32.106 19.566 1.00 37.77 117 HIS B N 1
ATOM 3448 C CA . HIS B 1 118 ? 26.783 -32.860 20.235 1.00 38.46 117 HIS B CA 1
ATOM 3449 C C . HIS B 1 118 ? 27.300 -34.163 20.859 1.00 44.57 117 HIS B C 1
ATOM 3450 O O . HIS B 1 118 ? 26.601 -34.764 21.675 1.00 45.71 117 HIS B O 1
ATOM 3457 N N . SER B 1 119 ? 28.511 -34.614 20.481 1.00 39.58 118 SER B N 1
ATOM 3458 C CA . SER B 1 119 ? 29.056 -35.891 20.961 1.00 39.68 118 SER B CA 1
ATOM 3459 C C . SER B 1 119 ? 30.148 -35.750 22.008 1.00 45.45 118 SER B C 1
ATOM 3460 O O . SER B 1 119 ? 30.122 -36.463 23.004 1.00 47.05 118 SER B O 1
ATOM 3463 N N . VAL B 1 120 ? 31.138 -34.891 21.752 1.00 42.33 119 VAL B N 1
ATOM 3464 C CA . VAL B 1 120 ? 32.283 -34.704 22.643 1.00 43.73 119 VAL B CA 1
ATOM 3465 C C . VAL B 1 120 ? 32.005 -33.499 23.542 1.00 50.42 119 VAL B C 1
ATOM 3466 O O . VAL B 1 120 ? 32.463 -32.383 23.297 1.00 49.60 119 VAL B O 1
ATOM 3470 N N . THR B 1 121 ? 31.195 -33.752 24.569 1.00 50.71 120 THR B N 1
ATOM 3471 C CA . THR B 1 121 ? 30.706 -32.760 25.534 1.00 52.25 120 THR B CA 1
ATOM 3472 C C . THR B 1 121 ? 31.746 -32.397 26.585 1.00 60.96 120 THR B C 1
ATOM 3473 O O . THR B 1 121 ? 31.695 -31.296 27.139 1.00 62.82 120 THR B O 1
ATOM 3477 N N . ASP B 1 122 ? 32.703 -33.301 26.841 1.00 59.03 121 ASP B N 1
ATOM 3478 C CA . ASP B 1 122 ? 33.788 -33.064 27.787 1.00 61.06 121 ASP B CA 1
ATOM 3479 C C . ASP B 1 122 ? 35.126 -33.309 27.046 1.00 66.50 121 ASP B C 1
ATOM 3480 O O . ASP B 1 122 ? 35.727 -34.380 27.212 1.00 66.52 121 ASP B O 1
ATOM 3485 N N . PRO B 1 123 ? 35.585 -32.339 26.197 1.00 63.89 122 PRO B N 1
ATOM 3486 C CA . PRO B 1 123 ? 36.834 -32.548 25.427 1.00 63.57 122 PRO B CA 1
ATOM 3487 C C . PRO B 1 123 ? 38.105 -32.768 26.253 1.00 70.35 122 PRO B C 1
ATOM 3488 O O . PRO B 1 123 ? 39.050 -33.378 25.738 1.00 69.83 122 PRO B O 1
ATOM 3492 N N . GLU B 1 124 ? 38.125 -32.292 27.525 1.00 69.28 123 GLU B N 1
ATOM 3493 C CA . GLU B 1 124 ? 39.257 -32.459 28.454 1.00 71.53 123 GLU B CA 1
ATOM 3494 C C . GLU B 1 124 ? 39.592 -33.943 28.679 1.00 74.97 123 GLU B C 1
ATOM 3495 O O . GLU B 1 124 ? 40.769 -34.291 28.804 1.00 75.01 123 GLU B O 1
ATOM 3498 N N . LYS B 1 125 ? 38.548 -34.808 28.703 1.00 70.79 124 LYS B N 1
ATOM 3499 C CA . LYS B 1 125 ? 38.638 -36.257 28.903 1.00 71.51 124 LYS B CA 1
ATOM 3500 C C . LYS B 1 125 ? 39.486 -36.983 27.844 1.00 73.92 124 LYS B C 1
ATOM 3501 O O . LYS B 1 125 ? 40.027 -38.054 28.136 1.00 74.97 124 LYS B O 1
ATOM 3503 N N . LEU B 1 126 ? 39.619 -36.394 26.634 1.00 67.39 125 LEU B N 1
ATOM 3504 C CA . LEU B 1 126 ? 40.423 -36.951 25.542 1.00 66.04 125 LEU B CA 1
ATOM 3505 C C . LEU B 1 126 ? 41.915 -36.986 25.882 1.00 73.09 125 LEU B C 1
ATOM 3506 O O . LEU B 1 126 ? 42.616 -37.901 25.429 1.00 72.77 125 LEU B O 1
ATOM 3511 N N . ASN B 1 127 ? 42.390 -35.990 26.688 1.00 71.56 126 ASN B N 1
ATOM 3512 C CA . ASN B 1 127 ? 43.786 -35.805 27.133 1.00 73.40 126 ASN B CA 1
ATOM 3513 C C . ASN B 1 127 ? 44.756 -35.794 25.924 1.00 77.29 126 ASN B C 1
ATOM 3514 O O . ASN B 1 127 ? 45.807 -36.450 25.941 1.00 76.55 126 ASN B O 1
ATOM 3517 N N . ASN B 1 128 ? 44.351 -35.060 24.855 1.00 73.57 127 ASN B N 1
ATOM 3518 C CA . ASN B 1 128 ? 45.078 -34.936 23.589 1.00 73.09 127 ASN B CA 1
ATOM 3519 C C . ASN B 1 128 ? 45.558 -33.486 23.374 1.00 78.73 127 ASN B C 1
ATOM 3520 O O . ASN B 1 128 ? 44.744 -32.572 23.198 1.00 77.41 127 ASN B O 1
ATOM 3525 N N . TYR B 1 129 ? 46.886 -33.293 23.409 1.00 77.39 128 TYR B N 1
ATOM 3526 C CA . TYR B 1 129 ? 47.569 -31.998 23.277 1.00 77.66 128 TYR B CA 1
ATOM 3527 C C . TYR B 1 129 ? 48.305 -31.870 21.923 1.00 78.38 128 TYR B C 1
ATOM 3528 O O . TYR B 1 129 ? 49.083 -30.929 21.724 1.00 78.69 128 TYR B O 1
ATOM 3537 N N . GLU B 1 130 ? 48.045 -32.807 20.997 1.00 70.98 129 GLU B N 1
ATOM 3538 C CA . GLU B 1 130 ? 48.707 -32.884 19.698 1.00 68.68 129 GLU B CA 1
ATOM 3539 C C . GLU B 1 130 ? 48.032 -32.099 18.576 1.00 68.00 129 GLU B C 1
ATOM 3540 O O . GLU B 1 130 ? 46.801 -32.000 18.572 1.00 66.60 129 GLU B O 1
ATOM 3542 N N . PRO B 1 131 ? 48.795 -31.651 17.535 1.00 61.28 130 PRO B N 1
ATOM 3543 C CA . PRO B 1 131 ? 48.140 -31.100 16.336 1.00 57.96 130 PRO B C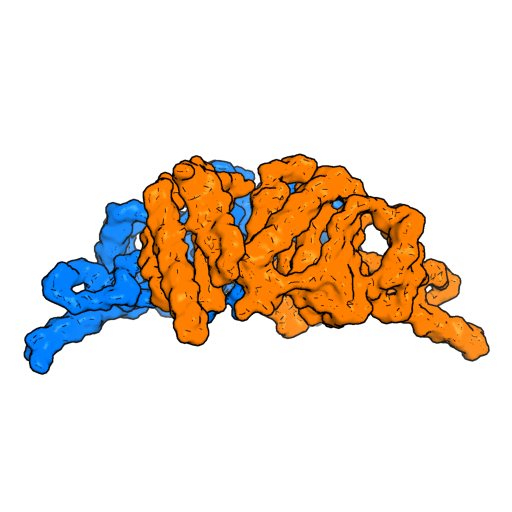A 1
ATOM 3544 C C . PRO B 1 131 ? 47.407 -32.278 15.667 1.00 56.81 130 PRO B C 1
ATOM 3545 O O . PRO B 1 131 ? 47.733 -33.434 15.960 1.00 56.88 130 PRO B O 1
ATOM 3549 N N . PHE B 1 132 ? 46.421 -32.005 14.797 1.00 48.73 131 PHE B N 1
ATOM 3550 C CA . PHE B 1 132 ? 45.631 -33.035 14.106 1.00 46.67 131 PHE B CA 1
ATOM 3551 C C . PHE B 1 132 ? 44.960 -34.012 15.102 1.00 51.98 131 PHE B C 1
ATOM 3552 O O . PHE B 1 132 ? 44.988 -35.230 14.906 1.00 52.82 131 PHE B O 1
ATOM 3560 N N . SER B 1 133 ? 44.409 -33.464 16.188 1.00 47.53 132 SER B N 1
ATOM 3561 C CA . SER B 1 133 ? 43.689 -34.201 17.231 1.00 47.12 132 SER B CA 1
ATOM 3562 C C . SER B 1 133 ? 42.181 -33.858 17.082 1.00 48.09 132 SER B C 1
ATOM 3563 O O . SER B 1 133 ? 41.864 -32.858 16.423 1.00 46.80 132 SER B O 1
ATOM 3566 N N . PRO B 1 134 ? 41.245 -34.657 17.665 1.00 43.48 133 PRO B N 1
ATOM 3567 C CA . PRO B 1 134 ? 39.801 -34.381 17.464 1.00 40.82 133 PRO B CA 1
ATOM 3568 C C . PRO B 1 134 ? 39.322 -32.953 17.696 1.00 43.53 133 PRO B C 1
ATOM 3569 O O . PRO B 1 134 ? 38.471 -32.478 16.950 1.00 38.10 133 PRO B O 1
ATOM 3573 N N . GLU B 1 135 ? 39.854 -32.275 18.729 1.00 44.70 134 GLU B N 1
ATOM 3574 C CA . GLU B 1 135 ? 39.455 -30.910 19.120 1.00 46.24 134 GLU B CA 1
ATOM 3575 C C . GLU B 1 135 ? 39.785 -29.849 18.073 1.00 51.06 134 GLU B C 1
ATOM 3576 O O . GLU B 1 135 ? 39.166 -28.786 18.087 1.00 52.24 134 GLU B O 1
ATOM 3582 N N . VAL B 1 136 ? 40.746 -30.128 17.171 1.00 46.42 135 VAL B N 1
ATOM 3583 C CA . VAL B 1 136 ? 41.151 -29.187 16.114 1.00 45.48 135 VAL B CA 1
ATOM 3584 C C . VAL B 1 136 ? 40.867 -29.738 14.692 1.00 46.70 135 VAL B C 1
ATOM 3585 O O . VAL B 1 136 ? 41.454 -29.241 13.727 1.00 46.57 135 VAL B O 1
ATOM 3589 N N . TYR B 1 137 ? 39.993 -30.776 14.563 1.00 40.68 136 TYR B N 1
ATOM 3590 C CA . TYR B 1 137 ? 39.710 -31.408 13.263 1.00 38.11 136 TYR B CA 1
ATOM 3591 C C . TYR B 1 137 ? 39.329 -30.378 12.163 1.00 43.32 136 TYR B C 1
ATOM 3592 O O . TYR B 1 137 ? 39.766 -30.495 11.014 1.00 42.00 136 TYR B O 1
ATOM 3601 N N . GLY B 1 138 ? 38.552 -29.373 12.534 1.00 40.96 137 GLY B N 1
ATOM 3602 C CA . GLY B 1 138 ? 38.132 -28.348 11.578 1.00 40.06 137 GLY B CA 1
ATOM 3603 C C . GLY B 1 138 ? 39.237 -27.443 11.056 1.00 45.58 137 GLY B C 1
ATOM 3604 O O . GLY B 1 138 ? 39.073 -26.856 9.988 1.00 46.18 137 GLY B O 1
ATOM 3605 N N . GLU B 1 139 ? 40.372 -27.313 11.778 1.00 44.49 138 GLU B N 1
ATOM 3606 C CA . GLU B 1 139 ? 41.452 -26.388 11.382 1.00 44.95 138 GLU B CA 1
ATOM 3607 C C . GLU B 1 139 ? 42.182 -26.749 10.063 1.00 46.47 138 GLU B C 1
ATOM 3608 O O . GLU B 1 139 ? 42.207 -25.924 9.141 1.00 47.23 138 GLU B O 1
ATOM 3614 N N . THR B 1 140 ? 42.804 -27.940 9.990 1.00 38.55 139 THR B N 1
ATOM 3615 C CA . THR B 1 140 ? 43.571 -28.383 8.812 1.00 36.64 139 THR B CA 1
ATOM 3616 C C . THR B 1 140 ? 43.144 -29.799 8.396 1.00 37.94 139 THR B C 1
ATOM 3617 O O . THR B 1 140 ? 43.174 -30.110 7.210 1.00 36.62 139 THR B O 1
ATOM 3621 N N . SER B 1 141 ? 42.773 -30.658 9.371 1.00 33.82 140 SER B N 1
ATOM 3622 C CA . SER B 1 141 ? 42.441 -32.061 9.094 1.00 32.92 140 SER B CA 1
ATOM 3623 C C . SER B 1 141 ? 41.358 -32.186 8.042 1.00 33.77 140 SER B C 1
ATOM 3624 O O . SER B 1 141 ? 41.534 -32.930 7.085 1.00 32.42 140 SER B O 1
ATOM 3627 N N . PHE B 1 142 ? 40.235 -31.474 8.220 1.00 30.11 141 PHE B N 1
ATOM 3628 C CA . PHE B 1 142 ? 39.105 -31.557 7.290 1.00 29.61 141 PHE B CA 1
ATOM 3629 C C . PHE B 1 142 ? 39.580 -31.217 5.872 1.00 32.47 141 PHE B C 1
ATOM 3630 O O . PHE B 1 142 ? 39.277 -31.953 4.928 1.00 30.83 141 PHE B O 1
ATOM 3638 N N . ASP B 1 143 ? 40.295 -30.085 5.727 1.00 29.77 142 ASP B N 1
ATOM 3639 C CA . ASP B 1 143 ? 40.770 -29.644 4.413 1.00 30.30 142 ASP B CA 1
ATOM 3640 C C . ASP B 1 143 ? 41.750 -30.625 3.795 1.00 31.58 142 ASP B C 1
ATOM 3641 O O . ASP B 1 143 ? 41.671 -30.881 2.597 1.00 31.05 142 ASP B O 1
ATOM 3646 N N . LEU B 1 144 ? 42.670 -31.172 4.601 1.00 29.60 143 LEU B N 1
ATOM 3647 C CA . LEU B 1 144 ? 43.665 -32.123 4.096 1.00 29.98 143 LEU B CA 1
ATOM 3648 C C . LEU B 1 144 ? 43.019 -33.442 3.697 1.00 33.80 143 LEU B C 1
ATOM 3649 O O . LEU B 1 144 ? 43.343 -34.002 2.645 1.00 34.02 143 LEU B O 1
ATOM 3654 N N . VAL B 1 145 ? 42.084 -33.927 4.519 1.00 30.41 144 VAL B N 1
ATOM 3655 C CA . VAL B 1 145 ? 41.319 -35.143 4.204 1.00 29.63 144 VAL B CA 1
ATOM 3656 C C . VAL B 1 145 ? 40.511 -34.949 2.900 1.00 31.83 144 VAL B C 1
ATOM 3657 O O . VAL B 1 145 ? 40.490 -35.860 2.073 1.00 32.01 144 VAL B O 1
ATOM 3661 N N . ALA B 1 146 ? 39.894 -33.764 2.703 1.00 29.80 145 ALA B N 1
ATOM 3662 C CA . ALA B 1 146 ? 39.131 -33.428 1.485 1.00 29.67 145 ALA B CA 1
ATOM 3663 C C . ALA B 1 146 ? 40.046 -33.490 0.249 1.00 34.30 145 ALA B C 1
ATOM 3664 O O . ALA B 1 146 ? 39.651 -34.039 -0.775 1.00 33.65 145 ALA B O 1
ATOM 3666 N N . GLN B 1 147 ? 41.270 -32.955 0.367 1.00 32.82 146 GLN B N 1
ATOM 3667 C CA . GLN B 1 147 ? 42.291 -32.997 -0.699 1.00 35.35 146 GLN B CA 1
ATOM 3668 C C . GLN B 1 147 ? 42.678 -34.448 -1.016 1.00 38.74 146 GLN B C 1
ATOM 3669 O O . GLN B 1 147 ? 42.740 -34.826 -2.193 1.00 39.13 146 GLN B O 1
ATOM 3675 N N . MET B 1 148 ? 42.904 -35.263 0.036 1.00 34.57 147 MET B N 1
ATOM 3676 C CA . MET B 1 148 ? 43.237 -36.680 -0.087 1.00 35.69 147 MET B CA 1
ATOM 3677 C C . MET B 1 148 ? 42.104 -37.411 -0.843 1.00 39.29 147 MET B C 1
ATOM 3678 O O . MET B 1 148 ? 42.384 -38.159 -1.779 1.00 39.47 147 MET B O 1
ATOM 3683 N N . ILE B 1 149 ? 40.838 -37.143 -0.482 1.00 35.68 148 ILE B N 1
ATOM 3684 C CA . ILE B 1 149 ? 39.656 -37.736 -1.130 1.00 35.84 148 ILE B CA 1
ATOM 3685 C C . ILE B 1 149 ? 39.680 -37.458 -2.653 1.00 42.80 148 ILE B C 1
ATOM 3686 O O . ILE B 1 149 ? 39.527 -38.398 -3.430 1.00 44.49 148 ILE B O 1
ATOM 3691 N N . ASP B 1 150 ? 39.930 -36.195 -3.052 1.00 39.93 149 ASP B N 1
ATOM 3692 C CA . ASP B 1 150 ? 40.006 -35.750 -4.447 1.00 42.05 149 ASP B CA 1
ATOM 3693 C C . ASP B 1 150 ? 41.162 -36.387 -5.206 1.00 49.03 149 ASP B C 1
ATOM 3694 O O . ASP B 1 150 ? 41.020 -36.663 -6.387 1.00 50.79 149 ASP B O 1
ATOM 3699 N N . GLU B 1 151 ? 42.288 -36.645 -4.530 1.00 46.44 150 GLU B N 1
ATOM 3700 C CA . GLU B 1 151 ? 43.480 -37.246 -5.135 1.00 47.93 150 GLU B CA 1
ATOM 3701 C C . GLU B 1 151 ? 43.397 -38.782 -5.273 1.00 52.86 150 GLU B C 1
ATOM 3702 O O . GLU B 1 151 ? 43.736 -39.342 -6.319 1.00 53.05 150 GLU B O 1
ATOM 3708 N N . ILE B 1 152 ? 43.056 -39.452 -4.171 1.00 50.67 151 ILE B N 1
ATOM 3709 C CA . ILE B 1 152 ? 43.017 -40.905 -4.070 1.00 52.38 151 ILE B CA 1
ATOM 3710 C C . ILE B 1 152 ? 41.655 -41.319 -4.544 1.00 59.46 151 ILE B C 1
ATOM 3711 O O . ILE B 1 152 ? 40.697 -41.260 -3.773 1.00 59.26 151 ILE B O 1
ATOM 3716 N N . LYS B 1 153 ? 41.546 -41.679 -5.822 1.00 58.54 152 LYS B N 1
ATOM 3717 C CA . LYS B 1 153 ? 40.245 -42.049 -6.391 1.00 59.34 152 LYS B CA 1
ATOM 3718 C C . LYS B 1 153 ? 39.831 -43.389 -5.808 1.00 59.41 152 LYS B C 1
ATOM 3719 O O . LYS B 1 153 ? 40.646 -44.317 -5.741 1.00 60.84 152 LYS B O 1
ATOM 3725 N N . MET B 1 154 ? 38.632 -43.423 -5.246 1.00 50.39 153 MET B N 1
ATOM 3726 C CA . MET B 1 154 ? 38.066 -44.597 -4.589 1.00 49.16 153 MET B CA 1
ATOM 3727 C C . MET B 1 154 ? 36.752 -44.975 -5.260 1.00 51.30 153 MET B C 1
ATOM 3728 O O . MET B 1 154 ? 35.965 -44.092 -5.625 1.00 49.43 153 MET B O 1
ATOM 3733 N N . THR B 1 155 ? 36.525 -46.280 -5.447 1.00 48.97 154 THR B N 1
ATOM 3734 C CA . THR B 1 155 ? 35.317 -46.805 -6.105 1.00 49.55 154 THR B CA 1
ATOM 3735 C C . THR B 1 155 ? 34.581 -47.780 -5.168 1.00 54.06 154 THR B C 1
ATOM 3736 O O . THR B 1 155 ? 35.056 -48.029 -4.052 1.00 50.90 154 THR B O 1
ATOM 3740 N N . ASP B 1 156 ? 33.456 -48.380 -5.642 1.00 53.62 155 ASP B N 1
ATOM 3741 C CA . ASP B 1 156 ? 32.664 -49.336 -4.863 1.00 54.78 155 ASP B CA 1
ATOM 3742 C C . ASP B 1 156 ? 33.398 -50.670 -4.604 1.00 61.26 155 ASP B C 1
ATOM 3743 O O . ASP B 1 156 ? 32.950 -51.459 -3.775 1.00 62.31 155 ASP B O 1
ATOM 3748 N N . ASP B 1 157 ? 34.541 -50.893 -5.265 1.00 58.70 156 ASP B N 1
ATOM 3749 C CA . ASP B 1 157 ? 35.368 -52.079 -5.047 1.00 60.20 156 ASP B CA 1
ATOM 3750 C C . ASP B 1 157 ? 36.363 -51.862 -3.901 1.00 60.03 156 ASP B C 1
ATOM 3751 O O . ASP B 1 157 ? 37.022 -52.813 -3.486 1.00 59.86 156 ASP B O 1
ATOM 3756 N N . ASP B 1 158 ? 36.492 -50.616 -3.405 1.00 52.30 157 ASP B N 1
ATOM 3757 C CA . ASP B 1 158 ? 37.440 -50.315 -2.334 1.00 49.83 157 ASP B CA 1
ATOM 3758 C C . ASP B 1 158 ? 36.887 -50.534 -0.941 1.00 51.45 157 ASP B C 1
ATOM 3759 O O . ASP B 1 158 ? 35.688 -50.395 -0.704 1.00 49.09 157 ASP B O 1
ATOM 3764 N N . LEU B 1 159 ? 37.782 -50.881 -0.018 1.00 48.37 158 LEU B N 1
ATOM 3765 C CA . LEU B 1 159 ? 37.498 -51.023 1.406 1.00 46.71 158 LEU B CA 1
ATOM 3766 C C . LEU B 1 159 ? 38.473 -50.073 2.072 1.00 46.87 158 LEU B C 1
ATOM 3767 O O . LEU B 1 159 ? 39.685 -50.168 1.844 1.00 46.36 158 LEU B O 1
ATOM 3772 N N . PHE B 1 160 ? 37.944 -49.126 2.843 1.00 40.53 159 PHE B N 1
ATOM 3773 C CA . PHE B 1 160 ? 38.745 -48.094 3.498 1.00 38.61 159 PHE B CA 1
ATOM 3774 C C . PHE B 1 160 ? 38.844 -48.372 4.989 1.00 42.45 159 PHE B C 1
ATOM 3775 O O . PHE B 1 160 ? 37.833 -48.655 5.629 1.00 40.11 159 PHE B O 1
ATOM 3783 N N . VAL B 1 161 ? 40.059 -48.255 5.554 1.00 39.67 160 VAL B N 1
ATOM 3784 C CA . VAL B 1 161 ? 40.262 -48.461 6.991 1.00 39.54 160 VAL B CA 1
ATOM 3785 C C . VAL B 1 161 ? 41.144 -47.342 7.551 1.00 42.91 160 VAL B C 1
ATOM 3786 O O . VAL B 1 161 ? 42.239 -47.127 7.036 1.00 41.70 160 VAL B O 1
ATOM 3790 N N . ASP B 1 162 ? 40.685 -46.664 8.629 1.00 39.06 161 ASP B N 1
ATOM 3791 C CA . ASP B 1 162 ? 41.497 -45.698 9.373 1.00 37.90 161 ASP B CA 1
ATOM 3792 C C . ASP B 1 162 ? 42.029 -46.450 10.615 1.00 42.41 161 ASP B C 1
ATOM 3793 O O . ASP B 1 162 ? 41.239 -46.889 11.459 1.00 41.49 161 ASP B O 1
ATOM 3798 N N . LEU B 1 163 ? 43.361 -46.655 10.680 1.00 40.05 162 LEU B N 1
ATOM 3799 C CA . LEU B 1 163 ? 44.030 -47.351 11.791 1.00 41.21 162 LEU B CA 1
ATOM 3800 C C . LEU B 1 163 ? 44.335 -46.336 12.891 1.00 45.89 162 LEU B C 1
ATOM 3801 O O . LEU B 1 163 ? 45.227 -45.503 12.714 1.00 46.24 162 LEU B O 1
ATOM 3806 N N . GLY B 1 164 ? 43.577 -46.399 13.994 1.00 43.25 163 GLY B N 1
ATOM 3807 C CA . GLY B 1 164 ? 43.676 -45.447 15.110 1.00 42.68 163 GLY B CA 1
ATOM 3808 C C . GLY B 1 164 ? 42.785 -44.262 14.801 1.00 44.67 163 GLY B C 1
ATOM 3809 O O . GLY B 1 164 ? 43.261 -43.130 14.671 1.00 42.60 163 GLY B O 1
ATOM 3810 N N . SER B 1 165 ? 41.471 -44.531 14.668 1.00 41.44 164 SER B N 1
ATOM 3811 C CA . SER B 1 165 ? 40.465 -43.587 14.188 1.00 39.62 164 SER B CA 1
ATOM 3812 C C . SER B 1 165 ? 39.985 -42.512 15.169 1.00 43.51 164 SER B C 1
ATOM 3813 O O . SER B 1 165 ? 39.168 -41.692 14.767 1.00 40.80 164 SER B O 1
ATOM 3816 N N . GLY B 1 166 ? 40.489 -42.493 16.409 1.00 42.34 165 GLY B N 1
ATOM 3817 C CA . GLY B 1 166 ? 40.064 -41.510 17.411 1.00 42.07 165 GLY B CA 1
ATOM 3818 C C . GLY B 1 166 ? 38.572 -41.575 17.695 1.00 44.82 165 GLY B C 1
ATOM 3819 O O . GLY B 1 166 ? 38.047 -42.636 18.042 1.00 45.35 165 GLY B O 1
ATOM 3820 N N . VAL B 1 167 ? 37.868 -40.453 17.465 1.00 40.42 166 VAL B N 1
ATOM 3821 C CA . VAL B 1 167 ? 36.406 -40.362 17.649 1.00 39.39 166 VAL B CA 1
ATOM 3822 C C . VAL B 1 167 ? 35.666 -40.671 16.320 1.00 41.06 166 VAL B C 1
ATOM 3823 O O . VAL B 1 167 ? 34.442 -40.600 16.267 1.00 40.55 166 VAL B O 1
ATOM 3827 N N . GLY B 1 168 ? 36.425 -41.064 15.300 1.00 38.36 167 GLY B N 1
ATOM 3828 C CA . GLY B 1 168 ? 35.933 -41.476 13.985 1.00 38.17 167 GLY B CA 1
ATOM 3829 C C . GLY B 1 168 ? 35.717 -40.406 12.931 1.00 38.26 167 GLY B C 1
ATOM 3830 O O . GLY B 1 168 ? 35.077 -40.683 11.919 1.00 37.32 167 GLY B O 1
ATOM 3831 N N . GLN B 1 169 ? 36.269 -39.201 13.124 1.00 33.54 168 GLN B N 1
ATOM 3832 C CA . GLN B 1 169 ? 36.063 -38.069 12.210 1.00 32.84 168 GLN B CA 1
ATOM 3833 C C . GLN B 1 169 ? 36.467 -38.326 10.751 1.00 34.17 168 GLN B C 1
ATOM 3834 O O . GLN B 1 169 ? 35.724 -37.954 9.841 1.00 30.65 168 GLN B O 1
ATOM 3840 N N . VAL B 1 170 ? 37.631 -38.970 10.532 1.00 30.02 169 VAL B N 1
ATOM 3841 C CA . VAL B 1 170 ? 38.110 -39.252 9.168 1.00 30.12 169 VAL B CA 1
ATOM 3842 C C . VAL B 1 170 ? 37.149 -40.226 8.475 1.00 32.35 169 VAL B C 1
ATOM 3843 O O . VAL B 1 170 ? 36.786 -40.010 7.326 1.00 32.00 169 VAL B O 1
ATOM 3847 N N . VAL B 1 171 ? 36.751 -41.292 9.183 1.00 29.64 170 VAL B N 1
ATOM 3848 C CA . VAL B 1 171 ? 35.837 -42.314 8.664 1.00 30.26 170 VAL B CA 1
ATOM 3849 C C . VAL B 1 171 ? 34.513 -41.661 8.219 1.00 32.97 170 VAL B C 1
ATOM 3850 O O . VAL B 1 171 ? 34.031 -41.938 7.113 1.00 32.43 170 VAL B O 1
ATOM 3854 N N . LEU B 1 172 ? 33.936 -40.808 9.082 1.00 29.75 171 LEU B N 1
ATOM 3855 C CA . LEU B 1 172 ? 32.677 -40.102 8.765 1.00 29.31 171 LEU B CA 1
ATOM 3856 C C . LEU B 1 172 ? 32.846 -39.200 7.534 1.00 30.88 171 LEU B C 1
ATOM 3857 O O . LEU B 1 172 ? 31.966 -39.172 6.675 1.00 30.21 171 LEU B O 1
ATOM 3862 N N . GLN B 1 173 ? 33.973 -38.477 7.443 1.00 28.40 172 GLN B N 1
ATOM 3863 C CA . GLN B 1 173 ? 34.195 -37.580 6.288 1.00 28.58 172 GLN B CA 1
ATOM 3864 C C . GLN B 1 173 ? 34.310 -38.394 4.991 1.00 30.71 172 GLN B C 1
ATOM 3865 O O . GLN B 1 173 ? 33.662 -38.080 3.991 1.00 31.74 172 GLN B O 1
ATOM 3871 N N . VAL B 1 174 ? 35.128 -39.437 5.019 1.00 28.68 173 VAL B N 1
ATOM 3872 C CA . VAL B 1 174 ? 35.351 -40.310 3.853 1.00 28.50 173 VAL B CA 1
ATOM 3873 C C . VAL B 1 174 ? 34.054 -41.036 3.462 1.00 32.33 173 VAL B C 1
ATOM 3874 O O . VAL B 1 174 ? 33.719 -41.059 2.277 1.00 32.22 173 VAL B O 1
ATOM 3878 N N . ALA B 1 175 ? 33.297 -41.556 4.435 1.00 30.28 174 ALA B N 1
ATOM 3879 C CA . ALA B 1 175 ? 32.010 -42.242 4.146 1.00 31.53 174 ALA B CA 1
ATOM 3880 C C . ALA B 1 175 ? 30.971 -41.285 3.543 1.00 33.41 174 ALA B C 1
ATOM 3881 O O . ALA B 1 175 ? 30.176 -41.696 2.695 1.00 33.25 174 ALA B O 1
ATOM 3883 N N . ALA B 1 176 ? 30.978 -40.014 3.961 1.00 30.59 175 ALA B N 1
ATOM 3884 C CA . ALA B 1 176 ? 30.024 -39.044 3.392 1.00 30.93 175 ALA B CA 1
ATOM 3885 C C . ALA B 1 176 ? 30.417 -38.660 1.967 1.00 36.82 175 ALA B C 1
ATOM 3886 O O . ALA B 1 176 ? 29.544 -38.327 1.165 1.00 37.16 175 ALA B O 1
ATOM 3888 N N . ALA B 1 177 ? 31.718 -38.760 1.633 1.00 33.97 176 ALA B N 1
ATOM 3889 C CA . ALA B 1 177 ? 32.246 -38.330 0.329 1.00 35.12 176 ALA B CA 1
ATOM 3890 C C . ALA B 1 177 ? 32.437 -39.417 -0.726 1.00 40.67 176 ALA B C 1
ATOM 3891 O O . ALA B 1 177 ? 32.359 -39.105 -1.915 1.00 40.63 176 ALA B O 1
ATOM 3893 N N . THR B 1 178 ? 32.725 -40.668 -0.331 1.00 37.88 177 THR B N 1
ATOM 3894 C CA . THR B 1 178 ? 33.038 -41.715 -1.320 1.00 38.56 177 THR B CA 1
ATOM 3895 C C . THR B 1 178 ? 32.007 -42.840 -1.394 1.00 44.21 177 THR B C 1
ATOM 3896 O O . THR B 1 178 ? 31.128 -42.945 -0.542 1.00 44.03 177 THR B O 1
ATOM 3900 N N . ASN B 1 179 ? 32.156 -43.704 -2.398 1.00 44.05 178 ASN B N 1
ATOM 3901 C CA . ASN B 1 179 ? 31.282 -44.862 -2.543 1.00 46.69 178 ASN B CA 1
ATOM 3902 C C . ASN B 1 179 ? 32.012 -46.197 -2.239 1.00 51.37 178 ASN B C 1
ATOM 3903 O O . ASN B 1 179 ? 31.552 -47.235 -2.709 1.00 52.71 178 ASN B O 1
ATOM 3908 N N . CYS B 1 180 ? 33.092 -46.194 -1.403 1.00 46.92 179 CYS B N 1
ATOM 3909 C CA . CYS B 1 180 ? 33.766 -47.437 -0.965 1.00 47.14 179 CYS B CA 1
ATOM 3910 C C . CYS B 1 180 ? 32.702 -48.375 -0.446 1.00 50.01 179 CYS B C 1
ATOM 3911 O O . CYS B 1 180 ? 31.751 -47.918 0.201 1.00 48.77 179 CYS B O 1
ATOM 3914 N N . LYS B 1 181 ? 32.896 -49.679 -0.675 1.00 46.51 180 LYS B N 1
ATOM 3915 C CA . LYS B 1 181 ? 32.020 -50.758 -0.227 1.00 48.06 180 LYS B CA 1
ATOM 3916 C C . LYS B 1 181 ? 31.737 -50.612 1.277 1.00 50.12 180 LYS B C 1
ATOM 3917 O O . LYS B 1 181 ? 30.590 -50.726 1.704 1.00 49.75 180 LYS B O 1
ATOM 3920 N N . HIS B 1 182 ? 32.790 -50.342 2.070 1.00 44.80 181 HIS B N 1
ATOM 3921 C CA . HIS B 1 182 ? 32.689 -50.173 3.521 1.00 43.84 181 HIS B CA 1
ATOM 3922 C C . HIS B 1 182 ? 33.870 -49.354 4.016 1.00 45.28 181 HIS B C 1
ATOM 3923 O O . HIS B 1 182 ? 34.939 -49.382 3.407 1.00 44.12 181 HIS B O 1
ATOM 3930 N N . HIS B 1 183 ? 33.650 -48.589 5.084 1.00 40.17 182 HIS B N 1
ATOM 3931 C CA . HIS B 1 183 ? 34.647 -47.734 5.728 1.00 37.91 182 HIS B CA 1
ATOM 3932 C C . HIS B 1 183 ? 34.736 -48.198 7.163 1.00 42.93 182 HIS B C 1
ATOM 3933 O O . HIS B 1 183 ? 33.707 -48.414 7.802 1.00 42.44 182 HIS B O 1
ATOM 3940 N N . TYR B 1 184 ? 35.950 -48.416 7.660 1.00 40.36 183 TYR B N 1
ATOM 3941 C CA . TYR B 1 184 ? 36.135 -48.871 9.031 1.00 40.94 183 TYR B CA 1
ATOM 3942 C C . TYR B 1 184 ? 37.055 -47.934 9.766 1.00 44.82 183 TYR B C 1
ATOM 3943 O O . TYR B 1 184 ? 38.060 -47.470 9.226 1.00 43.87 183 TYR B O 1
ATOM 3952 N N . GLY B 1 185 ? 36.741 -47.733 11.025 1.00 41.86 184 GLY B N 1
ATOM 3953 C CA . GLY B 1 185 ? 37.584 -47.013 11.955 1.00 40.83 184 GLY B CA 1
ATOM 3954 C C . GLY B 1 185 ? 37.871 -47.943 13.114 1.00 45.91 184 GLY B C 1
ATOM 3955 O O . GLY B 1 185 ? 36.936 -48.521 13.674 1.00 46.59 184 GLY B O 1
ATOM 3956 N N . VAL B 1 186 ? 39.156 -48.138 13.452 1.00 42.07 185 VAL B N 1
ATOM 3957 C CA . VAL B 1 186 ? 39.543 -48.964 14.596 1.00 42.77 185 VAL B CA 1
ATOM 3958 C C . VAL B 1 186 ? 40.328 -48.105 15.597 1.00 47.85 185 VAL B C 1
ATOM 3959 O O . VAL B 1 186 ? 41.320 -47.467 15.230 1.00 46.47 185 VAL B O 1
ATOM 3963 N N . GLU B 1 187 ? 39.859 -48.063 16.844 1.00 44.77 186 GLU B N 1
ATOM 3964 C CA . GLU B 1 187 ? 40.496 -47.277 17.892 1.00 44.86 186 GLU B CA 1
ATOM 3965 C C . GLU B 1 187 ? 40.669 -48.118 19.158 1.00 51.98 186 GLU B C 1
ATOM 3966 O O . GLU B 1 187 ? 39.728 -48.787 19.583 1.00 53.27 186 GLU B O 1
ATOM 3972 N N . LYS B 1 188 ? 41.866 -48.068 19.762 1.00 50.02 187 LYS B N 1
ATOM 3973 C CA . LYS B 1 188 ? 42.221 -48.833 20.961 1.00 52.34 187 LYS B CA 1
ATOM 3974 C C . LYS B 1 188 ? 41.861 -48.116 22.258 1.00 59.59 187 LYS B C 1
ATOM 3975 O O . LYS B 1 188 ? 41.368 -48.771 23.182 1.00 62.02 187 LYS B O 1
ATOM 3979 N N . ALA B 1 189 ? 42.155 -46.801 22.359 1.00 55.08 188 ALA B N 1
ATOM 3980 C CA . ALA B 1 189 ? 41.904 -46.057 23.593 1.00 55.79 188 ALA B CA 1
ATOM 3981 C C . ALA B 1 189 ? 40.417 -45.977 23.964 1.00 61.19 188 ALA B C 1
ATOM 3982 O O . ALA B 1 189 ? 39.570 -45.721 23.102 1.00 57.98 188 ALA B O 1
ATOM 3984 N N . ASP B 1 190 ? 40.114 -46.239 25.251 1.00 60.29 189 ASP B N 1
ATOM 3985 C CA . ASP B 1 190 ? 38.767 -46.286 25.822 1.00 60.95 189 ASP B CA 1
ATOM 3986 C C . ASP B 1 190 ? 37.925 -45.007 25.646 1.00 60.73 189 ASP B C 1
ATOM 3987 O O . ASP B 1 190 ? 36.780 -45.123 25.207 1.00 58.68 189 ASP B O 1
ATOM 3992 N N . ILE B 1 191 ? 38.447 -43.821 26.046 1.00 56.36 190 ILE B N 1
ATOM 3993 C CA . ILE B 1 191 ? 37.706 -42.547 25.966 1.00 55.03 190 ILE B CA 1
ATOM 3994 C C . ILE B 1 191 ? 37.328 -42.192 24.500 1.00 55.67 190 ILE B C 1
ATOM 3995 O O . ILE B 1 191 ? 36.126 -42.016 24.269 1.00 54.62 190 ILE B O 1
ATOM 4000 N N . PRO B 1 192 ? 38.264 -42.120 23.499 1.00 51.00 191 PRO B N 1
ATOM 4001 C CA . PRO B 1 192 ? 37.829 -41.798 22.121 1.00 48.60 191 PRO B CA 1
ATOM 4002 C C . PRO B 1 192 ? 36.922 -42.866 21.507 1.00 50.24 191 PRO B C 1
ATOM 4003 O O . PRO B 1 192 ? 35.980 -42.497 20.828 1.00 48.72 191 PRO B O 1
ATOM 4007 N N . ALA B 1 193 ? 37.150 -44.163 21.797 1.00 47.29 192 ALA B N 1
ATOM 4008 C CA . ALA B 1 193 ? 36.278 -45.243 21.302 1.00 47.66 192 ALA B CA 1
ATOM 4009 C C . ALA B 1 193 ? 34.839 -45.114 21.859 1.00 52.55 192 ALA B C 1
ATOM 4010 O O . ALA B 1 193 ? 33.875 -45.363 21.125 1.00 50.05 192 ALA B O 1
ATOM 4012 N N . LYS B 1 194 ? 34.695 -44.686 23.135 1.00 51.40 193 LYS B N 1
ATOM 4013 C CA . LYS B 1 194 ? 33.376 -44.459 23.741 1.00 52.29 193 LYS B CA 1
ATOM 4014 C C . LYS B 1 194 ? 32.696 -43.254 23.055 1.00 53.08 193 LYS B C 1
ATOM 4015 O O . LYS B 1 194 ? 31.527 -43.343 22.680 1.00 51.16 193 LYS B O 1
ATOM 4018 N N . TYR B 1 195 ? 33.447 -42.150 22.849 1.00 48.99 194 TYR B N 1
ATOM 4019 C CA . TYR B 1 195 ? 32.935 -40.966 22.144 1.00 47.29 194 TYR B CA 1
ATOM 4020 C C . TYR B 1 195 ? 32.542 -41.284 20.688 1.00 48.10 194 TYR B C 1
ATOM 4021 O O . TYR B 1 195 ? 31.533 -40.752 20.207 1.00 46.20 194 TYR B O 1
ATOM 4030 N N . ALA B 1 196 ? 33.300 -42.201 20.022 1.00 43.03 195 ALA B N 1
ATOM 4031 C CA . ALA B 1 196 ? 33.035 -42.663 18.652 1.00 41.12 195 ALA B CA 1
ATOM 4032 C C . ALA B 1 196 ? 31.637 -43.280 18.532 1.00 44.52 195 ALA B C 1
ATOM 4033 O O . ALA B 1 196 ? 31.000 -43.120 17.500 1.00 42.69 195 ALA B O 1
ATOM 4035 N N . GLU B 1 197 ? 31.155 -43.980 19.591 1.00 43.57 196 GLU B N 1
ATOM 4036 C CA . GLU B 1 197 ? 29.808 -44.572 19.623 1.00 43.20 196 GLU B CA 1
ATOM 4037 C C . GLU B 1 197 ? 28.745 -43.468 19.536 1.00 44.50 196 GLU B C 1
ATOM 4038 O O . GLU B 1 197 ? 27.755 -43.633 18.827 1.00 43.25 196 GLU B O 1
ATOM 4044 N N . THR B 1 198 ? 28.950 -42.346 20.252 1.00 41.58 197 THR B N 1
ATOM 4045 C CA . THR B 1 198 ? 28.022 -41.202 20.182 1.00 40.46 197 THR B CA 1
ATOM 4046 C C . THR B 1 198 ? 28.155 -40.506 18.822 1.00 42.47 197 THR B C 1
ATOM 4047 O O . THR B 1 198 ? 27.131 -40.170 18.220 1.00 42.85 197 THR B O 1
ATOM 4051 N N . MET B 1 199 ? 29.409 -40.318 18.327 1.00 36.94 198 MET B N 1
ATOM 4052 C CA . MET B 1 199 ? 29.665 -39.689 17.012 1.00 35.43 198 MET B CA 1
ATOM 4053 C C . MET B 1 199 ? 28.886 -40.431 15.919 1.00 39.85 198 MET B C 1
ATOM 4054 O O . MET B 1 199 ? 28.256 -39.807 15.079 1.00 38.94 198 MET B O 1
ATOM 4059 N N . ASP B 1 200 ? 28.921 -41.766 15.966 1.00 37.81 199 ASP B N 1
ATOM 4060 C CA . ASP B 1 200 ? 28.234 -42.658 15.038 1.00 38.94 199 ASP B CA 1
ATOM 4061 C C . ASP B 1 200 ? 26.704 -42.390 15.019 1.00 43.93 199 ASP B C 1
ATOM 4062 O O . ASP B 1 200 ? 26.144 -42.152 13.944 1.00 41.62 199 ASP B O 1
ATOM 4067 N N . ARG B 1 201 ? 26.057 -42.394 16.207 1.00 42.24 200 ARG B N 1
ATOM 4068 C CA . ARG B 1 201 ? 24.624 -42.126 16.377 1.00 41.43 200 ARG B CA 1
ATOM 4069 C C . ARG B 1 201 ? 24.284 -40.706 15.901 1.00 41.49 200 ARG B C 1
ATOM 4070 O O . ARG B 1 201 ? 23.336 -40.543 15.145 1.00 40.12 200 ARG B O 1
ATOM 4078 N N . GLU B 1 202 ? 25.039 -39.693 16.359 1.00 37.85 201 GLU B N 1
ATOM 4079 C CA . GLU B 1 202 ? 24.822 -38.281 16.003 1.00 36.56 201 GLU B CA 1
ATOM 4080 C C . GLU B 1 202 ? 24.980 -38.026 14.505 1.00 38.73 201 GLU B C 1
ATOM 4081 O O . GLU B 1 202 ? 24.189 -37.268 13.936 1.00 37.25 201 GLU B O 1
ATOM 4087 N N . PHE B 1 203 ? 25.982 -38.674 13.863 1.00 34.23 202 PHE B N 1
ATOM 4088 C CA . PHE B 1 203 ? 26.202 -38.529 12.422 1.00 33.51 202 PHE B CA 1
ATOM 4089 C C . PHE B 1 203 ? 25.015 -39.089 11.626 1.00 37.12 202 PHE B C 1
ATOM 4090 O O . PHE B 1 203 ? 24.503 -38.399 10.754 1.00 34.98 202 PHE B O 1
ATOM 4098 N N . ARG B 1 204 ? 24.567 -40.311 11.944 1.00 35.25 203 ARG B N 1
ATOM 4099 C CA . ARG B 1 204 ? 23.428 -40.937 11.252 1.00 35.52 203 ARG B CA 1
ATOM 4100 C C . ARG B 1 204 ? 22.155 -40.093 11.425 1.00 38.09 203 ARG B C 1
ATOM 4101 O O . ARG B 1 204 ? 21.432 -39.883 10.447 1.00 37.14 203 ARG B O 1
ATOM 4109 N N . LYS B 1 205 ? 21.923 -39.570 12.646 1.00 34.30 204 LYS B N 1
ATOM 4110 C CA . LYS B 1 205 ? 20.772 -38.726 12.979 1.00 34.71 204 LYS B CA 1
ATOM 4111 C C . LYS B 1 205 ? 20.804 -37.396 12.170 1.00 36.27 204 LYS B C 1
ATOM 4112 O O . LYS B 1 205 ? 19.824 -37.074 11.490 1.00 33.90 204 LYS B O 1
ATOM 4118 N N . TRP B 1 206 ? 21.924 -36.651 12.224 1.00 32.16 205 TRP B N 1
ATOM 4119 C CA . TRP B 1 206 ? 22.038 -35.382 11.512 1.00 30.52 205 TRP B CA 1
ATOM 4120 C C . TRP B 1 206 ? 21.995 -35.558 10.012 1.00 32.64 205 TRP B C 1
ATOM 4121 O O . TRP B 1 206 ? 21.343 -34.768 9.339 1.00 31.39 205 TRP B O 1
ATOM 4132 N N . MET B 1 207 ? 22.668 -36.593 9.471 1.00 29.57 206 MET B N 1
ATOM 4133 C CA . MET B 1 207 ? 22.625 -36.840 8.019 1.00 28.58 206 MET B CA 1
ATOM 4134 C C . MET B 1 207 ? 21.171 -37.096 7.572 1.00 33.92 206 MET B C 1
ATOM 4135 O O . MET B 1 207 ? 20.757 -36.597 6.532 1.00 32.26 206 MET B O 1
ATOM 4140 N N . LYS B 1 208 ? 20.396 -37.832 8.383 1.00 32.36 207 LYS B N 1
ATOM 4141 C CA . LYS B 1 208 ? 18.970 -38.057 8.118 1.00 33.29 207 LYS B CA 1
ATOM 4142 C C . LYS B 1 208 ? 18.200 -36.730 8.231 1.00 33.63 207 LYS B C 1
ATOM 4143 O O . LYS B 1 208 ? 17.307 -36.490 7.427 1.00 33.71 207 LYS B O 1
ATOM 4147 N N . TRP B 1 209 ? 18.539 -35.862 9.209 1.00 29.46 208 TRP B N 1
ATOM 4148 C CA . TRP B 1 209 ? 17.855 -34.560 9.383 1.00 28.99 208 TRP B CA 1
ATOM 4149 C C . TRP B 1 209 ? 18.015 -33.687 8.123 1.00 30.57 208 TRP B C 1
ATOM 4150 O O . TRP B 1 209 ? 17.041 -33.105 7.654 1.00 28.64 208 TRP B O 1
ATOM 4161 N N . TYR B 1 210 ? 19.230 -33.629 7.555 1.00 28.90 209 TYR B N 1
ATOM 4162 C CA . TYR B 1 210 ? 19.526 -32.850 6.331 1.00 28.06 209 TYR B CA 1
ATOM 4163 C C . TYR B 1 210 ? 19.057 -33.564 5.073 1.00 32.53 209 TYR B C 1
ATOM 4164 O O . TYR B 1 210 ? 18.929 -32.922 4.035 1.00 32.22 209 TYR B O 1
ATOM 4173 N N . GLY B 1 211 ? 18.822 -34.872 5.167 1.00 29.79 210 GLY B N 1
ATOM 4174 C CA . GLY B 1 211 ? 18.407 -35.700 4.038 1.00 30.07 210 GLY B CA 1
ATOM 4175 C C . GLY B 1 211 ? 19.575 -36.056 3.139 1.00 35.30 210 GLY B C 1
ATOM 4176 O O . GLY B 1 211 ? 19.432 -36.120 1.918 1.00 36.84 210 GLY B O 1
ATOM 4177 N N . LYS B 1 212 ? 20.746 -36.294 3.742 1.00 30.97 211 LYS B N 1
ATOM 4178 C CA . LYS B 1 212 ? 21.990 -36.583 3.014 1.00 31.16 211 LYS B CA 1
ATOM 4179 C C . LYS B 1 212 ? 22.407 -38.029 3.107 1.00 36.42 211 LYS B C 1
ATOM 4180 O O . LYS B 1 212 ? 22.259 -38.655 4.158 1.00 36.69 211 LYS B O 1
ATOM 4186 N N . LYS B 1 213 ? 22.963 -38.537 2.004 1.00 33.66 212 LYS B N 1
ATOM 4187 C CA . LYS B 1 213 ? 23.408 -39.920 1.862 1.00 35.90 212 LYS B CA 1
ATOM 4188 C C . LYS B 1 213 ? 24.876 -40.073 2.280 1.00 37.09 212 LYS B C 1
ATOM 4189 O O . LYS B 1 213 ? 25.663 -39.139 2.160 1.00 35.08 212 LYS B O 1
ATOM 4195 N N . HIS B 1 214 ? 25.240 -41.263 2.772 1.00 35.00 213 HIS B N 1
ATOM 4196 C CA . HIS B 1 214 ? 26.619 -41.605 3.113 1.00 34.38 213 HIS B CA 1
ATOM 4197 C C . HIS B 1 214 ? 26.797 -43.100 2.832 1.00 39.25 213 HIS B C 1
ATOM 4198 O O . HIS B 1 214 ? 25.821 -43.859 2.816 1.00 37.68 213 HIS B O 1
ATOM 4205 N N . ALA B 1 215 ? 28.037 -43.509 2.615 1.00 35.41 214 ALA B N 1
ATOM 4206 C CA . ALA B 1 215 ? 28.389 -44.909 2.402 1.00 36.80 214 ALA B CA 1
ATOM 4207 C C . ALA B 1 215 ? 28.314 -45.632 3.753 1.00 40.22 214 ALA B C 1
ATOM 4208 O O . ALA B 1 215 ? 28.231 -44.982 4.803 1.00 37.87 214 ALA B O 1
ATOM 4210 N N . GLU B 1 216 ? 28.330 -46.969 3.729 1.00 39.08 215 GLU B N 1
ATOM 4211 C CA . GLU B 1 216 ? 28.297 -47.766 4.943 1.00 40.29 215 GLU B CA 1
ATOM 4212 C C . GLU B 1 216 ? 29.619 -47.627 5.676 1.00 41.98 215 GLU B C 1
ATOM 4213 O O . GLU B 1 216 ? 30.678 -47.535 5.050 1.00 40.88 215 GLU B O 1
ATOM 4219 N N . TYR B 1 217 ? 29.559 -47.596 7.007 1.00 38.25 216 TYR B N 1
ATOM 4220 C CA . TYR B 1 217 ? 30.771 -47.487 7.807 1.00 37.57 216 TYR B CA 1
ATOM 4221 C C . TYR B 1 217 ? 30.567 -48.154 9.160 1.00 42.61 216 TYR B C 1
ATOM 4222 O O . TYR B 1 217 ? 29.428 -48.298 9.616 1.00 40.21 216 TYR B O 1
ATOM 4231 N N . THR B 1 218 ? 31.676 -48.510 9.813 1.00 41.04 217 THR B N 1
ATOM 4232 C CA . THR B 1 218 ? 31.686 -49.094 11.148 1.00 41.96 217 THR B CA 1
ATOM 4233 C C . THR B 1 218 ? 32.814 -48.489 11.941 1.00 45.05 217 THR B C 1
ATOM 4234 O O . THR B 1 218 ? 33.957 -48.475 11.482 1.00 44.04 217 THR B O 1
ATOM 4238 N N . LEU B 1 219 ? 32.498 -48.026 13.151 1.00 42.97 218 LEU B N 1
ATOM 4239 C CA . LEU B 1 219 ? 33.493 -47.529 14.099 1.00 42.85 218 LEU B CA 1
ATOM 4240 C C . LEU B 1 219 ? 33.598 -48.607 15.167 1.00 51.01 218 LEU B C 1
ATOM 4241 O O . LEU B 1 219 ? 32.584 -49.016 15.735 1.00 51.91 218 LEU B O 1
ATOM 4246 N N . GLU B 1 220 ? 34.790 -49.146 15.370 1.00 49.34 219 GLU B N 1
ATOM 4247 C CA . GLU B 1 220 ? 34.917 -50.211 16.365 1.00 50.97 219 GLU B CA 1
ATOM 4248 C C . GLU B 1 220 ? 36.100 -50.014 17.288 1.00 55.23 219 GLU B C 1
ATOM 4249 O O . GLU B 1 220 ? 37.055 -49.307 16.950 1.00 51.61 219 GLU B O 1
ATOM 4255 N N . ARG B 1 221 ? 35.999 -50.595 18.488 1.00 55.18 220 ARG B N 1
ATOM 4256 C CA . ARG B 1 221 ? 37.082 -50.585 19.455 1.00 57.13 220 ARG B CA 1
ATOM 4257 C C . ARG B 1 221 ? 37.926 -51.825 19.158 1.00 62.70 220 ARG B C 1
ATOM 4258 O O . ARG B 1 221 ? 37.378 -52.900 18.900 1.00 63.25 220 ARG B O 1
ATOM 4262 N N . GLY B 1 222 ? 39.240 -51.659 19.172 1.00 58.49 221 GLY B N 1
ATOM 4263 C CA . GLY B 1 222 ? 40.165 -52.757 18.920 1.00 59.12 221 GLY B CA 1
ATOM 4264 C C . GLY B 1 222 ? 41.598 -52.297 18.793 1.00 61.35 221 GLY B C 1
ATOM 4265 O O . GLY B 1 222 ? 41.878 -51.099 18.808 1.00 59.61 221 GLY B O 1
ATOM 4266 N N . ASP B 1 223 ? 42.510 -53.256 18.683 1.00 59.45 222 ASP B N 1
ATOM 4267 C CA . ASP B 1 223 ? 43.952 -53.051 18.534 1.00 58.21 222 ASP B CA 1
ATOM 4268 C C . ASP B 1 223 ? 44.295 -53.477 17.105 1.00 58.65 222 ASP B C 1
ATOM 4269 O O . ASP B 1 223 ? 44.166 -54.662 16.776 1.00 58.27 222 ASP B O 1
ATOM 4274 N N . PHE B 1 224 ? 44.708 -52.514 16.252 1.00 52.05 223 PHE B N 1
ATOM 4275 C CA . PHE B 1 224 ? 45.030 -52.805 14.850 1.00 50.74 223 PHE B CA 1
ATOM 4276 C C . PHE B 1 224 ? 46.286 -53.702 14.682 1.00 55.62 223 PHE B C 1
ATOM 4277 O O . PHE B 1 224 ? 46.565 -54.152 13.570 1.00 53.35 223 PHE B O 1
ATOM 4285 N N . LEU B 1 225 ? 47.025 -53.961 15.779 1.00 56.52 224 LEU B N 1
ATOM 4286 C CA . LEU B 1 225 ? 48.192 -54.853 15.776 1.00 59.12 224 LEU B CA 1
ATOM 4287 C C . LEU B 1 225 ? 47.857 -56.294 16.224 1.00 65.65 224 LEU B C 1
ATOM 4288 O O . LEU B 1 225 ? 48.738 -57.162 16.230 1.00 65.29 224 LEU B O 1
ATOM 4293 N N . SER B 1 226 ? 46.577 -56.561 16.551 1.00 63.26 225 SER B N 1
ATOM 4294 C CA . SER B 1 226 ? 46.121 -57.898 16.970 1.00 64.46 225 SER B CA 1
ATOM 4295 C C . SER B 1 226 ? 46.120 -58.895 15.795 1.00 68.23 225 SER B C 1
ATOM 4296 O O . SER B 1 226 ? 46.223 -58.493 14.636 1.00 66.10 225 SER B O 1
ATOM 4299 N N . GLU B 1 227 ? 45.979 -60.186 16.106 1.00 66.65 226 GLU B N 1
ATOM 4300 C CA . GLU B 1 227 ? 45.930 -61.288 15.142 1.00 67.70 226 GLU B CA 1
ATOM 4301 C C . GLU B 1 227 ? 44.756 -61.176 14.180 1.00 70.16 226 GLU B C 1
ATOM 4302 O O . GLU B 1 227 ? 44.916 -61.427 12.982 1.00 68.42 226 GLU B O 1
ATOM 4308 N N . GLU B 1 228 ? 43.575 -60.822 14.717 1.00 67.62 227 GLU B N 1
ATOM 4309 C CA . GLU B 1 228 ? 42.329 -60.641 13.974 1.00 67.50 227 GLU B CA 1
ATOM 4310 C C . GLU B 1 228 ? 42.523 -59.538 12.913 1.00 68.39 227 GLU B C 1
ATOM 4311 O O . GLU B 1 228 ? 42.084 -59.708 11.775 1.00 68.43 227 GLU B O 1
ATOM 4317 N N . TRP B 1 229 ? 43.238 -58.450 13.273 1.00 62.00 228 TRP B N 1
ATOM 4318 C CA . TRP B 1 229 ? 43.483 -57.329 12.367 1.00 58.98 228 TRP B CA 1
ATOM 4319 C C . TRP B 1 229 ? 44.558 -57.591 11.297 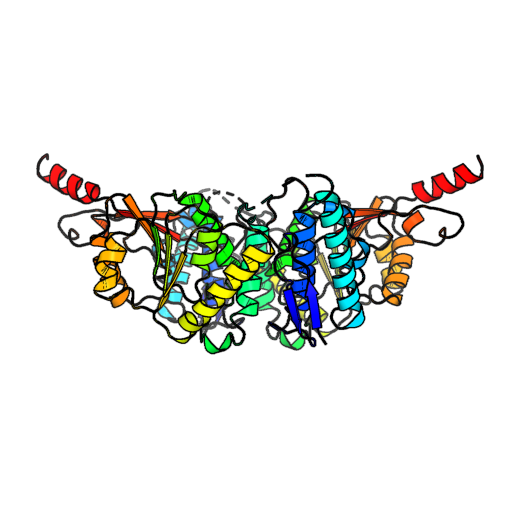1.00 60.74 228 TRP B C 1
ATOM 4320 O O . TRP B 1 229 ? 44.596 -56.845 10.321 1.00 57.68 228 TRP B O 1
ATOM 4331 N N . ARG B 1 230 ? 45.358 -58.682 11.415 1.00 59.15 229 ARG B N 1
ATOM 4332 C CA . ARG B 1 230 ? 46.363 -59.040 10.410 1.00 58.92 229 ARG B CA 1
ATOM 4333 C C . ARG B 1 230 ? 45.715 -59.325 9.053 1.00 62.90 229 ARG B C 1
ATOM 4334 O O . ARG B 1 230 ? 46.115 -58.735 8.047 1.00 62.11 229 ARG B O 1
ATOM 4342 N N . GLU B 1 231 ? 44.704 -60.205 9.028 1.00 59.81 230 GLU B N 1
ATOM 4343 C CA . GLU B 1 231 ? 43.999 -60.564 7.794 1.00 60.49 230 GLU B CA 1
ATOM 4344 C C . GLU B 1 231 ? 43.128 -59.421 7.307 1.00 59.39 230 GLU B C 1
ATOM 4345 O O . GLU B 1 231 ? 42.960 -59.268 6.098 1.00 58.04 230 GLU B O 1
ATOM 4351 N N . ARG B 1 232 ? 42.578 -58.620 8.242 1.00 54.80 231 ARG B N 1
ATOM 4352 C CA . ARG B 1 232 ? 41.738 -57.462 7.911 1.00 51.81 231 ARG B CA 1
ATOM 4353 C C . ARG B 1 232 ? 42.541 -56.384 7.189 1.00 53.64 231 ARG B C 1
ATOM 4354 O O . ARG B 1 232 ? 42.056 -55.854 6.192 1.00 51.87 231 ARG B O 1
ATOM 4362 N N . ILE B 1 233 ? 43.791 -56.114 7.634 1.00 50.46 232 ILE B N 1
ATOM 4363 C CA . ILE B 1 233 ? 44.681 -55.165 6.949 1.00 49.23 232 ILE B CA 1
ATOM 4364 C C . ILE B 1 233 ? 45.048 -55.746 5.560 1.00 53.47 232 ILE B C 1
ATOM 4365 O O . ILE B 1 233 ? 44.992 -55.023 4.574 1.00 51.04 232 ILE B O 1
ATOM 4370 N N . ALA B 1 234 ? 45.373 -57.061 5.485 1.00 53.41 233 ALA B N 1
ATOM 4371 C CA . ALA B 1 234 ? 45.716 -57.751 4.227 1.00 54.17 233 ALA B CA 1
ATOM 4372 C C . ALA B 1 234 ? 44.611 -57.618 3.163 1.00 57.99 233 ALA B C 1
ATOM 4373 O O . ALA B 1 234 ? 44.917 -57.530 1.973 1.00 57.64 233 ALA B O 1
ATOM 4375 N N . ASN B 1 235 ? 43.337 -57.571 3.597 1.00 54.78 234 ASN B N 1
ATOM 4376 C CA . ASN B 1 235 ? 42.187 -57.455 2.702 1.00 54.21 234 ASN B CA 1
ATOM 4377 C C . ASN B 1 235 ? 41.702 -56.024 2.468 1.00 56.34 234 ASN B C 1
ATOM 4378 O O . ASN B 1 235 ? 40.706 -55.840 1.775 1.00 56.41 234 ASN B O 1
ATOM 4383 N N . THR B 1 236 ? 42.406 -55.012 3.006 1.00 51.33 235 THR B N 1
ATOM 4384 C CA . THR B 1 236 ? 42.031 -53.592 2.861 1.00 49.03 235 THR B CA 1
ATOM 4385 C C . THR B 1 236 ? 42.678 -53.009 1.599 1.00 52.13 235 THR B C 1
ATOM 4386 O O . THR B 1 236 ? 43.860 -53.244 1.367 1.00 51.21 235 THR B O 1
ATOM 4390 N N . SER B 1 237 ? 41.924 -52.257 0.788 1.00 47.12 236 SER B N 1
ATOM 4391 C CA . SER B 1 237 ? 42.508 -51.661 -0.418 1.00 47.11 236 SER B CA 1
ATOM 4392 C C . SER B 1 237 ? 43.070 -50.247 -0.179 1.00 48.11 236 SER B C 1
ATOM 4393 O O . SER B 1 237 ? 43.970 -49.812 -0.915 1.00 46.40 236 SER B O 1
ATOM 4396 N N . VAL B 1 238 ? 42.513 -49.517 0.822 1.00 43.01 237 VAL B N 1
ATOM 4397 C CA . VAL B 1 238 ? 42.966 -48.169 1.201 1.00 40.84 237 VAL B CA 1
ATOM 4398 C C . VAL B 1 238 ? 43.100 -48.072 2.711 1.00 43.58 237 VAL B C 1
ATOM 4399 O O . VAL B 1 238 ? 42.107 -48.128 3.432 1.00 41.70 237 VAL B O 1
ATOM 4403 N N . ILE B 1 239 ? 44.333 -47.930 3.181 1.00 40.92 238 ILE B N 1
ATOM 4404 C CA . ILE B 1 239 ? 44.604 -47.734 4.603 1.00 39.57 238 ILE B CA 1
ATOM 4405 C C . ILE B 1 239 ? 44.897 -46.246 4.802 1.00 40.82 238 ILE B C 1
ATOM 4406 O O . ILE B 1 239 ? 45.681 -45.672 4.046 1.00 40.42 238 ILE B O 1
ATOM 4411 N N . PHE B 1 240 ? 44.312 -45.646 5.846 1.00 36.20 239 PHE B N 1
ATOM 4412 C CA . PHE B 1 240 ? 44.605 -44.27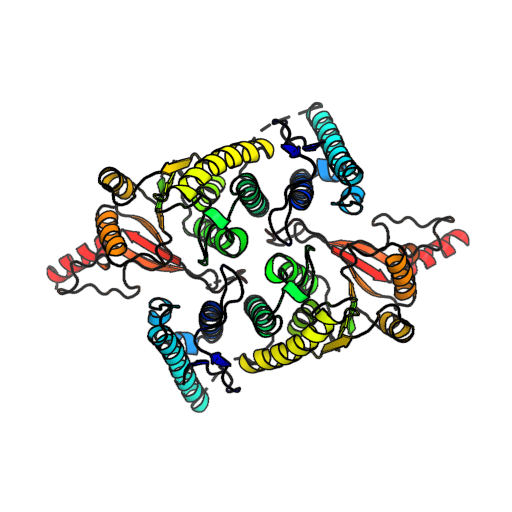5 6.254 1.00 34.19 239 PHE B CA 1
ATOM 4413 C C . PHE B 1 240 ? 45.242 -44.422 7.625 1.00 38.05 239 PHE B C 1
ATOM 4414 O O . PHE B 1 240 ? 44.695 -45.118 8.479 1.00 37.54 239 PHE B O 1
ATOM 4422 N N . VAL B 1 241 ? 46.394 -43.787 7.851 1.00 36.33 240 VAL B N 1
ATOM 4423 C CA . VAL B 1 241 ? 47.021 -43.910 9.159 1.00 37.29 240 VAL B CA 1
ATOM 4424 C C . VAL B 1 241 ? 47.783 -42.656 9.506 1.00 42.38 240 VAL B C 1
ATOM 4425 O O . VAL B 1 241 ? 48.696 -42.269 8.789 1.00 41.19 240 VAL B O 1
ATOM 4429 N N . ASN B 1 242 ? 47.411 -42.020 10.618 1.00 41.23 241 ASN B N 1
ATOM 4430 C CA . ASN B 1 242 ? 48.131 -40.851 11.092 1.00 40.55 241 ASN B CA 1
ATOM 4431 C C . ASN B 1 242 ? 49.258 -41.402 11.990 1.00 46.15 241 ASN B C 1
ATOM 4432 O O . ASN B 1 242 ? 49.086 -41.511 13.205 1.00 47.69 241 ASN B O 1
ATOM 4437 N N . ASN B 1 243 ? 50.382 -41.803 11.381 1.00 43.42 242 ASN B N 1
ATOM 4438 C CA . ASN B 1 243 ? 51.501 -42.466 12.068 1.00 45.17 242 ASN B CA 1
ATOM 4439 C C . ASN B 1 243 ? 52.622 -41.503 12.496 1.00 51.55 242 ASN B C 1
ATOM 4440 O O . ASN B 1 243 ? 53.642 -41.951 13.007 1.00 51.52 242 ASN B O 1
ATOM 4445 N N . PHE B 1 244 ? 52.437 -40.196 12.272 1.00 49.51 243 PHE B N 1
ATOM 4446 C CA . PHE B 1 244 ? 53.414 -39.155 12.595 1.00 50.40 243 PHE B CA 1
ATOM 4447 C C . PHE B 1 244 ? 54.133 -39.346 13.956 1.00 58.78 243 PHE B C 1
ATOM 4448 O O . PHE B 1 244 ? 55.356 -39.266 14.002 1.00 59.54 243 PHE B O 1
ATOM 4456 N N . ALA B 1 245 ? 53.383 -39.630 15.035 1.00 58.03 244 ALA B N 1
ATOM 4457 C CA . ALA B 1 245 ? 53.901 -39.793 16.399 1.00 60.20 244 ALA B CA 1
ATOM 4458 C C . ALA B 1 245 ? 54.119 -41.247 16.857 1.00 67.09 244 ALA B C 1
ATOM 4459 O O . ALA B 1 245 ? 54.440 -41.468 18.030 1.00 68.74 244 ALA B O 1
ATOM 4461 N N . PHE B 1 246 ? 53.975 -42.232 15.950 1.00 63.04 245 PHE B N 1
ATOM 4462 C CA . PHE B 1 246 ? 54.153 -43.645 16.302 1.00 63.29 245 PHE B CA 1
ATOM 4463 C C . PHE B 1 246 ? 55.611 -44.004 16.595 1.00 72.72 245 PHE B C 1
ATOM 4464 O O . PHE B 1 246 ? 56.522 -43.511 15.925 1.00 73.12 245 PHE B O 1
ATOM 4472 N N . GLY B 1 247 ? 55.806 -44.878 17.580 1.00 72.57 246 GLY B N 1
ATOM 4473 C CA . GLY B 1 247 ? 57.121 -45.390 17.957 1.00 75.24 246 GLY B CA 1
ATOM 4474 C C . GLY B 1 247 ? 57.720 -46.310 16.901 1.00 80.73 246 GLY B C 1
ATOM 4475 O O . GLY B 1 247 ? 57.031 -46.670 15.939 1.00 79.87 246 GLY B O 1
ATOM 4476 N N . PRO B 1 248 ? 59.015 -46.701 17.026 1.00 79.43 247 PRO B N 1
ATOM 4477 C CA . PRO B 1 248 ? 59.616 -47.586 16.006 1.00 78.85 247 PRO B CA 1
ATOM 4478 C C . PRO B 1 248 ? 59.050 -49.001 16.006 1.00 79.09 247 PRO B C 1
ATOM 4479 O O . PRO B 1 248 ? 59.057 -49.642 14.958 1.00 77.72 247 PRO B O 1
ATOM 4483 N N . GLU B 1 249 ? 58.566 -49.485 17.164 1.00 74.72 248 GLU B N 1
ATOM 4484 C CA . GLU B 1 249 ? 57.990 -50.824 17.279 1.00 75.51 248 GLU B CA 1
ATOM 4485 C C . GLU B 1 249 ? 56.650 -50.926 16.552 1.00 76.68 248 GLU B C 1
ATOM 4486 O O . GLU B 1 249 ? 56.417 -51.909 15.847 1.00 77.67 248 GLU B O 1
ATOM 4492 N N . VAL B 1 250 ? 55.781 -49.917 16.719 1.00 69.98 249 VAL B N 1
ATOM 4493 C CA . VAL B 1 250 ? 54.475 -49.861 16.055 1.00 67.00 249 VAL B CA 1
ATOM 4494 C C . VAL B 1 250 ? 54.699 -49.725 14.540 1.00 68.94 249 VAL B C 1
ATOM 4495 O O . VAL B 1 250 ? 54.085 -50.463 13.769 1.00 67.99 249 VAL B O 1
ATOM 4499 N N . ASP B 1 251 ? 55.622 -48.836 14.131 1.00 64.62 250 ASP B N 1
ATOM 4500 C CA . ASP B 1 251 ? 55.994 -48.617 12.734 1.00 63.45 250 ASP B CA 1
ATOM 4501 C C . ASP B 1 251 ? 56.486 -49.926 12.088 1.00 65.84 250 ASP B C 1
ATOM 4502 O O . ASP B 1 251 ? 56.058 -50.261 10.978 1.00 63.43 250 ASP B O 1
ATOM 4507 N N . HIS B 1 252 ? 57.376 -50.659 12.800 1.00 64.25 251 HIS B N 1
ATOM 4508 C CA . HIS B 1 252 ? 57.924 -51.950 12.389 1.00 64.70 251 HIS B CA 1
ATOM 4509 C C . HIS B 1 252 ? 56.786 -52.977 12.235 1.00 64.46 251 HIS B C 1
ATOM 4510 O O . HIS B 1 252 ? 56.716 -53.661 11.214 1.00 62.20 251 HIS B O 1
ATOM 4517 N N . GLN B 1 253 ? 55.905 -53.077 13.244 1.00 61.34 252 GLN B N 1
ATOM 4518 C CA . GLN B 1 253 ? 54.763 -53.997 13.217 1.00 61.86 252 GLN B CA 1
ATOM 4519 C C . GLN B 1 253 ? 53.803 -53.679 12.067 1.00 62.61 252 GLN B C 1
ATOM 4520 O O . GLN B 1 253 ? 53.325 -54.602 11.409 1.00 62.33 252 GLN B O 1
ATOM 4526 N N . LEU B 1 254 ? 53.580 -52.382 11.782 1.00 57.89 253 LEU B N 1
ATOM 4527 C CA . LEU B 1 254 ? 52.712 -51.945 10.683 1.00 55.27 253 LEU B CA 1
ATOM 4528 C C . LEU B 1 254 ? 53.258 -52.335 9.320 1.00 57.87 253 LEU B C 1
ATOM 4529 O O . LEU B 1 254 ? 52.491 -52.807 8.486 1.00 57.40 253 LEU B O 1
ATOM 4534 N N . LYS B 1 255 ? 54.578 -52.172 9.097 1.00 53.63 254 LYS B N 1
ATOM 4535 C CA . LYS B 1 255 ? 55.211 -52.572 7.830 1.00 54.86 254 LYS B CA 1
ATOM 4536 C C . LYS B 1 255 ? 55.010 -54.077 7.571 1.00 60.15 254 LYS B C 1
ATOM 4537 O O . LYS B 1 255 ? 54.746 -54.466 6.434 1.00 59.97 254 LYS B O 1
ATOM 4543 N N . GLU B 1 256 ? 55.070 -54.899 8.640 1.00 56.73 255 GLU B N 1
ATOM 4544 C CA . GLU B 1 256 ? 54.848 -56.348 8.574 1.00 59.36 255 GLU B CA 1
ATOM 4545 C C . GLU B 1 256 ? 53.395 -56.636 8.140 1.00 62.99 255 GLU B C 1
ATOM 4546 O O . GLU B 1 256 ? 53.174 -57.512 7.306 1.00 63.57 255 GLU B O 1
ATOM 4552 N N . ARG B 1 257 ? 52.426 -55.867 8.666 1.00 58.98 256 ARG B N 1
ATOM 4553 C CA . ARG B 1 257 ? 51.009 -55.982 8.292 1.00 57.70 256 ARG B CA 1
ATOM 4554 C C . ARG B 1 257 ? 50.804 -55.572 6.828 1.00 58.62 256 ARG B C 1
ATOM 4555 O O . ARG B 1 257 ? 50.083 -56.249 6.098 1.00 58.28 256 ARG B O 1
ATOM 4563 N N . PHE B 1 258 ? 51.441 -54.465 6.404 1.00 52.80 257 PHE B N 1
ATOM 4564 C CA . PHE B 1 258 ? 51.314 -53.944 5.038 1.00 50.73 257 PHE B CA 1
ATOM 4565 C C . PHE B 1 258 ? 51.898 -54.885 3.997 1.00 55.84 257 PHE B C 1
ATOM 4566 O O . PHE B 1 258 ? 51.387 -54.940 2.877 1.00 55.21 257 PHE B O 1
ATOM 4574 N N . ALA B 1 259 ? 52.956 -55.637 4.371 1.00 53.98 258 ALA B N 1
ATOM 4575 C CA . ALA B 1 259 ? 53.621 -56.606 3.502 1.00 55.24 258 ALA B CA 1
ATOM 4576 C C . ALA B 1 259 ? 52.686 -57.743 3.023 1.00 59.48 258 ALA B C 1
ATOM 4577 O O . ALA B 1 259 ? 53.010 -58.420 2.052 1.00 61.42 258 ALA B O 1
ATOM 4579 N N . ASN B 1 260 ? 51.512 -57.912 3.662 1.00 54.50 259 ASN B N 1
ATOM 4580 C CA . ASN B 1 260 ? 50.504 -58.911 3.277 1.00 55.83 259 ASN B CA 1
ATOM 4581 C C . ASN B 1 260 ? 49.397 -58.322 2.389 1.00 56.94 259 ASN B C 1
ATOM 4582 O O . ASN B 1 260 ? 48.502 -59.059 1.970 1.00 56.15 259 ASN B O 1
ATOM 4587 N N . MET B 1 261 ? 49.440 -57.011 2.097 1.00 52.78 260 MET B N 1
ATOM 4588 C CA . MET B 1 261 ? 48.413 -56.386 1.253 1.00 50.77 260 MET B CA 1
ATOM 4589 C C . MET B 1 261 ? 48.519 -56.820 -0.221 1.00 57.56 260 MET B C 1
ATOM 4590 O O . MET B 1 261 ? 49.554 -57.329 -0.647 1.00 58.47 260 MET B O 1
ATOM 4595 N N . LYS B 1 262 ? 47.423 -56.674 -0.973 1.00 54.94 261 LYS B N 1
ATOM 4596 C CA . LYS B 1 262 ? 47.338 -57.077 -2.381 1.00 56.77 261 LYS B CA 1
ATOM 4597 C C . LYS B 1 262 ? 48.025 -56.054 -3.287 1.00 61.33 261 LYS B C 1
ATOM 4598 O O . LYS B 1 262 ? 48.158 -54.887 -2.884 1.00 58.16 261 LYS B O 1
ATOM 4601 N N . GLU B 1 263 ? 48.405 -56.464 -4.531 1.00 59.64 262 GLU B N 1
ATOM 4602 C CA . GLU B 1 263 ? 48.990 -55.544 -5.523 1.00 59.48 262 GLU B CA 1
ATOM 4603 C C . GLU B 1 263 ? 48.030 -54.373 -5.725 1.00 60.22 262 GLU B C 1
ATOM 4604 O O . GLU B 1 263 ? 46.823 -54.592 -5.834 1.00 59.88 262 GLU B O 1
ATOM 4610 N N . GLY B 1 264 ? 48.557 -53.159 -5.775 1.00 56.02 263 GLY B N 1
ATOM 4611 C CA . GLY B 1 264 ? 47.730 -51.970 -5.965 1.00 53.58 263 GLY B CA 1
ATOM 4612 C C . GLY B 1 264 ? 47.060 -51.437 -4.709 1.00 54.70 263 GLY B C 1
ATOM 4613 O O . GLY B 1 264 ? 46.386 -50.408 -4.771 1.00 51.79 263 GLY B O 1
ATOM 4614 N N . GLY B 1 265 ? 47.241 -52.134 -3.577 1.00 51.23 264 GLY B N 1
ATOM 4615 C CA . GLY B 1 265 ? 46.740 -51.696 -2.273 1.00 48.66 264 GLY B CA 1
ATOM 4616 C C . GLY B 1 265 ? 47.423 -50.394 -1.920 1.00 49.57 264 GLY B C 1
ATOM 4617 O O . GLY B 1 265 ? 48.576 -50.190 -2.306 1.00 48.61 264 GLY B O 1
ATOM 4618 N N . ARG B 1 266 ? 46.707 -49.469 -1.257 1.00 45.47 265 ARG B N 1
ATOM 4619 C CA . ARG B 1 266 ? 47.244 -48.145 -0.973 1.00 43.94 265 ARG B CA 1
ATOM 4620 C C . ARG B 1 266 ? 47.232 -47.776 0.499 1.00 47.31 265 ARG B C 1
ATOM 4621 O O . ARG B 1 266 ? 46.342 -48.176 1.243 1.00 46.55 265 ARG B O 1
ATOM 4629 N N . ILE B 1 267 ? 48.245 -47.008 0.909 1.00 43.68 266 ILE B N 1
ATOM 4630 C CA . ILE B 1 267 ? 48.375 -46.498 2.272 1.00 41.76 266 ILE B CA 1
ATOM 4631 C C . ILE B 1 267 ? 48.619 -45.000 2.175 1.00 43.82 266 ILE B C 1
ATOM 4632 O O . ILE B 1 267 ? 49.567 -44.573 1.514 1.00 43.01 266 ILE B O 1
ATOM 4637 N N . VAL B 1 268 ? 47.788 -44.221 2.871 1.00 40.00 267 VAL B N 1
ATOM 4638 C CA . VAL B 1 268 ? 47.921 -42.770 2.977 1.00 39.88 267 VAL B CA 1
ATOM 4639 C C . VAL B 1 268 ? 48.310 -42.452 4.408 1.00 41.59 267 VAL B C 1
ATOM 4640 O O . VAL B 1 268 ? 47.618 -42.863 5.351 1.00 40.17 267 VAL B O 1
ATOM 4644 N N . SER B 1 269 ? 49.470 -41.803 4.575 1.00 37.94 268 SER B N 1
ATOM 4645 C CA . SER B 1 269 ? 49.988 -41.561 5.919 1.00 37.82 268 SER B CA 1
ATOM 4646 C C . SER B 1 269 ? 50.626 -40.194 6.094 1.00 42.63 268 SER B C 1
ATOM 4647 O O . SER B 1 269 ? 50.845 -39.483 5.110 1.00 41.17 268 SER B O 1
ATOM 4650 N N . SER B 1 270 ? 50.932 -39.832 7.357 1.00 41.01 269 SER B N 1
ATOM 4651 C CA . SER B 1 270 ? 51.564 -38.552 7.710 1.00 40.34 269 SER B CA 1
ATOM 4652 C C . SER B 1 270 ? 53.095 -38.634 7.797 1.00 45.87 269 SER B C 1
ATOM 4653 O O . SER B 1 270 ? 53.763 -37.605 7.864 1.00 45.16 269 SER B O 1
ATOM 4656 N N . LYS B 1 271 ? 53.650 -39.849 7.751 1.00 44.17 270 LYS B N 1
ATOM 4657 C CA . LYS B 1 271 ? 55.089 -40.078 7.745 1.00 46.22 270 LYS B CA 1
ATOM 4658 C C . LYS B 1 271 ? 55.338 -41.294 6.819 1.00 51.47 270 LYS B C 1
ATOM 4659 O O . LYS B 1 271 ? 54.606 -42.286 6.950 1.00 48.69 270 LYS B O 1
ATOM 4665 N N . PRO B 1 272 ? 56.299 -41.229 5.845 1.00 48.79 271 PRO B N 1
ATOM 4666 C CA . PRO B 1 272 ? 56.464 -42.355 4.905 1.00 48.42 271 PRO B CA 1
ATOM 4667 C C . PRO B 1 272 ? 56.952 -43.627 5.574 1.00 51.78 271 PRO B C 1
ATOM 4668 O O . PRO B 1 272 ? 57.686 -43.557 6.557 1.00 52.25 271 PRO B O 1
ATOM 4672 N N . PHE B 1 273 ? 56.496 -44.782 5.071 1.00 47.80 272 PHE B N 1
ATOM 4673 C CA . PHE B 1 273 ? 56.889 -46.096 5.584 1.00 48.10 272 PHE B CA 1
ATOM 4674 C C . PHE B 1 273 ? 58.141 -46.610 4.901 1.00 54.35 272 PHE B C 1
ATOM 4675 O O . PHE B 1 273 ? 58.762 -47.552 5.382 1.00 53.56 272 PHE B O 1
ATOM 4683 N N . ALA B 1 274 ? 58.527 -45.980 3.787 1.00 53.97 273 ALA B N 1
ATOM 4684 C CA . ALA B 1 274 ? 59.747 -46.322 3.052 1.00 56.38 273 ALA B CA 1
ATOM 4685 C C . ALA B 1 274 ? 60.349 -45.024 2.529 1.00 59.92 273 ALA B C 1
ATOM 4686 O O . ALA B 1 274 ? 59.589 -44.089 2.309 1.00 57.45 273 ALA B O 1
ATOM 4688 N N . PRO B 1 275 ? 61.687 -44.913 2.324 1.00 58.74 274 PRO B N 1
ATOM 4689 C CA . PRO B 1 275 ? 62.241 -43.644 1.802 1.00 57.95 274 PRO B CA 1
ATOM 4690 C C . PRO B 1 275 ? 61.711 -43.340 0.415 1.00 61.57 274 PRO B C 1
ATOM 4691 O O . PRO B 1 275 ? 61.428 -44.255 -0.359 1.00 61.18 274 PRO B O 1
ATOM 4695 N N . LEU B 1 276 ? 61.551 -42.048 0.117 1.00 58.46 275 LEU B N 1
ATOM 4696 C CA . LEU B 1 276 ? 61.055 -41.565 -1.165 1.00 58.93 275 LEU B CA 1
ATOM 4697 C C . LEU B 1 276 ? 62.000 -41.889 -2.327 1.00 67.33 275 LEU B C 1
ATOM 4698 O O . LEU B 1 276 ? 61.543 -42.054 -3.460 1.00 68.37 275 LEU B O 1
ATOM 4703 N N . ASN B 1 277 ? 63.303 -42.008 -2.030 1.00 64.58 276 ASN B N 1
ATOM 4704 C CA . ASN B 1 277 ? 64.363 -42.292 -2.990 1.00 66.70 276 ASN B CA 1
ATOM 4705 C C . ASN B 1 277 ? 64.935 -43.712 -2.799 1.00 71.70 276 ASN B C 1
ATOM 4706 O O . ASN B 1 277 ? 66.112 -43.940 -3.085 1.00 72.61 276 ASN B O 1
ATOM 4711 N N . PHE B 1 278 ? 64.098 -44.670 -2.324 1.00 67.17 277 PHE B N 1
ATOM 4712 C CA . PHE B 1 278 ? 64.539 -46.050 -2.102 1.00 67.10 277 PHE B CA 1
ATOM 4713 C C . PHE B 1 278 ? 65.203 -46.654 -3.331 1.00 75.32 277 PHE B C 1
ATOM 4714 O O . PHE B 1 278 ? 64.651 -46.582 -4.432 1.00 75.53 277 PHE B O 1
ATOM 4722 N N . ARG B 1 279 ? 66.393 -47.242 -3.127 1.00 74.26 278 ARG B N 1
ATOM 4723 C CA . ARG B 1 279 ? 67.174 -47.898 -4.168 1.00 76.43 278 ARG B CA 1
ATOM 4724 C C . ARG B 1 279 ? 67.483 -49.311 -3.695 1.00 81.03 278 ARG B C 1
ATOM 4725 O O . ARG B 1 279 ? 68.245 -49.495 -2.739 1.00 80.52 278 ARG B O 1
ATOM 4727 N N . ILE B 1 280 ? 66.837 -50.303 -4.322 1.00 78.12 279 ILE B N 1
ATOM 4728 C CA . ILE B 1 280 ? 67.008 -51.712 -3.972 1.00 80.27 279 ILE B CA 1
ATOM 4729 C C . ILE B 1 280 ? 68.448 -52.184 -4.222 1.00 86.37 279 ILE B C 1
ATOM 4730 O O . ILE B 1 280 ? 69.025 -51.887 -5.268 1.00 86.96 279 ILE B O 1
ATOM 4735 N N . ASN B 1 281 ? 69.031 -52.869 -3.229 1.00 83.71 280 ASN B N 1
ATOM 4736 C CA . ASN B 1 281 ? 70.368 -53.455 -3.300 1.00 85.14 280 ASN B CA 1
ATOM 4737 C C . ASN B 1 281 ? 70.412 -54.729 -2.442 1.00 88.72 280 ASN B C 1
ATOM 4738 O O . ASN B 1 281 ? 69.403 -55.082 -1.825 1.00 86.63 280 ASN B O 1
ATOM 4743 N N . SER B 1 282 ? 71.566 -55.418 -2.404 1.00 86.31 281 SER B N 1
ATOM 4744 C CA . SER B 1 282 ? 71.744 -56.654 -1.637 1.00 87.72 281 SER B CA 1
ATOM 4745 C C . SER B 1 282 ? 71.625 -56.489 -0.107 1.00 92.38 281 SER B C 1
ATOM 4746 O O . SER B 1 282 ? 71.380 -57.479 0.587 1.00 93.82 281 SER B O 1
ATOM 4748 N N . ARG B 1 283 ? 71.795 -55.261 0.411 1.00 88.27 282 ARG B N 1
ATOM 4749 C CA . ARG B 1 283 ? 71.768 -54.976 1.851 1.00 88.43 282 ARG B CA 1
ATOM 4750 C C . ARG B 1 283 ? 70.418 -54.508 2.418 1.00 89.89 282 ARG B C 1
ATOM 4751 O O . ARG B 1 283 ? 70.262 -54.471 3.643 1.00 90.28 282 ARG B O 1
ATOM 4753 N N . ASN B 1 284 ? 69.456 -54.144 1.555 1.00 82.87 283 ASN B N 1
ATOM 4754 C CA . ASN B 1 284 ? 68.157 -53.658 2.021 1.00 79.61 283 ASN B CA 1
ATOM 4755 C C . ASN B 1 284 ? 66.966 -54.474 1.489 1.00 83.16 283 ASN B C 1
ATOM 4756 O O . ASN B 1 284 ? 65.851 -53.950 1.422 1.00 81.74 283 ASN B O 1
ATOM 4761 N N . LEU B 1 285 ? 67.205 -55.747 1.105 1.00 80.49 284 LEU B N 1
ATOM 4762 C CA . LEU B 1 285 ? 66.172 -56.628 0.543 1.00 80.16 284 LEU B CA 1
ATOM 4763 C C . LEU B 1 285 ? 65.004 -56.942 1.490 1.00 82.76 284 LEU B C 1
ATOM 4764 O O . LEU B 1 285 ? 63.920 -57.290 1.019 1.00 82.63 284 LEU B O 1
ATOM 4769 N N . SER B 1 286 ? 65.220 -56.810 2.808 1.00 78.81 285 SER B N 1
ATOM 4770 C CA . SER B 1 286 ? 64.215 -57.069 3.842 1.00 78.17 285 SER B CA 1
ATOM 4771 C C . SER B 1 286 ? 63.268 -55.896 4.059 1.00 77.35 285 SER B C 1
ATOM 4772 O O . SER B 1 286 ? 62.215 -56.063 4.671 1.00 75.97 285 SER B O 1
ATOM 4775 N N . ASP B 1 287 ? 63.649 -54.713 3.574 1.00 71.18 286 ASP B N 1
ATOM 4776 C CA . ASP B 1 287 ? 62.903 -53.473 3.761 1.00 67.77 286 ASP B CA 1
ATOM 4777 C C . ASP B 1 287 ? 61.589 -53.411 2.964 1.00 67.02 286 ASP B C 1
ATOM 4778 O O . ASP B 1 287 ? 61.494 -53.967 1.867 1.00 65.90 286 ASP B O 1
ATOM 4783 N N . ILE B 1 288 ? 60.576 -52.737 3.520 1.00 61.91 287 ILE B N 1
ATOM 4784 C CA . ILE B 1 288 ? 59.273 -52.606 2.844 1.00 61.35 287 ILE B CA 1
ATOM 4785 C C . ILE B 1 288 ? 59.358 -51.799 1.504 1.00 62.83 287 ILE B C 1
ATOM 4786 O O . ILE B 1 288 ? 58.494 -51.968 0.643 1.00 61.28 287 ILE B O 1
ATOM 4791 N N . GLY B 1 289 ? 60.429 -51.019 1.319 1.00 59.77 288 GLY B N 1
ATOM 4792 C CA . GLY B 1 289 ? 60.668 -50.251 0.099 1.00 59.08 288 GLY B CA 1
ATOM 4793 C C . GLY B 1 289 ? 60.759 -51.078 -1.171 1.00 62.57 288 GLY B C 1
ATOM 4794 O O . GLY B 1 289 ? 60.573 -50.551 -2.272 1.00 60.58 288 GLY B O 1
ATOM 4795 N N . THR B 1 290 ? 61.030 -52.390 -1.020 1.00 60.66 289 THR B N 1
ATOM 4796 C CA . THR B 1 290 ? 61.151 -53.346 -2.120 1.00 61.61 289 THR B CA 1
ATOM 4797 C C . THR B 1 290 ? 59.791 -53.717 -2.746 1.00 65.58 289 THR B C 1
ATOM 4798 O O . THR B 1 290 ? 59.764 -54.191 -3.878 1.00 66.72 289 THR B O 1
ATOM 4802 N N . ILE B 1 291 ? 58.670 -53.513 -2.027 1.00 61.19 290 ILE B N 1
ATOM 4803 C CA . ILE B 1 291 ? 57.346 -53.926 -2.527 1.00 60.13 290 ILE B CA 1
ATOM 4804 C C . ILE B 1 291 ? 56.316 -52.784 -2.626 1.00 60.65 290 ILE B C 1
ATOM 4805 O O . ILE B 1 291 ? 55.124 -53.054 -2.801 1.00 58.50 290 ILE B O 1
ATOM 4810 N N . MET B 1 292 ? 56.763 -51.525 -2.546 1.00 55.94 291 MET B N 1
ATOM 4811 C CA . MET B 1 292 ? 55.852 -50.389 -2.659 1.00 53.59 291 MET B CA 1
ATOM 4812 C C . MET B 1 292 ? 56.501 -49.147 -3.219 1.00 57.13 291 MET B C 1
ATOM 4813 O O . MET B 1 292 ? 57.671 -48.877 -2.950 1.00 58.10 291 MET B O 1
ATOM 4818 N N . ARG B 1 293 ? 55.730 -48.401 -4.009 1.00 53.30 292 ARG B N 1
ATOM 4819 C CA . ARG B 1 293 ? 56.107 -47.088 -4.535 1.00 52.45 292 ARG B CA 1
ATOM 4820 C C . ARG B 1 293 ? 55.603 -46.103 -3.470 1.00 54.45 292 ARG B C 1
ATOM 4821 O O . ARG B 1 293 ? 54.568 -46.358 -2.850 1.00 51.60 292 ARG B O 1
ATOM 4829 N N . VAL B 1 294 ? 56.350 -45.019 -3.216 1.00 51.83 293 VAL B N 1
ATOM 4830 C CA . VAL B 1 294 ? 55.985 -44.001 -2.217 1.00 50.87 293 VAL B CA 1
ATOM 4831 C C . VAL B 1 294 ? 56.129 -42.639 -2.896 1.00 54.17 293 VAL B C 1
ATOM 4832 O O . VAL B 1 294 ? 57.145 -42.390 -3.542 1.00 53.83 293 VAL B O 1
ATOM 4836 N N . VAL B 1 295 ? 55.135 -41.767 -2.748 1.00 50.11 294 VAL B N 1
ATOM 4837 C CA . VAL B 1 295 ? 55.158 -40.396 -3.281 1.00 49.37 294 VAL B CA 1
ATOM 4838 C C . VAL B 1 295 ? 54.685 -39.416 -2.203 1.00 51.76 294 VAL B C 1
ATOM 4839 O O . VAL B 1 295 ? 53.826 -39.763 -1.388 1.00 50.34 294 VAL B O 1
ATOM 4843 N N . GLU B 1 296 ? 55.273 -38.218 -2.176 1.00 49.40 295 GLU B N 1
ATOM 4844 C CA . GLU B 1 296 ? 54.866 -37.176 -1.242 1.00 48.74 295 GLU B CA 1
ATOM 4845 C C . GLU B 1 296 ? 53.853 -36.322 -1.977 1.00 53.22 295 GLU B C 1
ATOM 4846 O O . GLU B 1 296 ? 54.111 -35.904 -3.108 1.00 54.01 295 GLU B O 1
ATOM 4852 N N . LEU B 1 297 ? 52.689 -36.098 -1.361 1.00 48.33 296 LEU B N 1
ATOM 4853 C CA . LEU B 1 297 ? 51.648 -35.287 -1.951 1.00 47.57 296 LEU B CA 1
ATOM 4854 C C . LEU B 1 297 ? 51.444 -34.035 -1.117 1.00 50.87 296 LEU B C 1
ATOM 4855 O O . LEU B 1 297 ? 51.332 -34.106 0.102 1.00 49.07 296 LEU B O 1
ATOM 4860 N N . SER B 1 298 ? 51.449 -32.887 -1.763 1.00 48.90 297 SER B N 1
ATOM 4861 C CA . SER B 1 298 ? 51.279 -31.638 -1.046 1.00 48.63 297 SER B CA 1
ATOM 4862 C C . SER B 1 298 ? 50.251 -30.783 -1.737 1.00 50.69 297 SER B C 1
ATOM 4863 O O . SER B 1 298 ? 50.421 -30.456 -2.916 1.00 51.49 297 SER B O 1
ATOM 4866 N N . PRO B 1 299 ? 49.217 -30.333 -1.004 1.00 45.31 298 PRO B N 1
ATOM 4867 C CA . PRO B 1 299 ? 48.242 -29.416 -1.621 1.00 45.28 298 PRO B CA 1
ATOM 4868 C C . PRO B 1 299 ? 48.863 -28.106 -2.125 1.00 50.80 298 PRO B C 1
ATOM 4869 O O . PRO B 1 299 ? 48.325 -27.505 -3.038 1.00 50.11 298 PRO B O 1
ATOM 4873 N N . LEU B 1 300 ? 50.002 -27.691 -1.570 1.00 51.10 299 LEU B N 1
ATOM 4874 C CA . LEU B 1 300 ? 50.698 -26.493 -2.043 1.00 54.92 299 LEU B CA 1
ATOM 4875 C C . LEU B 1 300 ? 51.247 -26.662 -3.477 1.00 65.69 299 LEU B C 1
ATOM 4876 O O . LEU B 1 300 ? 51.444 -25.664 -4.163 1.00 66.44 299 LEU B O 1
ATOM 4881 N N . LYS B 1 301 ? 51.435 -27.912 -3.943 1.00 66.23 300 LYS B N 1
ATOM 4882 C CA . LYS B 1 301 ? 51.892 -28.231 -5.302 1.00 69.71 300 LYS B CA 1
ATOM 4883 C C . LYS B 1 301 ? 50.708 -28.510 -6.258 1.00 79.42 300 LYS B C 1
ATOM 4884 O O . LYS B 1 301 ? 49.639 -28.946 -5.823 1.00 78.58 300 LYS B O 1
ATOM 4886 N N . GLY B 1 302 ? 50.903 -28.226 -7.542 1.00 81.30 301 GLY B N 1
ATOM 4887 C CA . GLY B 1 302 ? 49.877 -28.411 -8.566 1.00 82.81 301 GLY B CA 1
ATOM 4888 C C . GLY B 1 302 ? 48.861 -27.286 -8.632 1.00 89.46 301 GLY B C 1
ATOM 4889 O O . GLY B 1 302 ? 49.056 -26.230 -8.017 1.00 89.43 301 GLY B O 1
ATOM 4890 N N . SER B 1 303 ? 47.760 -27.510 -9.386 1.00 87.14 302 SER B N 1
ATOM 4891 C CA . SER B 1 303 ? 46.677 -26.540 -9.601 1.00 86.85 302 SER B CA 1
ATOM 4892 C C . SER B 1 303 ? 45.593 -26.585 -8.500 1.00 88.69 302 SER B C 1
ATOM 4893 O O . SER B 1 303 ? 44.394 -26.720 -8.785 1.00 88.46 302 SER B O 1
ATOM 4895 N N . VAL B 1 304 ? 46.035 -26.447 -7.232 1.00 82.69 303 VAL B N 1
ATOM 4896 C CA . VAL B 1 304 ? 45.185 -26.464 -6.033 1.00 79.46 303 VAL B CA 1
ATOM 4897 C C . VAL B 1 304 ? 45.314 -25.114 -5.320 1.00 77.96 303 VAL B C 1
ATOM 4898 O O . VAL B 1 304 ? 46.430 -24.756 -4.911 1.00 79.34 303 VAL B O 1
ATOM 4902 N N . SER B 1 305 ? 44.180 -24.384 -5.138 1.00 67.46 304 SER B N 1
ATOM 4903 C CA . SER B 1 305 ? 44.146 -23.082 -4.445 1.00 63.58 304 SER B CA 1
ATOM 4904 C C . SER B 1 305 ? 44.250 -23.237 -2.900 1.00 59.05 304 SER B C 1
ATOM 4905 O O . SER B 1 305 ? 43.415 -22.712 -2.156 1.00 58.34 304 SER B O 1
ATOM 4907 N N . TRP B 1 306 ? 45.307 -23.926 -2.427 1.00 49.08 305 TRP B N 1
ATOM 4908 C CA . TRP B 1 306 ? 45.531 -24.165 -1.001 1.00 44.47 305 TRP B CA 1
ATOM 4909 C C . TRP B 1 306 ? 46.221 -22.969 -0.361 1.00 46.55 305 TRP B C 1
ATOM 4910 O O . TRP B 1 306 ? 47.310 -22.598 -0.783 1.00 47.72 305 TRP B O 1
ATOM 4921 N N . THR B 1 307 ? 45.613 -22.404 0.685 1.00 40.54 306 THR B N 1
ATOM 4922 C CA . THR B 1 307 ? 46.195 -21.281 1.427 1.00 40.68 306 THR B CA 1
ATOM 4923 C C . THR B 1 307 ? 46.316 -21.621 2.931 1.00 41.59 306 THR B C 1
ATOM 4924 O O . THR B 1 307 ? 46.496 -20.732 3.751 1.00 41.42 306 THR B O 1
ATOM 4928 N N . GLY B 1 308 ? 46.172 -22.890 3.281 1.00 35.79 307 GLY B N 1
ATOM 4929 C CA . GLY B 1 308 ? 46.299 -23.317 4.669 1.00 35.10 307 GLY B CA 1
ATOM 4930 C C . GLY B 1 308 ? 47.746 -23.584 5.058 1.00 38.94 307 GLY B C 1
ATOM 4931 O O . GLY B 1 308 ? 48.690 -23.134 4.389 1.00 37.56 307 GLY B O 1
ATOM 4932 N N . LYS B 1 309 ? 47.922 -24.403 6.109 1.00 37.69 308 LYS B N 1
ATOM 4933 C CA . LYS B 1 309 ? 49.250 -24.813 6.598 1.00 39.38 308 LYS B CA 1
ATOM 4934 C C . LYS B 1 309 ? 50.078 -25.569 5.553 1.00 42.01 308 LYS B C 1
ATOM 4935 O O . LYS B 1 309 ? 49.509 -26.273 4.709 1.00 40.49 308 LYS B O 1
ATOM 4941 N N . PRO B 1 310 ? 51.424 -25.417 5.584 1.00 39.39 309 PRO B N 1
ATOM 4942 C CA . PRO B 1 310 ? 52.265 -26.117 4.601 1.00 40.05 309 PRO B CA 1
ATOM 4943 C C . PRO B 1 310 ? 52.428 -27.583 5.021 1.00 44.33 309 PRO B C 1
ATOM 4944 O O . PRO B 1 310 ? 53.420 -27.971 5.632 1.00 46.34 309 PRO B O 1
ATOM 4948 N N . VAL B 1 311 ? 51.428 -28.384 4.717 1.00 39.75 310 VAL B N 1
ATOM 4949 C CA . VAL B 1 311 ? 51.390 -29.791 5.120 1.00 39.26 310 VAL B CA 1
ATOM 4950 C C . VAL B 1 311 ? 51.590 -30.699 3.908 1.00 44.71 310 VAL B C 1
ATOM 4951 O O . VAL B 1 311 ? 51.423 -30.267 2.764 1.00 44.85 310 VAL B O 1
ATOM 4955 N N . SER B 1 312 ? 51.932 -31.962 4.175 1.00 41.90 311 SER B N 1
ATOM 4956 C CA . SER B 1 312 ? 52.151 -33.002 3.183 1.00 42.52 311 SER B CA 1
ATOM 4957 C C . SER B 1 312 ? 51.602 -34.311 3.723 1.00 44.83 311 SER B C 1
ATOM 4958 O O . SER B 1 312 ? 51.496 -34.477 4.928 1.00 44.01 311 SER B O 1
ATOM 4961 N N . TYR B 1 313 ? 51.309 -35.248 2.829 1.00 40.78 312 TYR B N 1
ATOM 4962 C CA . TYR B 1 313 ? 50.955 -36.624 3.175 1.00 40.74 312 TYR B CA 1
ATOM 4963 C C . TYR B 1 313 ? 51.650 -37.554 2.199 1.00 43.30 312 TYR B C 1
ATOM 4964 O O . TYR B 1 313 ? 52.242 -37.092 1.220 1.00 42.92 312 TYR B O 1
ATOM 4973 N N . TYR B 1 314 ? 51.679 -38.843 2.523 1.00 40.46 313 TYR B N 1
ATOM 4974 C CA . TYR B 1 314 ? 52.438 -39.823 1.762 1.00 42.08 313 TYR B CA 1
ATOM 4975 C C . TYR B 1 314 ? 51.565 -40.914 1.240 1.00 46.53 313 TYR B C 1
ATOM 4976 O O . TYR B 1 314 ? 50.802 -41.503 2.003 1.00 46.51 313 TYR B O 1
ATOM 4985 N N . LEU B 1 315 ? 51.636 -41.142 -0.077 1.00 43.95 314 LEU B N 1
ATOM 4986 C CA . LEU B 1 315 ? 50.871 -42.195 -0.729 1.00 44.13 314 LEU B CA 1
ATOM 4987 C C . LEU B 1 315 ? 51.785 -43.367 -1.073 1.00 47.66 314 LEU B C 1
ATOM 4988 O O . LEU B 1 315 ? 52.775 -43.195 -1.788 1.00 47.32 314 LEU B O 1
ATOM 4993 N N . HIS B 1 316 ? 51.453 -44.559 -0.539 1.00 43.09 315 HIS B N 1
ATOM 4994 C CA . HIS B 1 316 ? 52.183 -45.804 -0.761 1.00 43.47 315 HIS B CA 1
ATOM 4995 C C . HIS B 1 316 ? 51.301 -46.744 -1.596 1.00 47.64 315 HIS B C 1
ATOM 4996 O O . HIS B 1 316 ? 50.114 -46.898 -1.299 1.00 45.92 315 HIS B O 1
ATOM 5003 N N . THR B 1 317 ? 51.868 -47.348 -2.649 1.00 45.15 316 THR B N 1
ATOM 5004 C CA . THR B 1 317 ? 51.118 -48.275 -3.496 1.00 46.64 316 THR B CA 1
ATOM 5005 C C . THR B 1 317 ? 51.876 -49.596 -3.566 1.00 53.35 316 THR B C 1
ATOM 5006 O O . THR B 1 317 ? 53.033 -49.617 -4.013 1.00 54.14 316 THR B O 1
ATOM 5010 N N . ILE B 1 318 ? 51.226 -50.694 -3.133 1.00 50.85 317 ILE B N 1
ATOM 5011 C CA . ILE B 1 318 ? 51.832 -52.040 -3.167 1.00 52.45 317 ILE B CA 1
ATOM 5012 C C . ILE B 1 318 ? 52.157 -52.375 -4.625 1.00 58.82 317 ILE B C 1
ATOM 5013 O O . ILE B 1 318 ? 51.262 -52.363 -5.477 1.00 58.94 317 ILE B O 1
ATOM 5018 N N . ASP B 1 319 ? 53.463 -52.600 -4.909 1.00 57.28 318 ASP B N 1
ATOM 5019 C CA . ASP B 1 319 ? 54.044 -52.876 -6.223 1.00 58.48 318 ASP B CA 1
ATOM 5020 C C . ASP B 1 319 ? 55.242 -53.848 -6.102 1.00 63.60 318 ASP B C 1
ATOM 5021 O O . ASP B 1 319 ? 56.379 -53.432 -5.844 1.00 60.95 318 ASP B O 1
ATOM 5026 N N . ARG B 1 320 ? 54.969 -55.151 -6.311 1.00 62.90 319 ARG B N 1
ATOM 5027 C CA . ARG B 1 320 ? 55.970 -56.207 -6.196 1.00 64.80 319 ARG B CA 1
ATOM 5028 C C . ARG B 1 320 ? 56.877 -56.336 -7.433 1.00 72.74 319 ARG B C 1
ATOM 5029 O O . ARG B 1 320 ? 57.811 -57.145 -7.416 1.00 74.63 319 ARG B O 1
ATOM 5037 N N . THR B 1 321 ? 56.659 -55.494 -8.469 1.00 69.39 320 THR B N 1
ATOM 5038 C CA . THR B 1 321 ? 57.496 -55.485 -9.676 1.00 70.56 320 THR B CA 1
ATOM 5039 C C . THR B 1 321 ? 58.898 -54.947 -9.354 1.00 74.49 320 THR B C 1
ATOM 5040 O O . THR B 1 321 ? 59.839 -55.285 -10.065 1.00 75.32 320 THR B O 1
ATOM 5044 N N . ILE B 1 322 ? 59.043 -54.138 -8.267 1.00 69.44 321 ILE B N 1
ATOM 5045 C CA . ILE B 1 322 ? 60.342 -53.598 -7.811 1.00 69.18 321 ILE B CA 1
ATOM 5046 C C . ILE B 1 322 ? 61.271 -54.766 -7.394 1.00 76.28 321 ILE B C 1
ATOM 5047 O O . ILE B 1 322 ? 62.419 -54.837 -7.847 1.00 77.25 321 ILE B O 1
ATOM 5052 N N . LEU B 1 323 ? 60.758 -55.674 -6.538 1.00 73.41 322 LEU B N 1
ATOM 5053 C CA . LEU B 1 323 ? 61.484 -56.849 -6.065 1.00 75.59 322 LEU B CA 1
ATOM 5054 C C . LEU B 1 323 ? 61.685 -57.851 -7.212 1.00 83.29 322 LEU B C 1
ATOM 5055 O O . LEU B 1 323 ? 62.757 -58.439 -7.320 1.00 85.37 322 LEU B O 1
ATOM 5060 N N . GLU B 1 324 ? 60.657 -58.010 -8.069 1.00 80.99 323 GLU B N 1
ATOM 5061 C CA . GLU B 1 324 ? 60.604 -58.902 -9.232 1.00 83.63 323 GLU B CA 1
ATOM 5062 C C . GLU B 1 324 ? 61.682 -58.564 -10.275 1.00 89.45 323 GLU B C 1
ATOM 5063 O O . GLU B 1 324 ? 62.291 -59.480 -10.840 1.00 90.61 323 GLU B O 1
ATOM 5069 N N . ASN B 1 325 ? 61.918 -57.251 -10.521 1.00 85.09 324 ASN B N 1
ATOM 5070 C CA . ASN B 1 325 ? 62.924 -56.782 -11.481 1.00 85.91 324 ASN B CA 1
ATOM 5071 C C . ASN B 1 325 ? 64.358 -56.935 -10.970 1.00 91.22 324 ASN B C 1
ATOM 5072 O O . ASN B 1 325 ? 65.249 -57.235 -11.770 1.00 92.66 324 ASN B O 1
ATOM 5077 N N . TYR B 1 326 ? 64.579 -56.744 -9.645 1.00 86.69 325 TYR B N 1
ATOM 5078 C CA . TYR B 1 326 ? 65.889 -56.899 -9.001 1.00 87.19 325 TYR B CA 1
ATOM 5079 C C . TYR B 1 326 ? 66.398 -58.339 -9.126 1.00 92.98 325 TYR B C 1
ATOM 5080 O O . TYR B 1 326 ? 67.558 -58.534 -9.495 1.00 93.47 325 TYR B O 1
ATOM 5089 N N . PHE B 1 327 ? 65.540 -59.341 -8.799 1.00 89.92 326 PHE B N 1
ATOM 5090 C CA . PHE B 1 327 ? 65.890 -60.758 -8.915 1.00 91.50 326 PHE B CA 1
ATOM 5091 C C . PHE B 1 327 ? 66.195 -61.146 -10.361 1.00 98.65 326 PHE B C 1
ATOM 5092 O O . PHE B 1 327 ? 67.172 -61.866 -10.599 1.00 100.35 326 PHE B O 1
ATOM 5100 N N . SER B 1 328 ? 65.405 -60.616 -11.325 1.00 95.46 327 SER B N 1
ATOM 5101 C CA . SER B 1 328 ? 65.602 -60.853 -12.758 1.00 98.03 327 SER B CA 1
ATOM 5102 C C . SER B 1 328 ? 66.964 -60.321 -13.231 1.00 104.90 327 SER B C 1
ATOM 5103 O O . SER B 1 328 ? 67.640 -60.992 -14.011 1.00 106.41 327 SER B O 1
ATOM 5106 N N . SER B 1 329 ? 67.381 -59.148 -12.703 1.00 101.40 328 SER B N 1
ATOM 5107 C CA . SER B 1 329 ? 68.665 -58.497 -12.989 1.00 102.48 328 SER B CA 1
ATOM 5108 C C . SER B 1 329 ? 69.855 -59.292 -12.426 1.00 109.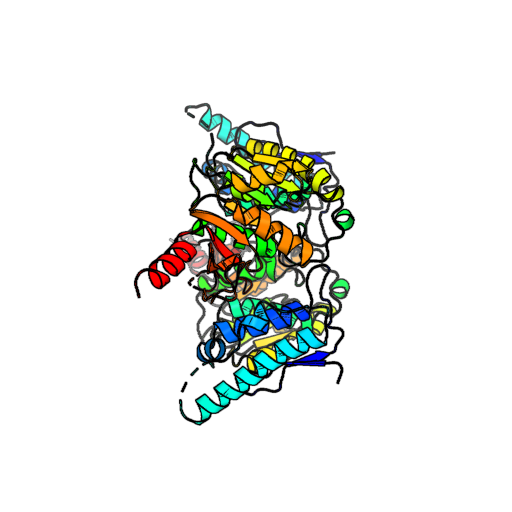98 328 SER B C 1
ATOM 5109 O O . SER B 1 329 ? 70.917 -59.278 -13.043 1.00 111.77 328 SER B O 1
ATOM 5111 N N . LEU B 1 330 ? 69.677 -59.989 -11.272 1.00 107.71 329 LEU B N 1
ATOM 5112 C CA . LEU B 1 330 ? 70.728 -60.836 -10.678 1.00 110.33 329 LEU B CA 1
ATOM 5113 C C . LEU B 1 330 ? 70.937 -62.102 -11.504 1.00 118.91 329 LEU B C 1
ATOM 5114 O O . LEU B 1 330 ? 72.068 -62.591 -11.603 1.00 120.82 329 LEU B O 1
ATOM 5119 N N . LYS B 1 331 ? 69.831 -62.649 -12.062 1.00 116.77 330 LYS B N 1
ATOM 5120 C CA . LYS B 1 331 ? 69.801 -63.874 -12.867 1.00 119.55 330 LYS B CA 1
ATOM 5121 C C . LYS B 1 331 ? 70.170 -63.634 -14.341 1.00 126.45 330 LYS B C 1
ATOM 5122 O O . LYS B 1 331 ? 70.506 -64.588 -15.049 1.00 128.90 330 LYS B O 1
ATOM 5124 N N . ASN B 1 332 ? 70.102 -62.364 -14.797 1.00 122.45 331 ASN B N 1
ATOM 5125 C CA . ASN B 1 332 ? 70.451 -61.941 -16.158 1.00 176.23 331 ASN B CA 1
ATOM 5126 C C . ASN B 1 332 ? 71.491 -60.818 -16.102 1.00 224.08 331 ASN B C 1
ATOM 5127 O O . ASN B 1 332 ? 72.517 -60.954 -15.440 1.00 189.72 331 ASN B O 1
#